Protein AF-0000000084525394 (afdb_homodimer)

pLDDT: mean 93.38, std 10.02, range [29.42, 98.94]

Foldseek 3Di:
DPPPFWQKDKFKWQQALVLLLLVCVLLVHHRDADFFDFRAPPSCLLDRDDDDDPVQADPQRHGDAPPSHHDPVFDDKAFFKKKKFFDATDGHRFMKMKMKTWDDKDWDQDPQGIKIKIKMWIFMDTPRDTGMIMITIMMGHHAGDPPHDDDDFAFDDDPFPDKDKDAQALVSLVSVCVSSVPRRCLSRPFCCVCVPRNDPGRWRHPSVLVVVLSVVLCVLPNDFRMKIKGFGATDHNVWMWIWGHHPQQWIFIATPVRGTGMIMGTD/DPPPDWQKDKFKWQQALVLLLLVCVLLVHHRDADFFDFRAPPSCLLTRDDDDDPVQADPQRHGDAPPSHHDPVFDDKAFFKKKKFFDATDGHRFMKMKMKTWDDWDWDQDPQGIKIKIKMWIFMDTPHDTGMIMITIMMGHHAGDPPHDDDDFAFDDDPFPDKDKDAQALVSLVSVCVSSVPRRCLSRPFCCVCVPRNDPGRWRHPSVLQVVLSVVLCVLPNDFRMKIKGFGDTDHNVWMWIWGHHPQQWIFIATPVRGTGMIMGTD

Organism: NCBI:txid1123501

Structure (mmCIF, N/CA/C/O backbone):
data_AF-0000000084525394-model_v1
#
loop_
_entity.id
_entity.type
_entity.pdbx_description
1 polymer 'FAS1-like dehydratase domain-containing protein'
#
loop_
_atom_site.group_PDB
_atom_site.id
_atom_site.type_symbol
_atom_site.label_atom_id
_atom_site.label_alt_id
_atom_site.label_comp_id
_atom_site.label_asym_id
_atom_site.label_entity_id
_atom_site.label_seq_id
_atom_site.pdbx_PDB_ins_code
_atom_site.Cartn_x
_atom_site.Cartn_y
_atom_site.Cartn_z
_atom_site.occupancy
_atom_site.B_iso_or_equiv
_atom_site.auth_seq_id
_atom_site.auth_comp_id
_atom_site.auth_asym_id
_atom_site.auth_atom_id
_atom_site.pdbx_PDB_model_num
ATOM 1 N N . MET A 1 1 ? 36.188 -21.031 -9.797 1 29.42 1 MET A N 1
ATOM 2 C CA . MET A 1 1 ? 35.688 -20.109 -8.781 1 29.42 1 MET A CA 1
ATOM 3 C C . MET A 1 1 ? 34.688 -20.812 -7.855 1 29.42 1 MET A C 1
ATOM 5 O O . MET A 1 1 ? 33.812 -21.516 -8.32 1 29.42 1 MET A O 1
ATOM 9 N N . PRO A 1 2 ? 34.938 -21.141 -6.641 1 35.12 2 PRO A N 1
ATOM 10 C CA . PRO A 1 2 ? 34.125 -22.062 -5.859 1 35.12 2 PRO A CA 1
ATOM 11 C C . PRO A 1 2 ? 32.625 -21.734 -5.922 1 35.12 2 PRO A C 1
ATOM 13 O O . PRO A 1 2 ? 32.281 -20.594 -6.207 1 35.12 2 PRO A O 1
ATOM 16 N N . ASP A 1 3 ? 31.734 -22.734 -6.086 1 41.84 3 ASP A N 1
ATOM 17 C CA . ASP A 1 3 ? 30.281 -22.797 -6.004 1 41.84 3 ASP A CA 1
ATOM 18 C C . ASP A 1 3 ? 29.75 -21.938 -4.855 1 41.84 3 ASP A C 1
ATOM 20 O O . ASP A 1 3 ? 30 -22.234 -3.686 1 41.84 3 ASP A O 1
ATOM 24 N N . ALA A 1 4 ? 30.016 -20.734 -4.887 1 45.25 4 ALA A N 1
ATOM 25 C CA . ALA A 1 4 ? 29.578 -19.844 -3.824 1 45.25 4 ALA A CA 1
ATOM 26 C C . ALA A 1 4 ? 28.281 -20.328 -3.178 1 45.25 4 ALA A C 1
ATOM 28 O O . ALA A 1 4 ? 27.391 -20.828 -3.865 1 45.25 4 ALA A O 1
ATOM 29 N N . ALA A 1 5 ? 28.25 -20.781 -1.937 1 51.28 5 ALA A N 1
ATOM 30 C CA . ALA A 1 5 ? 27.094 -21.219 -1.142 1 51.28 5 ALA A CA 1
ATOM 31 C C . ALA A 1 5 ? 25.875 -20.375 -1.434 1 51.28 5 ALA A C 1
ATOM 33 O O . ALA A 1 5 ? 25.984 -19.156 -1.623 1 51.28 5 ALA A O 1
ATOM 34 N N . PRO A 1 6 ? 24.734 -21.031 -1.834 1 63.94 6 PRO A N 1
ATOM 35 C CA . PRO A 1 6 ? 23.531 -20.281 -2.172 1 63.94 6 PRO A CA 1
ATOM 36 C C . PRO A 1 6 ? 23.172 -19.234 -1.119 1 63.94 6 PRO A C 1
ATOM 38 O O . PRO A 1 6 ? 23.422 -19.438 0.073 1 63.94 6 PRO A O 1
ATOM 41 N N . ALA A 1 7 ? 23.016 -17.969 -1.41 1 79.19 7 ALA A N 1
ATOM 42 C CA . ALA A 1 7 ? 22.609 -16.875 -0.536 1 79.19 7 ALA A CA 1
ATOM 43 C C . ALA A 1 7 ? 21.344 -17.234 0.239 1 79.19 7 ALA A C 1
ATOM 45 O O . ALA A 1 7 ? 20.422 -17.859 -0.308 1 79.19 7 ALA A O 1
ATOM 46 N N . THR A 1 8 ? 21.5 -17.344 1.578 1 88.75 8 THR A N 1
ATOM 47 C CA . THR A 1 8 ? 20.344 -17.594 2.424 1 88.75 8 THR A CA 1
ATOM 48 C C . THR A 1 8 ? 19.984 -16.375 3.248 1 88.75 8 THR A C 1
ATOM 50 O O . THR A 1 8 ? 20.875 -15.625 3.682 1 88.75 8 THR A O 1
ATOM 53 N N . GLN A 1 9 ? 18.703 -16.141 3.375 1 92.69 9 GLN A N 1
ATOM 54 C CA . GLN A 1 9 ? 18.172 -15.047 4.184 1 92.69 9 GLN A CA 1
ATOM 55 C C . GLN A 1 9 ? 17.016 -15.523 5.062 1 92.69 9 GLN A C 1
ATOM 57 O O . GLN A 1 9 ? 16.203 -16.328 4.633 1 92.69 9 GLN A O 1
ATOM 62 N N . THR A 1 10 ? 17 -15.055 6.277 1 95.25 10 THR A N 1
ATOM 63 C CA . THR A 1 10 ? 15.891 -15.383 7.164 1 95.25 10 THR A CA 1
ATOM 64 C C . THR A 1 10 ? 15.18 -14.117 7.633 1 95.25 10 THR A C 1
ATOM 66 O O . THR A 1 10 ? 15.828 -13.148 8.047 1 95.25 10 THR A O 1
ATOM 69 N N . LEU A 1 11 ? 13.922 -14.086 7.492 1 95.62 11 LEU A N 1
ATOM 70 C CA . LEU A 1 11 ? 13.07 -13 7.973 1 95.62 11 LEU A CA 1
ATOM 71 C C . LEU A 1 11 ? 12.039 -13.523 8.977 1 95.62 11 LEU A C 1
ATOM 73 O O . LEU A 1 11 ? 11.625 -14.68 8.898 1 95.62 11 LEU A O 1
ATOM 77 N N . VAL A 1 12 ? 11.672 -12.695 9.875 1 95.56 12 VAL A N 1
ATOM 78 C CA . VAL A 1 12 ? 10.68 -13.047 10.891 1 95.56 12 VAL A CA 1
ATOM 79 C C . VAL A 1 12 ? 9.492 -12.086 10.805 1 95.56 12 VAL A C 1
ATOM 81 O O . VAL A 1 12 ? 9.648 -10.93 10.422 1 95.56 12 VAL A O 1
ATOM 84 N N . ASP A 1 13 ? 8.344 -12.539 11.156 1 96.25 13 ASP A N 1
ATOM 85 C CA . ASP A 1 13 ? 7.125 -11.734 11.133 1 96.25 13 ASP A CA 1
ATOM 86 C C . ASP A 1 13 ? 6.098 -12.266 12.133 1 96.25 13 ASP A C 1
ATOM 88 O O . ASP A 1 13 ? 5.922 -13.477 12.258 1 96.25 13 ASP A O 1
ATOM 92 N N . PRO A 1 14 ? 5.402 -11.391 12.797 1 94.56 14 PRO A N 1
ATOM 93 C CA . PRO A 1 14 ? 4.379 -11.836 13.742 1 94.56 14 PRO A CA 1
ATOM 94 C C . PRO A 1 14 ? 3.076 -12.242 13.055 1 94.56 14 PRO A C 1
ATOM 96 O O . PRO A 1 14 ? 2.145 -12.703 13.719 1 94.56 14 PRO A O 1
ATOM 99 N N . LEU A 1 15 ? 2.973 -12.047 11.75 1 96.62 15 LEU A N 1
ATOM 100 C CA . LEU A 1 15 ? 1.792 -12.352 10.945 1 96.62 15 LEU A CA 1
ATOM 101 C C . LEU A 1 15 ? 0.565 -11.625 11.492 1 96.62 15 LEU A C 1
ATOM 103 O O . LEU A 1 15 ? -0.435 -12.266 11.836 1 96.62 15 LEU A O 1
ATOM 107 N N . ASP A 1 16 ? 0.605 -10.312 11.461 1 94.62 16 ASP A N 1
ATOM 108 C CA . ASP A 1 16 ? -0.428 -9.422 11.984 1 94.62 16 ASP A CA 1
ATOM 109 C C . ASP A 1 16 ? -1.771 -9.68 11.305 1 94.62 16 ASP A C 1
ATOM 111 O O . ASP A 1 16 ? -1.878 -9.609 10.078 1 94.62 16 ASP A O 1
ATOM 115 N N . PRO A 1 17 ? -2.855 -9.945 12.109 1 95.88 17 PRO A N 1
ATOM 116 C CA . PRO A 1 17 ? -4.164 -10.234 11.516 1 95.88 17 PRO A CA 1
ATOM 117 C C . PRO A 1 17 ? -4.727 -9.055 10.727 1 95.88 17 PRO A C 1
ATOM 119 O O . PRO A 1 17 ? -5.539 -9.242 9.82 1 95.88 17 PRO A O 1
ATOM 122 N N . ALA A 1 18 ? -4.336 -7.836 11.094 1 95.44 18 ALA A N 1
ATOM 123 C CA . ALA A 1 18 ? -4.848 -6.66 10.406 1 95.44 18 ALA A CA 1
ATOM 124 C C . ALA A 1 18 ? -4.527 -6.715 8.914 1 95.44 18 ALA A C 1
ATOM 126 O O . ALA A 1 18 ? -5.375 -6.395 8.078 1 95.44 18 ALA A O 1
ATOM 127 N N . ARG A 1 19 ? -3.318 -7.152 8.555 1 97.12 19 ARG A N 1
ATOM 128 C CA . ARG A 1 19 ? -2.926 -7.258 7.148 1 97.12 19 ARG A CA 1
ATOM 129 C C . ARG A 1 19 ? -3.701 -8.367 6.445 1 97.12 19 ARG A C 1
ATOM 131 O O . ARG A 1 19 ? -4.09 -8.219 5.285 1 97.12 19 ARG A O 1
ATOM 138 N N . ALA A 1 20 ? -3.973 -9.445 7.184 1 98.19 20 ALA A N 1
ATOM 139 C CA . ALA A 1 20 ? -4.758 -10.539 6.613 1 98.19 20 ALA A CA 1
ATOM 140 C C . ALA A 1 20 ? -6.188 -10.094 6.324 1 98.19 20 ALA A C 1
ATOM 142 O O . ALA A 1 20 ? -6.746 -10.422 5.273 1 98.19 20 ALA A O 1
ATOM 143 N N . ARG A 1 21 ? -6.785 -9.336 7.246 1 98 21 ARG A N 1
ATOM 144 C CA . ARG A 1 21 ? -8.133 -8.82 7.039 1 98 21 ARG A CA 1
ATOM 145 C C . ARG A 1 21 ? -8.18 -7.867 5.852 1 98 21 ARG A C 1
ATOM 147 O O . ARG A 1 21 ? -9.141 -7.863 5.082 1 98 21 ARG A O 1
ATOM 154 N N . ALA A 1 22 ? -7.148 -7.09 5.738 1 98.19 22 ALA A N 1
ATOM 155 C CA . ALA A 1 22 ? -7.078 -6.168 4.605 1 98.19 22 ALA A CA 1
ATOM 156 C C . ALA A 1 22 ? -7.008 -6.93 3.285 1 98.19 22 ALA A C 1
ATOM 158 O O . ALA A 1 22 ? -7.609 -6.516 2.291 1 98.19 22 ALA A O 1
ATOM 159 N N . LEU A 1 23 ? -6.281 -8.039 3.268 1 98.62 23 LEU A N 1
ATOM 160 C CA . LEU A 1 23 ? -6.23 -8.844 2.053 1 98.62 23 LEU A CA 1
ATOM 161 C C . LEU A 1 23 ? -7.574 -9.508 1.779 1 98.62 23 LEU A C 1
ATOM 163 O O . LEU A 1 23 ? -8.023 -9.562 0.631 1 98.62 23 LEU A O 1
ATOM 167 N N . GLN A 1 24 ? -8.234 -10.023 2.861 1 98.44 24 GLN A N 1
ATOM 168 C CA . GLN A 1 24 ? -9.594 -10.531 2.674 1 98.44 24 GLN A CA 1
ATOM 169 C C . GLN A 1 24 ? -10.477 -9.508 1.971 1 98.44 24 GLN A C 1
ATOM 171 O O . GLN A 1 24 ? -11.078 -9.805 0.938 1 98.44 24 GLN A O 1
ATOM 176 N N . ALA A 1 25 ? -10.477 -8.336 2.457 1 97.88 25 ALA A N 1
ATOM 177 C CA . ALA A 1 25 ? -11.32 -7.281 1.903 1 97.88 25 ALA A CA 1
ATOM 178 C C . ALA A 1 25 ? -10.961 -6.988 0.451 1 97.88 25 ALA A C 1
ATOM 180 O O . ALA A 1 25 ? -11.836 -6.828 -0.398 1 97.88 25 ALA A O 1
ATOM 181 N N . THR A 1 26 ? -9.664 -6.914 0.195 1 97.88 26 THR A N 1
ATOM 182 C CA . THR A 1 26 ? -9.164 -6.625 -1.146 1 97.88 26 THR A CA 1
ATOM 183 C C . THR A 1 26 ? -9.648 -7.68 -2.137 1 97.88 26 THR A C 1
ATOM 185 O O . THR A 1 26 ? -9.953 -7.367 -3.289 1 97.88 26 THR A O 1
ATOM 188 N N . LEU A 1 27 ? -9.758 -8.922 -1.651 1 97.5 27 LEU A N 1
ATOM 189 C CA . LEU A 1 27 ? -10.133 -10.039 -2.506 1 97.5 27 LEU A CA 1
ATOM 190 C C . LEU A 1 27 ? -11.641 -10.242 -2.514 1 97.5 27 LEU A C 1
ATOM 192 O O . LEU A 1 27 ? -12.141 -11.211 -3.082 1 97.5 27 LEU A O 1
ATOM 196 N N . GLY A 1 28 ? -12.383 -9.359 -1.832 1 96.19 28 GLY A N 1
ATOM 197 C CA . GLY A 1 28 ? -13.836 -9.43 -1.819 1 96.19 28 GLY A CA 1
ATOM 198 C C . GLY A 1 28 ? -14.375 -10.375 -0.767 1 96.19 28 GLY A C 1
ATOM 199 O O . GLY A 1 28 ? -15.516 -10.836 -0.864 1 96.19 28 GLY A O 1
ATOM 200 N N . LEU A 1 29 ? -13.555 -10.742 0.133 1 96.81 29 LEU A N 1
ATOM 201 C CA . LEU A 1 29 ? -13.969 -11.609 1.235 1 96.81 29 LEU A CA 1
ATOM 202 C C . LEU A 1 29 ? -14.25 -10.789 2.492 1 96.81 29 LEU A C 1
ATOM 204 O O . LEU A 1 29 ? -13.609 -9.758 2.723 1 96.81 29 LEU A O 1
ATOM 208 N N . THR A 1 30 ? -15.148 -11.195 3.328 1 96.69 30 THR A N 1
ATOM 209 C CA . THR A 1 30 ? -15.445 -10.516 4.586 1 96.69 30 THR A CA 1
ATOM 210 C C . THR A 1 30 ? -14.242 -10.578 5.527 1 96.69 30 THR A C 1
ATOM 212 O O . THR A 1 30 ? -13.734 -11.656 5.828 1 96.69 30 THR A O 1
ATOM 215 N N . PRO A 1 31 ? -13.773 -9.406 5.949 1 97.12 31 PRO A N 1
ATOM 216 C CA . PRO A 1 31 ? -12.664 -9.43 6.91 1 97.12 31 PRO A CA 1
ATOM 217 C C . PRO A 1 31 ? -13.047 -10.086 8.234 1 97.12 31 PRO A C 1
ATOM 219 O O . PRO A 1 31 ? -13.93 -9.586 8.945 1 97.12 31 PRO A O 1
ATOM 222 N N . SER A 1 32 ? -12.422 -11.188 8.625 1 97.5 32 SER A N 1
ATOM 223 C CA . SER A 1 32 ? -12.859 -11.938 9.805 1 97.5 32 SER A CA 1
ATOM 224 C C . SER A 1 32 ? -11.68 -12.57 10.523 1 97.5 32 SER A C 1
ATOM 226 O O . SER A 1 32 ? -11.836 -13.133 11.609 1 97.5 32 SER A O 1
ATOM 228 N N . ILE A 1 33 ? -10.477 -12.523 9.961 1 97.88 33 ILE A N 1
ATOM 229 C CA . ILE A 1 33 ? -9.328 -13.25 10.492 1 97.88 33 ILE A CA 1
ATOM 230 C C . ILE A 1 33 ? -8.891 -12.609 11.812 1 97.88 33 ILE A C 1
ATOM 232 O O . ILE A 1 33 ? -8.695 -11.398 11.883 1 97.88 33 ILE A O 1
ATOM 236 N N . GLU A 1 34 ? -8.758 -13.359 12.789 1 96.69 34 GLU A N 1
ATOM 237 C CA . GLU A 1 34 ? -8.258 -12.984 14.109 1 96.69 34 GLU A CA 1
ATOM 238 C C . GLU A 1 34 ? -7.02 -13.797 14.484 1 96.69 34 GLU A C 1
ATOM 240 O O . GLU A 1 34 ? -6.656 -14.742 13.781 1 96.69 34 GLU A O 1
ATOM 245 N N . ALA A 1 35 ? -6.379 -13.344 15.578 1 95.56 35 ALA A N 1
ATOM 246 C CA . ALA A 1 35 ? -5.238 -14.109 16.078 1 95.56 35 ALA A CA 1
ATOM 247 C C . ALA A 1 35 ? -5.625 -15.562 16.328 1 95.56 35 ALA A C 1
ATOM 249 O O . ALA A 1 35 ? -6.676 -15.844 16.906 1 95.56 35 ALA A O 1
ATOM 250 N N . GLY A 1 36 ? -4.824 -16.453 15.836 1 97.31 36 GLY A N 1
ATOM 251 C CA . GLY A 1 36 ? -5.074 -17.875 16.016 1 97.31 36 GLY A CA 1
ATOM 252 C C . GLY A 1 36 ? -5.734 -18.516 14.805 1 97.31 36 GLY A C 1
ATOM 253 O O . GLY A 1 36 ? -5.664 -19.734 14.633 1 97.31 36 GLY A O 1
ATOM 254 N N . ASP A 1 37 ? -6.426 -17.797 13.945 1 98.06 37 ASP A N 1
ATOM 255 C CA . ASP A 1 37 ? -7.113 -18.344 12.773 1 98.06 37 ASP A CA 1
ATOM 256 C C . ASP A 1 37 ? -6.117 -18.812 11.719 1 98.06 37 ASP A C 1
ATOM 258 O O . ASP A 1 37 ? -5.039 -18.219 11.57 1 98.06 37 ASP A O 1
ATOM 262 N N . PRO A 1 38 ? -6.457 -19.891 11.023 1 97.94 38 PRO A N 1
ATOM 263 C CA . PRO A 1 38 ? -5.617 -20.266 9.883 1 97.94 38 PRO A CA 1
ATOM 264 C C . PRO A 1 38 ? -5.648 -19.25 8.75 1 97.94 38 PRO A C 1
ATOM 266 O O . PRO A 1 38 ? -6.699 -18.672 8.469 1 97.94 38 PRO A O 1
ATOM 269 N N . LEU A 1 39 ? -4.504 -18.984 8.195 1 98.19 39 LEU A N 1
ATOM 270 C CA . LEU A 1 39 ? -4.441 -18.109 7.02 1 98.19 39 LEU A CA 1
ATOM 271 C C . LEU A 1 39 ? -4.84 -18.875 5.762 1 98.19 39 LEU A C 1
ATOM 273 O O . LEU A 1 39 ? -4.426 -20.016 5.559 1 98.19 39 LEU A O 1
ATOM 277 N N . PRO A 1 40 ? -5.727 -18.297 4.914 1 97.75 40 PRO A N 1
ATOM 278 C CA . PRO A 1 40 ? -6 -18.906 3.607 1 97.75 40 PRO A CA 1
ATOM 279 C C . PRO A 1 40 ? -4.742 -19.078 2.764 1 97.75 40 PRO A C 1
ATOM 281 O O . PRO A 1 40 ? -3.709 -18.469 3.051 1 97.75 40 PRO A O 1
ATOM 284 N N . PRO A 1 41 ? -4.816 -20 1.736 1 97.69 41 PRO A N 1
ATOM 285 C CA . PRO A 1 41 ? -3.639 -20.219 0.891 1 97.69 41 PRO A CA 1
ATOM 286 C C . PRO A 1 41 ? -3.121 -18.922 0.26 1 97.69 41 PRO A C 1
ATOM 288 O O . PRO A 1 41 ? -3.912 -18.094 -0.195 1 97.69 41 PRO A O 1
ATOM 291 N N . PHE A 1 42 ? -1.786 -18.766 0.294 1 98.31 42 PHE A N 1
ATOM 292 C CA . PHE A 1 42 ? -1.029 -17.719 -0.386 1 98.31 42 PHE A CA 1
ATOM 293 C C . PHE A 1 42 ? -1.087 -16.406 0.396 1 98.31 42 PHE A C 1
ATOM 295 O O . PHE A 1 42 ? -0.434 -15.43 0.027 1 98.31 42 PHE A O 1
ATOM 302 N N . PHE A 1 43 ? -1.741 -16.297 1.573 1 98.62 43 PHE A N 1
ATOM 303 C CA . PHE A 1 43 ? -1.825 -15.094 2.387 1 98.62 43 PHE A CA 1
ATOM 304 C C . PHE A 1 43 ? -0.469 -14.75 2.992 1 98.62 43 PHE A C 1
ATOM 306 O O . PHE A 1 43 ? -0.23 -13.609 3.391 1 98.62 43 PHE A O 1
ATOM 313 N N . HIS A 1 44 ? 0.459 -15.711 3.018 1 98.5 44 HIS A N 1
ATOM 314 C CA . HIS A 1 44 ? 1.772 -15.477 3.607 1 98.5 44 HIS A CA 1
ATOM 315 C C . HIS A 1 44 ? 2.553 -14.43 2.812 1 98.5 44 HIS A C 1
ATOM 317 O O . HIS A 1 44 ? 3.508 -13.844 3.324 1 98.5 44 HIS A O 1
ATOM 323 N N . HIS A 1 45 ? 2.135 -14.141 1.58 1 98 45 HIS A N 1
ATOM 324 C CA . HIS A 1 45 ? 2.852 -13.234 0.693 1 98 45 HIS A CA 1
ATOM 325 C C . HIS A 1 45 ? 2.773 -11.797 1.196 1 98 45 HIS A C 1
ATOM 327 O O . HIS A 1 45 ? 3.551 -10.938 0.767 1 98 45 HIS A O 1
ATOM 333 N N . ILE A 1 46 ? 1.854 -11.492 2.098 1 98.31 46 ILE A N 1
ATOM 334 C CA . ILE A 1 46 ? 1.692 -10.109 2.543 1 98.31 46 ILE A CA 1
ATOM 335 C C . ILE A 1 46 ? 2.541 -9.867 3.789 1 98.31 46 ILE A C 1
ATOM 337 O O . ILE A 1 46 ? 2.436 -8.812 4.422 1 98.31 46 ILE A O 1
ATOM 341 N N . TYR A 1 47 ? 3.369 -10.812 4.125 1 97.81 47 TYR A N 1
ATOM 342 C CA . TYR A 1 47 ? 4.207 -10.719 5.316 1 97.81 47 TYR A CA 1
ATOM 343 C C . TYR A 1 47 ? 5.684 -10.766 4.949 1 97.81 47 TYR A C 1
ATOM 345 O O . TYR A 1 47 ? 6.035 -10.82 3.768 1 97.81 47 TYR A O 1
ATOM 353 N N . PHE A 1 48 ? 6.594 -10.586 5.914 1 97.38 48 PHE A N 1
ATOM 354 C CA . PHE A 1 48 ? 8.047 -10.672 5.785 1 97.38 48 PHE A CA 1
ATOM 355 C C . PHE A 1 48 ? 8.578 -9.547 4.902 1 97.38 48 PHE A C 1
ATOM 357 O O . PHE A 1 48 ? 9.391 -9.789 4.008 1 97.38 48 PHE A O 1
ATOM 364 N N . TRP A 1 49 ? 8.07 -8.352 5.109 1 95.94 49 TRP A N 1
ATOM 365 C CA . TRP A 1 49 ? 8.531 -7.191 4.355 1 95.94 49 TRP A CA 1
ATOM 366 C C . TRP A 1 49 ? 10.016 -6.918 4.625 1 95.94 49 TRP A C 1
ATOM 368 O O . TRP A 1 49 ? 10.477 -7.055 5.758 1 95.94 49 TRP A O 1
ATOM 378 N N . GLU A 1 50 ? 10.711 -6.504 3.648 1 92.19 50 GLU A N 1
ATOM 379 C CA . GLU A 1 50 ? 12.07 -5.977 3.721 1 92.19 50 GLU A CA 1
ATOM 380 C C . GLU A 1 50 ? 12.156 -4.598 3.078 1 92.19 50 GLU A C 1
ATOM 382 O O . GLU A 1 50 ? 12.609 -4.465 1.938 1 92.19 50 GLU A O 1
ATOM 387 N N . PRO A 1 51 ? 11.719 -3.635 3.83 1 94.12 51 PRO A N 1
ATOM 388 C CA . PRO A 1 51 ? 11.711 -2.297 3.232 1 94.12 51 PRO A CA 1
ATOM 389 C C . PRO A 1 51 ? 13.117 -1.747 3 1 94.12 51 PRO A C 1
ATOM 391 O O . PRO A 1 51 ? 14 -1.905 3.854 1 94.12 51 PRO A O 1
ATOM 394 N N . LEU A 1 52 ? 13.359 -1.197 1.878 1 94.69 52 LEU A N 1
ATOM 395 C CA . LEU A 1 52 ? 14.625 -0.577 1.512 1 94.69 52 LEU A CA 1
ATOM 396 C C . LEU A 1 52 ? 14.484 0.938 1.412 1 94.69 52 LEU A C 1
ATOM 398 O O . LEU A 1 52 ? 13.383 1.447 1.175 1 94.69 52 LEU A O 1
ATOM 402 N N . LEU A 1 53 ? 15.586 1.554 1.59 1 96 53 LEU A N 1
ATOM 403 C CA . LEU A 1 53 ? 15.625 2.998 1.386 1 96 53 LEU A CA 1
ATOM 404 C C . LEU A 1 53 ? 15.391 3.344 -0.081 1 96 53 LEU A C 1
ATOM 406 O O . LEU A 1 53 ? 15.719 2.551 -0.969 1 96 53 LEU A O 1
ATOM 410 N N . PRO A 1 54 ? 14.852 4.555 -0.274 1 94.19 54 PRO A N 1
ATOM 411 C CA . PRO A 1 54 ? 14.617 4.973 -1.658 1 94.19 54 PRO A CA 1
ATOM 412 C C . PRO A 1 54 ? 15.875 4.867 -2.525 1 94.19 54 PRO A C 1
ATOM 414 O O . PRO A 1 54 ? 15.789 4.465 -3.688 1 94.19 54 PRO A O 1
ATOM 417 N N . ALA A 1 55 ? 17.031 5.125 -1.987 1 92.81 55 ALA A N 1
ATOM 418 C CA . ALA A 1 55 ? 18.281 5.113 -2.738 1 92.81 55 ALA A CA 1
ATOM 419 C C . ALA A 1 55 ? 18.672 3.691 -3.139 1 92.81 55 ALA A C 1
ATOM 421 O O . ALA A 1 55 ? 19.516 3.494 -4.008 1 92.81 55 ALA A O 1
ATOM 422 N N . ASP A 1 56 ? 18.062 2.719 -2.488 1 93.12 56 ASP A N 1
ATOM 423 C CA . ASP A 1 56 ? 18.406 1.32 -2.727 1 93.12 56 ASP A CA 1
ATOM 424 C C . ASP A 1 56 ? 17.406 0.664 -3.674 1 93.12 56 ASP A C 1
ATOM 426 O O . ASP A 1 56 ? 17.438 -0.552 -3.873 1 93.12 56 ASP A O 1
ATOM 430 N N . LEU A 1 57 ? 16.516 1.436 -4.23 1 92.81 57 LEU A N 1
ATOM 431 C CA . LEU A 1 57 ? 15.539 0.926 -5.188 1 92.81 57 LEU A CA 1
ATOM 432 C C . LEU A 1 57 ? 16 1.181 -6.617 1 92.81 57 LEU A C 1
ATOM 434 O O . LEU A 1 57 ? 16.766 2.115 -6.875 1 92.81 57 LEU A O 1
ATOM 438 N N . GLY A 1 58 ? 15.594 0.31 -7.508 1 89.62 58 GLY A N 1
ATOM 439 C CA . GLY A 1 58 ? 15.812 0.513 -8.93 1 89.62 58 GLY A CA 1
ATOM 440 C C . GLY A 1 58 ? 14.773 1.412 -9.578 1 89.62 58 GLY A C 1
ATOM 441 O O . GLY A 1 58 ? 13.812 1.817 -8.922 1 89.62 58 GLY A O 1
ATOM 442 N N . ARG A 1 59 ? 14.898 1.701 -10.859 1 88.56 59 ARG A N 1
ATOM 443 C CA . ARG A 1 59 ? 14.016 2.584 -11.609 1 88.56 59 ARG A CA 1
ATOM 444 C C . ARG A 1 59 ? 12.594 2.029 -11.648 1 88.56 59 ARG A C 1
ATOM 446 O O . ARG A 1 59 ? 11.633 2.773 -11.867 1 88.56 59 ARG A O 1
ATOM 453 N N . ASP A 1 60 ? 12.477 0.658 -11.453 1 91.94 60 ASP A N 1
ATOM 454 C CA . ASP A 1 60 ? 11.172 0.013 -11.539 1 91.94 60 ASP A CA 1
ATOM 455 C C . ASP A 1 60 ? 10.508 -0.077 -10.164 1 91.94 60 ASP A C 1
ATOM 457 O O . ASP A 1 60 ? 9.414 -0.627 -10.031 1 91.94 60 ASP A O 1
ATOM 461 N N . GLY A 1 61 ? 11.234 0.435 -9.094 1 92.38 61 GLY A N 1
ATOM 462 C CA . GLY A 1 61 ? 10.68 0.423 -7.754 1 92.38 61 GLY A CA 1
ATOM 463 C C . GLY A 1 61 ? 11.062 -0.813 -6.961 1 92.38 61 GLY A C 1
ATOM 464 O O . GLY A 1 61 ? 10.828 -0.878 -5.754 1 92.38 61 GLY A O 1
ATOM 465 N N . HIS A 1 62 ? 11.648 -1.842 -7.594 1 88.62 62 HIS A N 1
ATOM 466 C CA . HIS A 1 62 ? 12.203 -2.996 -6.895 1 88.62 62 HIS A CA 1
ATOM 467 C C . HIS A 1 62 ? 13.57 -2.676 -6.305 1 88.62 62 HIS A C 1
ATOM 469 O O . HIS A 1 62 ? 14.203 -1.685 -6.684 1 88.62 62 HIS A O 1
ATOM 475 N N . PRO A 1 63 ? 13.906 -3.539 -5.363 1 84.56 63 PRO A N 1
ATOM 476 C CA . PRO A 1 63 ? 15.281 -3.365 -4.883 1 84.56 63 PRO A CA 1
ATOM 477 C C . PRO A 1 63 ? 16.297 -3.309 -6.02 1 84.56 63 PRO A C 1
ATOM 479 O O . PRO A 1 63 ? 16.172 -4.035 -7.008 1 84.56 63 PRO A O 1
ATOM 482 N N . ALA A 1 64 ? 17.203 -2.449 -5.793 1 82.31 64 ALA A N 1
ATOM 483 C CA . ALA A 1 64 ? 18.297 -2.408 -6.762 1 82.31 64 ALA A CA 1
ATOM 484 C C . ALA A 1 64 ? 19 -3.758 -6.852 1 82.31 64 ALA A C 1
ATOM 486 O O . ALA A 1 64 ? 18.984 -4.539 -5.895 1 82.31 64 ALA A O 1
ATOM 487 N N . LYS A 1 65 ? 19.594 -4.004 -7.965 1 73.69 65 LYS A N 1
ATOM 488 C CA . LYS A 1 65 ? 20.219 -5.301 -8.219 1 73.69 65 LYS A CA 1
ATOM 489 C C . LYS A 1 65 ? 21.438 -5.504 -7.34 1 73.69 65 LYS A C 1
ATOM 491 O O . LYS A 1 65 ? 22.125 -4.539 -6.988 1 73.69 65 LYS A O 1
ATOM 496 N N . GLY A 1 66 ? 21.75 -6.844 -6.969 1 69.38 66 GLY A N 1
ATOM 497 C CA . GLY A 1 66 ? 23 -7.215 -6.301 1 69.38 66 GLY A CA 1
ATOM 498 C C . GLY A 1 66 ? 22.797 -7.586 -4.844 1 69.38 66 GLY A C 1
ATOM 499 O O . GLY A 1 66 ? 23.766 -7.793 -4.113 1 69.38 66 GLY A O 1
ATOM 500 N N . GLY A 1 67 ? 21.688 -7.82 -4.344 1 72.19 67 GLY A N 1
ATOM 501 C CA . GLY A 1 67 ? 21.438 -8.312 -2.996 1 72.19 67 GLY A CA 1
ATOM 502 C C . GLY A 1 67 ? 21.203 -9.805 -2.936 1 72.19 67 GLY A C 1
ATOM 503 O O . GLY A 1 67 ? 22.047 -10.586 -3.393 1 72.19 67 GLY A O 1
ATOM 504 N N . PHE A 1 68 ? 20.234 -10.289 -2.412 1 77.44 68 PHE A N 1
ATOM 505 C CA . PHE A 1 68 ? 19.844 -11.688 -2.273 1 77.44 68 PHE A CA 1
ATOM 506 C C . PHE A 1 68 ? 19.875 -12.391 -3.625 1 77.44 68 PHE A C 1
ATOM 508 O O . PHE A 1 68 ? 20.359 -13.516 -3.734 1 77.44 68 PHE A O 1
ATOM 515 N N . ILE A 1 69 ? 19.391 -11.672 -4.656 1 79.62 69 ILE A N 1
ATOM 516 C CA . ILE A 1 69 ? 19.516 -12.133 -6.039 1 79.62 69 ILE A CA 1
ATOM 517 C C . ILE A 1 69 ? 20.656 -11.398 -6.73 1 79.62 69 ILE A C 1
ATOM 519 O O . ILE A 1 69 ? 20.719 -10.172 -6.711 1 79.62 69 ILE A O 1
ATOM 523 N N . PRO A 1 70 ? 21.578 -12.047 -7.32 1 80.44 70 PRO A N 1
ATOM 524 C CA . PRO A 1 70 ? 22.719 -11.406 -7.98 1 80.44 70 PRO A CA 1
ATOM 525 C C . PRO A 1 70 ? 22.297 -10.484 -9.117 1 80.44 70 PRO A C 1
ATOM 527 O O . PRO A 1 70 ? 21.234 -10.664 -9.711 1 80.44 70 PRO A O 1
ATOM 530 N N . ASP A 1 71 ? 23.109 -9.484 -9.297 1 81.19 71 ASP A N 1
ATOM 531 C CA . ASP A 1 71 ? 22.891 -8.625 -10.461 1 81.19 71 ASP A CA 1
ATOM 532 C C . ASP A 1 71 ? 23.141 -9.391 -11.758 1 81.19 71 ASP A C 1
ATOM 534 O O . ASP A 1 71 ? 24.281 -9.766 -12.055 1 81.19 71 ASP A O 1
ATOM 538 N N . LEU A 1 72 ? 22.219 -9.578 -12.547 1 84.44 72 LEU A N 1
ATOM 539 C CA . LEU A 1 72 ? 22.297 -10.375 -13.773 1 84.44 72 LEU A CA 1
ATOM 540 C C . LEU A 1 72 ? 22.484 -9.484 -14.992 1 84.44 72 LEU A C 1
ATOM 542 O O . LEU A 1 72 ? 22.578 -9.977 -16.125 1 84.44 72 LEU A O 1
ATOM 546 N N . GLY A 1 73 ? 22.453 -8.148 -14.68 1 83.62 73 GLY A N 1
ATOM 547 C CA . GLY A 1 73 ? 22.641 -7.191 -15.758 1 83.62 73 GLY A CA 1
ATOM 548 C C . GLY A 1 73 ? 21.422 -7.035 -16.641 1 83.62 73 GLY A C 1
ATOM 549 O O . GLY A 1 73 ? 21.531 -6.625 -17.797 1 83.62 73 GLY A O 1
ATOM 550 N N . LEU A 1 74 ? 20.359 -7.57 -16.234 1 87.62 74 LEU A N 1
ATOM 551 C CA . LEU A 1 74 ? 19.109 -7.527 -16.969 1 87.62 74 LEU A CA 1
ATOM 552 C C . LEU A 1 74 ? 18.062 -6.691 -16.234 1 87.62 74 LEU A C 1
ATOM 554 O O . LEU A 1 74 ? 17.766 -6.961 -15.062 1 87.62 74 LEU A O 1
ATOM 558 N N . PRO A 1 75 ? 17.484 -5.762 -16.891 1 84.31 75 PRO A N 1
ATOM 559 C CA . PRO A 1 75 ? 16.75 -4.719 -16.172 1 84.31 75 PRO A CA 1
ATOM 560 C C . PRO A 1 75 ? 15.32 -5.137 -15.828 1 84.31 75 PRO A C 1
ATOM 562 O O . PRO A 1 75 ? 14.758 -4.652 -14.844 1 84.31 75 PRO A O 1
ATOM 565 N N . ARG A 1 76 ? 14.727 -5.996 -16.578 1 87.62 76 ARG A N 1
ATOM 566 C CA . ARG A 1 76 ? 13.328 -6.32 -16.344 1 87.62 76 ARG A CA 1
ATOM 567 C C . ARG A 1 76 ? 13.188 -7.609 -15.547 1 87.62 76 ARG A C 1
ATOM 569 O O . ARG A 1 76 ? 13.922 -8.57 -15.773 1 87.62 76 ARG A O 1
ATOM 576 N N . ARG A 1 77 ? 12.297 -7.594 -14.695 1 88.06 77 ARG A N 1
ATOM 577 C CA . ARG A 1 77 ? 12 -8.75 -13.852 1 88.06 77 ARG A CA 1
ATOM 578 C C . ARG A 1 77 ? 10.531 -9.141 -13.953 1 88.06 77 ARG A C 1
ATOM 580 O O . ARG A 1 77 ? 9.656 -8.273 -14.008 1 88.06 77 ARG A O 1
ATOM 587 N N . MET A 1 78 ? 10.281 -10.461 -14.047 1 88.81 78 MET A N 1
ATOM 588 C CA . MET A 1 78 ? 8.922 -10.969 -14.133 1 88.81 78 MET A CA 1
ATOM 589 C C . MET A 1 78 ? 8.734 -12.195 -13.242 1 88.81 78 MET A C 1
ATOM 591 O O . MET A 1 78 ? 9.656 -12.992 -13.078 1 88.81 78 MET A O 1
ATOM 595 N N . TRP A 1 79 ? 7.602 -12.297 -12.672 1 92.62 79 TRP A N 1
ATOM 596 C CA . TRP A 1 79 ? 7.164 -13.5 -11.977 1 92.62 79 TRP A CA 1
ATOM 597 C C . TRP A 1 79 ? 6.621 -14.531 -12.961 1 92.62 79 TRP A C 1
ATOM 599 O O . TRP A 1 79 ? 5.531 -14.359 -13.516 1 92.62 79 TRP A O 1
ATOM 609 N N . ALA A 1 80 ? 7.285 -15.625 -13.109 1 94.75 80 ALA A N 1
ATOM 610 C CA . ALA A 1 80 ? 6.98 -16.547 -14.203 1 94.75 80 ALA A CA 1
ATOM 611 C C . ALA A 1 80 ? 6.156 -17.734 -13.711 1 94.75 80 ALA A C 1
ATOM 613 O O . ALA A 1 80 ? 5.246 -18.188 -14.406 1 94.75 80 ALA A O 1
ATOM 614 N N . ALA A 1 81 ? 6.555 -18.219 -12.602 1 97.94 81 ALA A N 1
ATOM 615 C CA . ALA A 1 81 ? 5.898 -19.438 -12.133 1 97.94 81 ALA A CA 1
ATOM 616 C C . ALA A 1 81 ? 6.137 -19.641 -10.641 1 97.94 81 ALA A C 1
ATOM 618 O O . ALA A 1 81 ? 6.941 -18.938 -10.023 1 97.94 81 ALA A O 1
ATOM 619 N N . GLY A 1 82 ? 5.406 -20.578 -10.094 1 98.31 82 GLY A N 1
ATOM 620 C CA . GLY A 1 82 ? 5.605 -20.969 -8.703 1 98.31 82 GLY A CA 1
ATOM 621 C C . GLY A 1 82 ? 5.004 -22.312 -8.352 1 98.31 82 GLY A C 1
ATOM 622 O O . GLY A 1 82 ? 4.234 -22.875 -9.133 1 98.31 82 GLY A O 1
ATOM 623 N N . GLU A 1 83 ? 5.438 -22.812 -7.242 1 98.69 83 GLU A N 1
ATOM 624 C CA . GLU A 1 83 ? 4.969 -24.078 -6.66 1 98.69 83 GLU A CA 1
ATOM 625 C C . GLU A 1 83 ? 4.895 -23.984 -5.137 1 98.69 83 GLU A C 1
ATOM 627 O O . GLU A 1 83 ? 5.777 -23.406 -4.504 1 98.69 83 GLU A O 1
ATOM 632 N N . LEU A 1 84 ? 3.838 -24.531 -4.609 1 98.81 84 LEU A N 1
ATOM 633 C CA . LEU A 1 84 ? 3.633 -24.5 -3.166 1 98.81 84 LEU A CA 1
ATOM 634 C C . LEU A 1 84 ? 3.277 -25.891 -2.635 1 98.81 84 LEU A C 1
ATOM 636 O O . LEU A 1 84 ? 2.512 -26.625 -3.266 1 98.81 84 LEU A O 1
ATOM 640 N N . THR A 1 85 ? 3.832 -26.234 -1.538 1 98.81 85 THR A N 1
ATOM 641 C CA . THR A 1 85 ? 3.41 -27.359 -0.704 1 98.81 85 THR A CA 1
ATOM 642 C C . THR A 1 85 ? 2.895 -26.859 0.645 1 98.81 85 THR A C 1
ATOM 644 O O . THR A 1 85 ? 3.627 -26.219 1.397 1 98.81 85 THR A O 1
ATOM 647 N N . PHE A 1 86 ? 1.657 -27.172 0.883 1 98.5 86 PHE A N 1
ATOM 648 C CA . PHE A 1 86 ? 1.03 -26.781 2.141 1 98.5 86 PHE A CA 1
ATOM 649 C C . PHE A 1 86 ? 1.092 -27.922 3.15 1 98.5 86 PHE A C 1
ATOM 651 O O . PHE A 1 86 ? 0.333 -28.891 3.051 1 98.5 86 PHE A O 1
ATOM 658 N N . HIS A 1 87 ? 1.887 -27.812 4.176 1 98.31 87 HIS A N 1
ATOM 659 C CA . HIS A 1 87 ? 2.021 -28.859 5.191 1 98.31 87 HIS A CA 1
ATOM 660 C C . HIS A 1 87 ? 1.005 -28.656 6.312 1 98.31 87 HIS A C 1
ATOM 662 O O . HIS A 1 87 ? 0.271 -29.594 6.656 1 98.31 87 HIS A O 1
ATOM 668 N N . THR A 1 88 ? 1.001 -27.562 6.965 1 96.88 88 THR A N 1
ATOM 669 C CA . THR A 1 88 ? 0.039 -27.125 7.969 1 96.88 88 THR A CA 1
ATOM 670 C C . THR A 1 88 ? -0.28 -25.641 7.797 1 96.88 88 THR A C 1
ATOM 672 O O . THR A 1 88 ? 0.586 -24.859 7.406 1 96.88 88 THR A O 1
ATOM 675 N N . PRO A 1 89 ? -1.466 -25.234 8.055 1 96.69 89 PRO A N 1
ATOM 676 C CA . PRO A 1 89 ? -1.802 -23.812 7.879 1 96.69 89 PRO A CA 1
ATOM 677 C C . PRO A 1 89 ? -1.021 -22.906 8.82 1 96.69 89 PRO A C 1
ATOM 679 O O . PRO A 1 89 ? -0.798 -23.25 9.984 1 96.69 89 PRO A O 1
ATOM 682 N N . LEU A 1 90 ? -0.511 -21.828 8.305 1 98.25 90 LEU A N 1
ATOM 683 C CA . LEU A 1 90 ? 0.012 -20.75 9.148 1 98.25 90 LEU A CA 1
ATOM 684 C C . LEU A 1 90 ? -1.101 -20.125 9.977 1 98.25 90 LEU A C 1
ATOM 686 O O . LEU A 1 90 ? -2.24 -20.031 9.516 1 98.25 90 LEU A O 1
ATOM 690 N N . ARG A 1 91 ? -0.799 -19.719 11.117 1 98.25 91 ARG A N 1
ATOM 691 C CA . ARG A 1 91 ? -1.783 -19.094 12 1 98.25 91 ARG A CA 1
ATOM 692 C C . ARG A 1 91 ? -1.497 -17.609 12.188 1 98.25 91 ARG A C 1
ATOM 694 O O . ARG A 1 91 ? -0.37 -17.234 12.5 1 98.25 91 ARG A O 1
ATOM 701 N N . ALA A 1 92 ? -2.539 -16.812 12.023 1 97.5 92 ALA A N 1
ATOM 702 C CA . ALA A 1 92 ? -2.418 -15.367 12.188 1 97.5 92 ALA A CA 1
ATOM 703 C C . ALA A 1 92 ? -2.055 -15.008 13.633 1 97.5 92 ALA A C 1
ATOM 705 O O . ALA A 1 92 ? -2.553 -15.633 14.57 1 97.5 92 ALA A O 1
ATOM 706 N N . GLY A 1 93 ? -1.197 -13.992 13.758 1 94.81 93 GLY A N 1
ATOM 707 C CA . GLY A 1 93 ? -0.854 -13.508 15.086 1 94.81 93 GLY A CA 1
ATOM 708 C C . GLY A 1 93 ? 0.224 -14.328 15.766 1 94.81 93 GLY A C 1
ATOM 709 O O . GLY A 1 93 ? 0.541 -14.109 16.938 1 94.81 93 GLY A O 1
ATOM 710 N N . SER A 1 94 ? 0.732 -15.328 15.086 1 95.44 94 SER A N 1
ATOM 711 C CA . SER A 1 94 ? 1.829 -16.141 15.602 1 95.44 94 SER A CA 1
ATOM 712 C C . SER A 1 94 ? 3.105 -15.922 14.797 1 95.44 94 SER A C 1
ATOM 714 O O . SER A 1 94 ? 3.082 -15.945 13.562 1 95.44 94 SER A O 1
ATOM 716 N N . ARG A 1 95 ? 4.137 -15.758 15.562 1 95.81 95 ARG A N 1
ATOM 717 C CA . ARG A 1 95 ? 5.438 -15.492 14.961 1 95.81 95 ARG A CA 1
ATOM 718 C C . ARG A 1 95 ? 5.828 -16.594 13.984 1 95.81 95 ARG A C 1
ATOM 720 O O . ARG A 1 95 ? 5.633 -17.781 14.273 1 95.81 95 ARG A O 1
ATOM 727 N N . ALA A 1 96 ? 6.344 -16.234 12.781 1 98.06 96 ALA A N 1
ATOM 728 C CA . ALA A 1 96 ? 6.824 -17.156 11.773 1 98.06 96 ALA A CA 1
ATOM 729 C C . ALA A 1 96 ? 8.188 -16.734 11.234 1 98.06 96 ALA A C 1
ATOM 731 O O . ALA A 1 96 ? 8.578 -15.578 11.367 1 98.06 96 ALA A O 1
ATOM 732 N N . GLU A 1 97 ? 8.867 -17.688 10.75 1 98.25 97 GLU A N 1
ATOM 733 C CA . GLU A 1 97 ? 10.18 -17.469 10.148 1 98.25 97 GLU A CA 1
ATOM 734 C C . GLU A 1 97 ? 10.203 -17.953 8.695 1 98.25 97 GLU A C 1
ATOM 736 O O . GLU A 1 97 ? 9.805 -19.078 8.406 1 98.25 97 GLU A O 1
ATOM 741 N N . LYS A 1 98 ? 10.625 -17.125 7.816 1 98.31 98 LYS A N 1
ATOM 742 C CA . LYS A 1 98 ? 10.797 -17.484 6.41 1 98.31 98 LYS A CA 1
ATOM 743 C C . LYS A 1 98 ? 12.281 -17.578 6.055 1 98.31 98 LYS A C 1
ATOM 745 O O . LYS A 1 98 ? 13.023 -16.594 6.156 1 98.31 98 LYS A O 1
ATOM 750 N N . THR A 1 99 ? 12.68 -18.703 5.711 1 97.88 99 THR A N 1
ATOM 751 C CA . THR A 1 99 ? 14.031 -18.906 5.191 1 97.88 99 THR A CA 1
ATOM 752 C C . THR A 1 99 ? 14.016 -19.031 3.672 1 97.88 99 THR A C 1
ATOM 754 O O . THR A 1 99 ? 13.312 -19.875 3.115 1 97.88 99 THR A O 1
ATOM 757 N N . SER A 1 100 ? 14.789 -18.172 3.023 1 97 100 SER A N 1
ATOM 758 C CA . SER A 1 100 ? 14.836 -18.109 1.566 1 97 100 SER A CA 1
ATOM 759 C C . SER A 1 100 ? 16.203 -18.5 1.04 1 97 100 SER A C 1
ATOM 761 O O . SER A 1 100 ? 17.234 -18.141 1.627 1 97 100 SER A O 1
ATOM 763 N N . SER A 1 101 ? 16.203 -19.219 -0.048 1 96.19 101 SER A N 1
ATOM 764 C CA . SER A 1 101 ? 17.438 -19.609 -0.702 1 96.19 101 SER A CA 1
ATOM 765 C C . SER A 1 101 ? 17.312 -19.547 -2.221 1 96.19 101 SER A C 1
ATOM 767 O O . SER A 1 101 ? 16.266 -19.891 -2.775 1 96.19 101 SER A O 1
ATOM 769 N N . VAL A 1 102 ? 18.328 -19.031 -2.85 1 94.5 102 VAL A N 1
ATOM 770 C CA . VAL A 1 102 ? 18.406 -19.125 -4.305 1 94.5 102 VAL A CA 1
ATOM 771 C C . VAL A 1 102 ? 18.922 -20.5 -4.703 1 94.5 102 VAL A C 1
ATOM 773 O O . VAL A 1 102 ? 20.062 -20.859 -4.445 1 94.5 102 VAL A O 1
ATOM 776 N N . GLU A 1 103 ? 18.078 -21.266 -5.348 1 95.12 103 GLU A N 1
ATOM 777 C CA . GLU A 1 103 ? 18.438 -22.641 -5.637 1 95.12 103 GLU A CA 1
ATOM 778 C C . GLU A 1 103 ? 19.125 -22.766 -6.992 1 95.12 103 GLU A C 1
ATOM 780 O O . GLU A 1 103 ? 19.938 -23.672 -7.195 1 95.12 103 GLU A O 1
ATOM 785 N N . GLN A 1 104 ? 18.75 -21.906 -7.891 1 92.69 104 GLN A N 1
ATOM 786 C CA . GLN A 1 104 ? 19.266 -22.047 -9.25 1 92.69 104 GLN A CA 1
ATOM 787 C C . GLN A 1 104 ? 19.234 -20.719 -9.984 1 92.69 104 GLN A C 1
ATOM 789 O O . GLN A 1 104 ? 18.281 -19.938 -9.852 1 92.69 104 GLN A O 1
ATOM 794 N N . VAL A 1 105 ? 20.234 -20.375 -10.633 1 92.19 105 VAL A N 1
ATOM 795 C CA . VAL A 1 105 ? 20.312 -19.266 -11.594 1 92.19 105 VAL A CA 1
ATOM 796 C C . VAL A 1 105 ? 20.75 -19.797 -12.953 1 92.19 105 VAL A C 1
ATOM 798 O O . VAL A 1 105 ? 21.797 -20.453 -13.07 1 92.19 105 VAL A O 1
ATOM 801 N N . THR A 1 106 ? 19.953 -19.578 -13.914 1 92.62 106 THR A N 1
ATOM 802 C CA . THR A 1 106 ? 20.25 -20.031 -15.266 1 92.62 106 THR A CA 1
ATOM 803 C C . THR A 1 106 ? 20.203 -18.859 -16.25 1 92.62 106 THR A C 1
ATOM 805 O O . THR A 1 106 ? 19.297 -18.031 -16.188 1 92.62 106 THR A O 1
ATOM 808 N N . ARG A 1 107 ? 21.141 -18.797 -17.062 1 91.69 107 ARG A N 1
ATOM 809 C CA . ARG A 1 107 ? 21.188 -17.781 -18.125 1 91.69 107 ARG A CA 1
ATOM 810 C C . ARG A 1 107 ? 21.047 -18.422 -19.5 1 91.69 107 ARG A C 1
ATOM 812 O O . ARG A 1 107 ? 21.562 -19.516 -19.75 1 91.69 107 ARG A O 1
ATOM 819 N N . LYS A 1 108 ? 20.297 -17.734 -20.203 1 89.44 108 LYS A N 1
ATOM 820 C CA . LYS A 1 108 ? 20.078 -18.219 -21.562 1 89.44 108 LYS A CA 1
ATOM 821 C C . LYS A 1 108 ? 20.047 -17.062 -22.562 1 89.44 108 LYS A C 1
ATOM 823 O O . LYS A 1 108 ? 19.828 -15.914 -22.172 1 89.44 108 LYS A O 1
ATOM 828 N N . ASP A 1 109 ? 20.422 -17.422 -23.797 1 86 109 ASP A N 1
ATOM 829 C CA . ASP A 1 109 ? 20.203 -16.484 -24.891 1 86 109 ASP A CA 1
ATOM 830 C C . ASP A 1 109 ? 18.891 -16.781 -25.609 1 86 109 ASP A C 1
ATOM 832 O O . ASP A 1 109 ? 18.75 -17.812 -26.281 1 86 109 ASP A O 1
ATOM 836 N N . GLY A 1 110 ? 18.016 -15.953 -25.344 1 75.38 110 GLY A N 1
ATOM 837 C CA . GLY A 1 110 ? 16.719 -16.156 -25.969 1 75.38 110 GLY A CA 1
ATOM 838 C C . GLY A 1 110 ? 16.578 -15.445 -27.297 1 75.38 110 GLY A C 1
ATOM 839 O O . GLY A 1 110 ? 17.484 -14.719 -27.719 1 75.38 110 GLY A O 1
ATOM 840 N N . ARG A 1 111 ? 15.5 -15.688 -28.016 1 75.06 111 ARG A N 1
ATOM 841 C CA . ARG A 1 111 ? 15.195 -15.102 -29.312 1 75.06 111 ARG A CA 1
ATOM 842 C C . ARG A 1 111 ? 15.211 -13.578 -29.25 1 75.06 111 ARG A C 1
ATOM 844 O O . ARG A 1 111 ? 15.633 -12.906 -30.188 1 75.06 111 ARG A O 1
ATOM 851 N N . SER A 1 112 ? 14.797 -13.023 -28.109 1 74.5 112 SER A N 1
ATOM 852 C CA . SER A 1 112 ? 14.672 -11.578 -27.938 1 74.5 112 SER A CA 1
ATOM 853 C C . SER A 1 112 ? 15.852 -11 -27.172 1 74.5 112 SER A C 1
ATOM 855 O O . SER A 1 112 ? 15.812 -9.844 -26.734 1 74.5 112 SER A O 1
ATOM 857 N N . GLY A 1 113 ? 16.828 -11.883 -26.875 1 81.38 113 GLY A N 1
ATOM 858 C CA . GLY A 1 113 ? 18.016 -11.445 -26.141 1 81.38 113 GLY A CA 1
ATOM 859 C C . GLY A 1 113 ? 18.297 -12.281 -24.906 1 81.38 113 GLY A C 1
ATOM 860 O O . GLY A 1 113 ? 17.672 -13.32 -24.703 1 81.38 113 GLY A O 1
ATOM 861 N N . PRO A 1 114 ? 19.25 -11.844 -24.25 1 88.19 114 PRO A N 1
ATOM 862 C CA . PRO A 1 114 ? 19.625 -12.617 -23.047 1 88.19 114 PRO A CA 1
ATOM 863 C C . PRO A 1 114 ? 18.516 -12.695 -22.016 1 88.19 114 PRO A C 1
ATOM 865 O O . PRO A 1 114 ? 17.781 -11.727 -21.828 1 88.19 114 PRO A O 1
ATOM 868 N N . LEU A 1 115 ? 18.359 -13.867 -21.453 1 90.88 115 LEU A N 1
ATOM 869 C CA . LEU A 1 115 ? 17.422 -14.172 -20.375 1 90.88 115 LEU A CA 1
ATOM 870 C C . LEU A 1 115 ? 18.125 -14.828 -19.203 1 90.88 115 LEU A C 1
ATOM 872 O O . LEU A 1 115 ? 19.109 -15.539 -19.375 1 90.88 115 LEU A O 1
ATOM 876 N N . ALA A 1 116 ? 17.594 -14.531 -18.062 1 92.81 116 ALA A N 1
ATOM 877 C CA . ALA A 1 116 ? 18.031 -15.258 -16.875 1 92.81 116 ALA A CA 1
ATOM 878 C C . ALA A 1 116 ? 16.844 -15.727 -16.047 1 92.81 116 ALA A C 1
ATOM 880 O O . ALA A 1 116 ? 15.844 -15.008 -15.93 1 92.81 116 ALA A O 1
ATOM 881 N N . PHE A 1 117 ? 17.016 -16.938 -15.539 1 93.62 117 PHE A N 1
ATOM 882 C CA . PHE A 1 117 ? 16 -17.531 -14.664 1 93.62 117 PHE A CA 1
ATOM 883 C C . PHE A 1 117 ? 16.562 -17.734 -13.258 1 93.62 117 PHE A C 1
ATOM 885 O O . PHE A 1 117 ? 17.688 -18.203 -13.094 1 93.62 117 PHE A O 1
ATOM 892 N N . VAL A 1 118 ? 15.812 -17.375 -12.328 1 94.12 118 VAL A N 1
ATOM 893 C CA . VAL A 1 118 ? 16.188 -17.547 -10.93 1 94.12 118 VAL A CA 1
ATOM 894 C C . VAL A 1 118 ? 15.109 -18.328 -10.195 1 94.12 118 VAL A C 1
ATOM 896 O O . VAL A 1 118 ? 13.93 -17.969 -10.242 1 94.12 118 VAL A O 1
ATOM 899 N N . ARG A 1 119 ? 15.5 -19.422 -9.617 1 95.88 119 ARG A N 1
ATOM 900 C CA . ARG A 1 119 ? 14.602 -20.203 -8.773 1 95.88 119 ARG A CA 1
ATOM 901 C C . ARG A 1 119 ? 14.891 -19.969 -7.293 1 95.88 119 ARG A C 1
ATOM 903 O O . ARG A 1 119 ? 15.992 -20.234 -6.82 1 95.88 119 ARG A O 1
ATOM 910 N N . VAL A 1 120 ? 13.922 -19.484 -6.594 1 96.5 120 VAL A N 1
ATOM 911 C CA . VAL A 1 120 ? 14.047 -19.188 -5.172 1 96.5 120 VAL A CA 1
ATOM 912 C C . VAL A 1 120 ? 13.148 -20.125 -4.363 1 96.5 120 VAL A C 1
ATOM 914 O O . VAL A 1 120 ? 11.984 -20.328 -4.707 1 96.5 120 VAL A O 1
ATOM 917 N N . ARG A 1 121 ? 13.688 -20.641 -3.332 1 97.94 121 ARG A N 1
ATOM 918 C CA . ARG A 1 121 ? 12.906 -21.453 -2.404 1 97.94 121 ARG A CA 1
ATOM 919 C C . ARG A 1 121 ? 12.656 -20.703 -1.099 1 97.94 121 ARG A C 1
ATOM 921 O O . ARG A 1 121 ? 13.555 -20.062 -0.566 1 97.94 121 ARG A O 1
ATOM 928 N N . HIS A 1 122 ? 11.484 -20.766 -0.551 1 98.31 122 HIS A N 1
ATOM 929 C CA . HIS A 1 122 ? 11.102 -20.266 0.767 1 98.31 122 HIS A CA 1
ATOM 930 C C . HIS A 1 122 ? 10.562 -21.391 1.642 1 98.31 122 HIS A C 1
ATOM 932 O O . HIS A 1 122 ? 9.648 -22.109 1.233 1 98.31 122 HIS A O 1
ATOM 938 N N . ASP A 1 123 ? 11.102 -21.531 2.785 1 98.69 123 ASP A N 1
ATOM 939 C CA . ASP A 1 123 ? 10.508 -22.344 3.85 1 98.69 123 ASP A CA 1
ATOM 940 C C . ASP A 1 123 ? 9.984 -21.453 4.98 1 98.69 123 ASP A C 1
ATOM 942 O O . ASP A 1 123 ? 10.734 -20.688 5.566 1 98.69 123 ASP A O 1
ATOM 946 N N . ILE A 1 124 ? 8.727 -21.594 5.293 1 98.81 124 ILE A N 1
ATOM 947 C CA . ILE A 1 124 ? 8.141 -20.797 6.363 1 98.81 124 ILE A CA 1
ATOM 948 C C . ILE A 1 124 ? 7.789 -21.703 7.547 1 98.81 124 ILE A C 1
ATOM 950 O O . ILE A 1 124 ? 7.059 -22.672 7.391 1 98.81 124 ILE A O 1
ATOM 954 N N . ARG A 1 125 ? 8.281 -21.328 8.648 1 98.69 125 ARG A N 1
ATOM 955 C CA . ARG A 1 125 ? 8.148 -22.125 9.859 1 98.69 125 ARG A CA 1
ATOM 956 C C . ARG A 1 125 ? 7.34 -21.375 10.922 1 98.69 125 ARG A C 1
ATOM 958 O O . ARG A 1 125 ? 7.465 -20.156 11.055 1 98.69 125 ARG A O 1
ATOM 965 N N . GLN A 1 126 ? 6.578 -22.047 11.586 1 97.62 126 GLN A N 1
ATOM 966 C CA . GLN A 1 126 ? 5.926 -21.609 12.82 1 97.62 126 GLN A CA 1
ATOM 967 C C . GLN A 1 126 ? 6.094 -22.656 13.922 1 97.62 126 GLN A C 1
ATOM 969 O O . GLN A 1 126 ? 5.988 -23.859 13.68 1 97.62 126 GLN A O 1
ATOM 974 N N . ARG A 1 127 ? 6.438 -22.156 15.148 1 94.81 127 ARG A N 1
ATOM 975 C CA . ARG A 1 127 ? 6.625 -23.016 16.312 1 94.81 127 ARG A CA 1
ATOM 976 C C . ARG A 1 127 ? 7.539 -24.188 15.984 1 94.81 127 ARG A C 1
ATOM 978 O O . ARG A 1 127 ? 7.223 -25.328 16.297 1 94.81 127 ARG A O 1
ATOM 985 N N . GLY A 1 128 ? 8.484 -23.922 15.133 1 94 128 GLY A N 1
ATOM 986 C CA . GLY A 1 128 ? 9.57 -24.859 14.898 1 94 128 GLY A CA 1
ATOM 987 C C . GLY A 1 128 ? 9.281 -25.844 13.773 1 94 128 GLY A C 1
ATOM 988 O O . GLY A 1 128 ? 10.156 -26.609 13.375 1 94 128 GLY A O 1
ATOM 989 N N . ALA A 1 129 ? 8.117 -25.812 13.227 1 97.25 129 ALA A N 1
ATOM 990 C CA . ALA A 1 129 ? 7.75 -26.734 12.156 1 97.25 129 ALA A CA 1
ATOM 991 C C . ALA A 1 129 ? 7.57 -26 10.828 1 97.25 129 ALA A C 1
ATOM 993 O O . ALA A 1 129 ? 7.039 -24.875 10.797 1 97.25 129 ALA A O 1
ATOM 994 N N . ILE A 1 130 ? 7.957 -26.656 9.766 1 98.38 130 ILE A N 1
ATOM 995 C CA . ILE A 1 130 ? 7.707 -26.094 8.445 1 98.38 130 ILE A CA 1
ATOM 996 C C . ILE A 1 130 ? 6.219 -26.172 8.117 1 98.38 130 ILE A C 1
ATOM 998 O O . ILE A 1 130 ? 5.637 -27.266 8.117 1 98.38 130 ILE A O 1
ATOM 1002 N N . CYS A 1 131 ? 5.617 -25.047 7.895 1 98.69 131 CYS A N 1
ATOM 1003 C CA . CYS A 1 131 ? 4.191 -24.984 7.594 1 98.69 131 CYS A CA 1
ATOM 1004 C C . CYS A 1 131 ? 3.957 -24.906 6.09 1 98.69 131 CYS A C 1
ATOM 1006 O O . CYS A 1 131 ? 2.934 -25.391 5.594 1 98.69 131 CYS A O 1
ATOM 1008 N N . LEU A 1 132 ? 4.895 -24.344 5.375 1 98.5 132 LEU A N 1
ATOM 1009 C CA . LEU A 1 132 ? 4.73 -24.062 3.951 1 98.5 132 LEU A CA 1
ATOM 1010 C C . LEU A 1 132 ? 6.086 -24.031 3.248 1 98.5 132 LEU A C 1
ATOM 1012 O O . LEU A 1 132 ? 7.039 -23.453 3.764 1 98.5 132 LEU A O 1
ATOM 1016 N N . THR A 1 133 ? 6.203 -24.703 2.094 1 98.81 133 THR A N 1
ATOM 1017 C CA . THR A 1 133 ? 7.332 -24.578 1.181 1 98.81 133 THR A CA 1
ATOM 1018 C C . THR A 1 133 ? 6.895 -24 -0.158 1 98.81 133 THR A C 1
ATOM 1020 O O . THR A 1 133 ? 5.918 -24.469 -0.751 1 98.81 133 THR A O 1
ATOM 1023 N N . GLU A 1 134 ? 7.57 -22.984 -0.594 1 98.75 134 GLU A N 1
ATOM 1024 C CA . GLU A 1 134 ? 7.242 -22.328 -1.853 1 98.75 134 GLU A CA 1
ATOM 1025 C C . GLU A 1 134 ? 8.477 -22.188 -2.742 1 98.75 134 GLU A C 1
ATOM 1027 O O . GLU A 1 134 ? 9.562 -21.844 -2.264 1 98.75 134 GLU A O 1
ATOM 1032 N N . TRP A 1 135 ? 8.305 -22.516 -3.992 1 98.5 135 TRP A N 1
ATOM 1033 C CA . TRP A 1 135 ? 9.281 -22.188 -5.023 1 98.5 135 TRP A CA 1
ATOM 1034 C C . TRP A 1 135 ? 8.75 -21.094 -5.938 1 98.5 135 TRP A C 1
ATOM 1036 O O . TRP A 1 135 ? 7.594 -21.125 -6.359 1 98.5 135 TRP A O 1
ATOM 1046 N N . GLN A 1 136 ? 9.539 -20.109 -6.184 1 97.62 136 GLN A N 1
ATOM 1047 C CA . GLN A 1 136 ? 9.258 -19.047 -7.141 1 97.62 136 GLN A CA 1
ATOM 1048 C C . GLN A 1 136 ? 10.234 -19.094 -8.312 1 97.62 136 GLN A C 1
ATOM 1050 O O . GLN A 1 136 ? 11.43 -19.328 -8.125 1 97.62 136 GLN A O 1
ATOM 1055 N N . GLU A 1 137 ? 9.742 -18.922 -9.445 1 96.75 137 GLU A N 1
ATOM 1056 C CA . GLU A 1 137 ? 10.555 -18.766 -10.648 1 96.75 137 GLU A CA 1
ATOM 1057 C C . GLU A 1 137 ? 10.469 -17.344 -11.195 1 96.75 137 GLU A C 1
ATOM 1059 O O . GLU A 1 137 ? 9.391 -16.891 -11.578 1 96.75 137 GLU A O 1
ATOM 1064 N N . LEU A 1 138 ? 11.57 -16.703 -11.258 1 94.44 138 LEU A N 1
ATOM 1065 C CA . LEU A 1 138 ? 11.68 -15.336 -11.766 1 94.44 138 LEU A CA 1
ATOM 1066 C C . LEU A 1 138 ? 12.445 -15.312 -13.086 1 94.44 138 LEU A C 1
ATOM 1068 O O . LEU A 1 138 ? 13.391 -16.094 -13.281 1 94.44 138 LEU A O 1
ATOM 1072 N N . VAL A 1 139 ? 12.078 -14.445 -13.922 1 92.75 139 VAL A N 1
ATOM 1073 C CA . VAL A 1 139 ? 12.75 -14.273 -15.203 1 92.75 139 VAL A CA 1
ATOM 1074 C C . VAL A 1 139 ? 13.242 -12.836 -15.344 1 92.75 139 VAL A C 1
ATOM 1076 O O . VAL A 1 139 ? 12.539 -11.891 -14.977 1 92.75 139 VAL A O 1
ATOM 1079 N N . TYR A 1 140 ? 14.398 -12.688 -15.727 1 91 140 TYR A N 1
ATOM 1080 C CA . TYR A 1 140 ? 15.016 -11.398 -16.031 1 91 140 TYR A CA 1
ATOM 1081 C C . TYR A 1 140 ? 15.32 -11.273 -17.516 1 91 140 TYR A C 1
ATOM 1083 O O . TYR A 1 140 ? 15.812 -12.219 -18.141 1 91 140 TYR A O 1
ATOM 1091 N N . ARG A 1 141 ? 15.062 -10.109 -18.047 1 89.88 141 ARG A N 1
ATOM 1092 C CA . ARG A 1 141 ? 15.297 -9.914 -19.469 1 89.88 141 ARG A CA 1
ATOM 1093 C C . ARG A 1 141 ? 15.578 -8.453 -19.781 1 89.88 141 ARG A C 1
ATOM 1095 O O . ARG A 1 141 ? 15.453 -7.586 -18.922 1 89.88 141 ARG A O 1
ATOM 1102 N N . GLN A 1 142 ? 15.938 -8.219 -21 1 85.75 142 GLN A N 1
ATOM 1103 C CA . GLN A 1 142 ? 16.219 -6.871 -21.469 1 85.75 142 GLN A CA 1
ATOM 1104 C C . GLN A 1 142 ? 14.93 -6.09 -21.703 1 85.75 142 GLN A C 1
ATOM 1106 O O . GLN A 1 142 ? 13.859 -6.684 -21.859 1 85.75 142 GLN A O 1
ATOM 1111 N N . ASP A 1 143 ? 15.055 -4.746 -21.672 1 83.19 143 ASP A N 1
ATOM 1112 C CA . ASP A 1 143 ? 13.945 -3.908 -22.109 1 83.19 143 ASP A CA 1
ATOM 1113 C C . ASP A 1 143 ? 13.547 -4.23 -23.547 1 83.19 143 ASP A C 1
ATOM 1115 O O . ASP A 1 143 ? 14.398 -4.562 -24.375 1 83.19 143 ASP A O 1
ATOM 1119 N N . PRO A 1 144 ? 12.234 -4.195 -23.75 1 75.81 144 PRO A N 1
ATOM 1120 C CA . PRO A 1 144 ? 11.844 -4.484 -25.125 1 75.81 144 PRO A CA 1
ATOM 1121 C C . PRO A 1 144 ? 12.305 -3.408 -26.109 1 75.81 144 PRO A C 1
ATOM 1123 O O . PRO A 1 144 ? 12.312 -2.221 -25.766 1 75.81 144 PRO A O 1
ATOM 1126 N N . GLY A 1 145 ? 12.867 -3.869 -27.172 1 72.56 145 GLY A N 1
ATOM 1127 C CA . GLY A 1 145 ? 13.109 -2.916 -28.25 1 72.56 145 GLY A CA 1
ATOM 1128 C C . GLY A 1 145 ? 11.828 -2.357 -28.844 1 72.56 145 GLY A C 1
ATOM 1129 O O . GLY A 1 145 ? 10.758 -2.943 -28.672 1 72.56 145 GLY A O 1
ATOM 1130 N N . PRO A 1 146 ? 11.859 -1.117 -29.344 1 69.5 146 PRO A N 1
ATOM 1131 C CA . PRO A 1 146 ? 10.672 -0.496 -29.922 1 69.5 146 PRO A CA 1
ATOM 1132 C C . PRO A 1 146 ? 10 -1.387 -30.969 1 69.5 146 PRO A C 1
ATOM 1134 O O . PRO A 1 146 ? 8.773 -1.334 -31.125 1 69.5 146 PRO A O 1
ATOM 1137 N N . ASP A 1 147 ? 10.82 -2.268 -31.641 1 69.19 147 ASP A N 1
ATOM 1138 C CA . ASP A 1 147 ? 10.281 -3.074 -32.719 1 69.19 147 ASP A CA 1
ATOM 1139 C C . ASP A 1 147 ? 10.203 -4.547 -32.344 1 69.19 147 ASP A C 1
ATOM 1141 O O . ASP A 1 147 ? 10.062 -5.418 -33.188 1 69.19 147 ASP A O 1
ATOM 1145 N N . ALA A 1 148 ? 10.32 -4.805 -31.047 1 71.94 148 ALA A N 1
ATOM 1146 C CA . ALA A 1 148 ? 10.336 -6.207 -30.656 1 71.94 148 ALA A CA 1
ATOM 1147 C C . ALA A 1 148 ? 8.945 -6.832 -30.797 1 71.94 148 ALA A C 1
ATOM 1149 O O . ALA A 1 148 ? 7.945 -6.238 -30.391 1 71.94 148 ALA A O 1
ATOM 1150 N N . PRO A 1 149 ? 8.906 -7.941 -31.578 1 69.56 149 PRO A N 1
ATOM 1151 C CA . PRO A 1 149 ? 7.602 -8.602 -31.656 1 69.56 149 PRO A CA 1
ATOM 1152 C C . PRO A 1 149 ? 7.078 -9.031 -30.281 1 69.56 149 PRO A C 1
ATOM 1154 O O . PRO A 1 149 ? 7.863 -9.391 -29.406 1 69.56 149 PRO A O 1
ATOM 1157 N N . LYS A 1 150 ? 5.801 -8.859 -30.141 1 74.56 150 LYS A N 1
ATOM 1158 C CA . LYS A 1 150 ? 5.168 -9.375 -28.922 1 74.56 150 LYS A CA 1
ATOM 1159 C C . LYS A 1 150 ? 4.98 -10.883 -29 1 74.56 150 LYS A C 1
ATOM 1161 O O . LYS A 1 150 ? 4.461 -11.398 -30 1 74.56 150 LYS A O 1
ATOM 1166 N N . PRO A 1 151 ? 5.473 -11.594 -27.969 1 77.94 151 PRO A N 1
ATOM 1167 C CA . PRO A 1 151 ? 5.258 -13.047 -27.969 1 77.94 151 PRO A CA 1
ATOM 1168 C C . PRO A 1 151 ? 3.781 -13.422 -28.078 1 77.94 151 PRO A C 1
ATOM 1170 O O . PRO A 1 151 ? 2.92 -12.727 -27.531 1 77.94 151 PRO A O 1
ATOM 1173 N N . GLU A 1 152 ? 3.504 -14.5 -28.906 1 86.44 152 GLU A N 1
ATOM 1174 C CA . GLU A 1 152 ? 2.135 -14.984 -29.031 1 86.44 152 GLU A CA 1
ATOM 1175 C C . GLU A 1 152 ? 1.674 -15.695 -27.766 1 86.44 152 GLU A C 1
ATOM 1177 O O . GLU A 1 152 ? 2.301 -16.656 -27.328 1 86.44 152 GLU A O 1
ATOM 1182 N N . ALA A 1 153 ? 0.613 -15.242 -27.266 1 92.62 153 ALA A N 1
ATOM 1183 C CA . ALA A 1 153 ? 0.046 -15.867 -26.062 1 92.62 153 ALA A CA 1
ATOM 1184 C C . ALA A 1 153 ? -0.696 -17.156 -26.422 1 92.62 153 ALA A C 1
ATOM 1186 O O . ALA A 1 153 ? -1.386 -17.219 -27.438 1 92.62 153 ALA A O 1
ATOM 1187 N N . PRO A 1 154 ? -0.53 -18.172 -25.641 1 96.75 154 PRO A N 1
ATOM 1188 C CA . PRO A 1 154 ? -1.314 -19.391 -25.875 1 96.75 154 PRO A CA 1
ATOM 1189 C C . PRO A 1 154 ? -2.816 -19.172 -25.719 1 96.75 154 PRO A C 1
ATOM 1191 O O . PRO A 1 154 ? -3.229 -18.266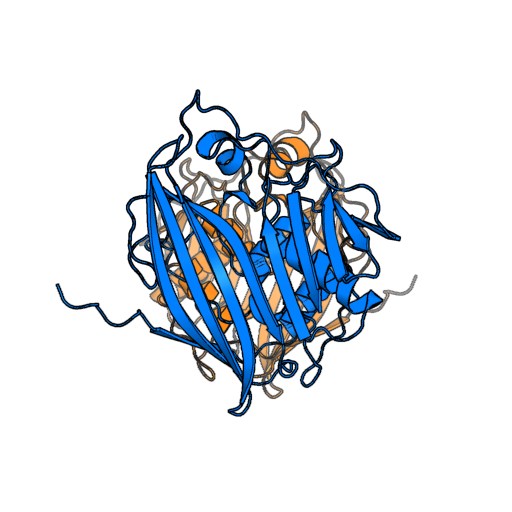 -24.969 1 96.75 154 PRO A O 1
ATOM 1194 N N . LYS A 1 155 ? -3.549 -20.016 -26.406 1 98 155 LYS A N 1
ATOM 1195 C CA . LYS A 1 155 ? -5 -19.984 -26.25 1 98 155 LYS A CA 1
ATOM 1196 C C . LYS A 1 155 ? -5.426 -20.75 -25 1 98 155 LYS A C 1
ATOM 1198 O O . LYS A 1 155 ? -4.898 -21.828 -24.703 1 98 155 LYS A O 1
ATOM 1203 N N . ALA A 1 156 ? -6.348 -20.219 -24.297 1 98.5 156 ALA A N 1
ATOM 1204 C CA . ALA A 1 156 ? -6.848 -20.859 -23.078 1 98.5 156 ALA A CA 1
ATOM 1205 C C . ALA A 1 156 ? -7.801 -22 -23.406 1 98.5 156 ALA A C 1
ATOM 1207 O O . ALA A 1 156 ? -8.492 -21.953 -24.438 1 98.5 156 ALA A O 1
ATOM 1208 N N . LYS A 1 157 ? -7.824 -22.922 -22.531 1 97.38 157 LYS A N 1
ATOM 1209 C CA . LYS A 1 157 ? -8.828 -23.984 -22.609 1 97.38 157 LYS A CA 1
ATOM 1210 C C . LYS A 1 157 ? -10.234 -23.406 -22.438 1 97.38 157 LYS A C 1
ATOM 1212 O O . LYS A 1 157 ? -10.414 -22.312 -21.891 1 97.38 157 LYS A O 1
ATOM 1217 N N . THR A 1 158 ? -11.25 -24.234 -22.922 1 97.81 158 THR A N 1
ATOM 1218 C CA . THR A 1 158 ? -12.633 -23.797 -22.797 1 97.81 158 THR A CA 1
ATOM 1219 C C . THR A 1 158 ? -13.508 -24.906 -22.219 1 97.81 158 THR A C 1
ATOM 1221 O O . THR A 1 158 ? -14.727 -24.891 -22.391 1 97.81 158 THR A O 1
ATOM 1224 N N . ASP A 1 159 ? -12.953 -25.875 -21.672 1 98 159 ASP A N 1
ATOM 1225 C CA . ASP A 1 159 ? -13.68 -27.047 -21.172 1 98 159 ASP A CA 1
ATOM 1226 C C . ASP A 1 159 ? -13.828 -27 -19.656 1 98 159 ASP A C 1
ATOM 1228 O O . ASP A 1 159 ? -13.742 -28.031 -18.984 1 98 159 ASP A O 1
ATOM 1232 N N . GLU A 1 160 ? -13.938 -25.812 -19.078 1 98.19 160 GLU A N 1
ATOM 1233 C CA . GLU A 1 160 ? -14.039 -25.641 -17.641 1 98.19 160 GLU A CA 1
ATOM 1234 C C . GLU A 1 160 ? -15.344 -26.234 -17.109 1 98.19 160 GLU A C 1
ATOM 1236 O O . GLU A 1 160 ? -16.359 -26.234 -17.797 1 98.19 160 GLU A O 1
ATOM 1241 N N . ASP A 1 161 ? -15.336 -26.734 -15.875 1 98.44 161 ASP A N 1
ATOM 1242 C CA . ASP A 1 161 ? -16.531 -27.078 -15.117 1 98.44 161 ASP A CA 1
ATOM 1243 C C . ASP A 1 161 ? -17.109 -25.859 -14.406 1 98.44 161 ASP A C 1
ATOM 1245 O O . ASP A 1 161 ? -18.312 -25.781 -14.164 1 98.44 161 ASP A O 1
ATOM 1249 N N . LEU A 1 162 ? -16.219 -24.969 -14.07 1 97.94 162 LEU A N 1
ATOM 1250 C CA . LEU A 1 162 ? -16.578 -23.734 -13.375 1 97.94 162 LEU A CA 1
ATOM 1251 C C . LEU A 1 162 ? -15.688 -22.578 -13.82 1 97.94 162 LEU A C 1
ATOM 1253 O O . LEU A 1 162 ? -14.484 -22.766 -14.047 1 97.94 162 LEU A O 1
ATOM 1257 N N . CYS A 1 163 ? -16.25 -21.438 -13.922 1 97.75 163 CYS A N 1
ATOM 1258 C CA . CYS A 1 163 ? -15.5 -20.234 -14.25 1 97.75 163 CYS A CA 1
ATOM 1259 C C . CYS A 1 163 ? -16.047 -19.016 -13.5 1 97.75 163 CYS A C 1
ATOM 1261 O O . CYS A 1 163 ? -17.266 -18.781 -13.508 1 97.75 163 CYS A O 1
ATOM 1263 N N . ILE A 1 164 ? -15.188 -18.297 -12.836 1 98.06 164 ILE A N 1
ATOM 1264 C CA . ILE A 1 164 ? -15.562 -17.094 -12.086 1 98.06 164 ILE A CA 1
ATOM 1265 C C . ILE A 1 164 ? -14.883 -15.867 -12.688 1 98.06 164 ILE A C 1
ATOM 1267 O O . ILE A 1 164 ? -13.672 -15.867 -12.906 1 98.06 164 ILE A O 1
ATOM 1271 N N . THR A 1 165 ? -15.672 -14.844 -12.969 1 98 165 THR A N 1
ATOM 1272 C CA . THR A 1 165 ? -15.117 -13.609 -13.516 1 98 165 THR A CA 1
ATOM 1273 C C . THR A 1 165 ? -14.641 -12.688 -12.398 1 98 165 THR A C 1
ATOM 1275 O O . THR A 1 165 ? -15.352 -12.484 -11.406 1 98 165 THR A O 1
ATOM 1278 N N . ARG A 1 166 ? -13.469 -12.18 -12.523 1 97.62 166 ARG A N 1
ATOM 1279 C CA . ARG A 1 166 ? -12.898 -11.219 -11.594 1 97.62 166 ARG A CA 1
ATOM 1280 C C . ARG A 1 166 ? -12.328 -10.008 -12.328 1 97.62 166 ARG A C 1
ATOM 1282 O O . ARG A 1 166 ? -11.797 -10.141 -13.43 1 97.62 166 ARG A O 1
ATOM 1289 N N . ARG A 1 167 ? -12.5 -8.875 -11.742 1 97.12 167 ARG A N 1
ATOM 1290 C CA . ARG A 1 167 ? -11.906 -7.637 -12.242 1 97.12 167 ARG A CA 1
ATOM 1291 C C . ARG A 1 167 ? -10.938 -7.043 -11.219 1 97.12 167 ARG A C 1
ATOM 1293 O O . ARG A 1 167 ? -11.195 -7.074 -10.016 1 97.12 167 ARG A O 1
ATOM 1300 N N . PHE A 1 168 ? -9.852 -6.578 -11.711 1 97.5 168 PHE A N 1
ATOM 1301 C CA . PHE A 1 168 ? -8.836 -5.949 -10.875 1 97.5 168 PHE A CA 1
ATOM 1302 C C . PHE A 1 168 ? -8.57 -4.52 -11.328 1 97.5 168 PHE A C 1
ATOM 1304 O O . PHE A 1 168 ? -7.672 -4.27 -12.133 1 97.5 168 PHE A O 1
ATOM 1311 N N . ASP A 1 169 ? -9.312 -3.621 -10.781 1 96.69 169 ASP A N 1
ATOM 1312 C CA . ASP A 1 169 ? -9.148 -2.223 -11.172 1 96.69 169 ASP A CA 1
ATOM 1313 C C . ASP A 1 169 ? -7.934 -1.601 -10.484 1 96.69 169 ASP A C 1
ATOM 1315 O O . ASP A 1 169 ? -7.18 -2.291 -9.797 1 96.69 169 ASP A O 1
ATOM 1319 N N . THR A 1 170 ? -7.707 -0.322 -10.711 1 97.56 170 THR A N 1
ATOM 1320 C CA . THR A 1 170 ? -6.52 0.367 -10.219 1 97.56 170 THR A CA 1
ATOM 1321 C C . THR A 1 170 ? -6.441 0.292 -8.695 1 97.56 170 THR A C 1
ATOM 1323 O O . THR A 1 170 ? -5.359 0.111 -8.133 1 97.56 170 THR A O 1
ATOM 1326 N N . THR A 1 171 ? -7.617 0.37 -8 1 97.44 171 THR A N 1
ATOM 1327 C CA . THR A 1 171 ? -7.637 0.313 -6.543 1 97.44 171 THR A CA 1
ATOM 1328 C C . THR A 1 171 ? -7.281 -1.086 -6.051 1 97.44 171 THR A C 1
ATOM 1330 O O . THR A 1 171 ? -6.531 -1.237 -5.082 1 97.44 171 THR A O 1
ATOM 1333 N N . ALA A 1 172 ? -7.793 -2.088 -6.742 1 97.69 172 ALA A N 1
ATOM 1334 C CA . ALA A 1 172 ? -7.465 -3.461 -6.367 1 97.69 172 ALA A CA 1
ATOM 1335 C C . ALA A 1 172 ? -5.977 -3.736 -6.539 1 97.69 172 ALA A C 1
ATOM 1337 O O . ALA A 1 172 ? -5.344 -4.344 -5.672 1 97.69 172 ALA A O 1
ATOM 1338 N N . LEU A 1 173 ? -5.422 -3.336 -7.688 1 98.56 173 LEU A N 1
ATOM 1339 C CA . LEU A 1 173 ? -3.994 -3.51 -7.93 1 98.56 173 LEU A CA 1
ATOM 1340 C C . LEU A 1 173 ? -3.17 -2.756 -6.895 1 98.56 173 LEU A C 1
ATOM 1342 O O . LEU A 1 173 ? -2.193 -3.289 -6.363 1 98.56 173 LEU A O 1
ATOM 1346 N N . PHE A 1 174 ? -3.58 -1.558 -6.566 1 98 174 PHE A N 1
ATOM 1347 C CA . PHE A 1 174 ? -2.914 -0.765 -5.543 1 98 174 PHE A CA 1
ATOM 1348 C C . PHE A 1 174 ? -2.91 -1.5 -4.207 1 98 174 PHE A C 1
ATOM 1350 O O . PHE A 1 174 ? -1.862 -1.646 -3.574 1 98 174 PHE A O 1
ATOM 1357 N N . ARG A 1 175 ? -4.086 -1.935 -3.77 1 98.44 175 ARG A N 1
ATOM 1358 C CA . ARG A 1 175 ? -4.203 -2.588 -2.471 1 98.44 175 ARG A CA 1
ATOM 1359 C C . ARG A 1 175 ? -3.336 -3.84 -2.406 1 98.44 175 ARG A C 1
ATOM 1361 O O . ARG A 1 175 ? -2.701 -4.109 -1.384 1 98.44 175 ARG A O 1
ATOM 1368 N N . TYR A 1 176 ? -3.32 -4.598 -3.482 1 98.69 176 TYR A N 1
ATOM 1369 C CA . TYR A 1 176 ? -2.508 -5.809 -3.477 1 98.69 176 TYR A CA 1
ATOM 1370 C C . TYR A 1 176 ? -1.023 -5.469 -3.404 1 98.69 176 TYR A C 1
ATOM 1372 O O . TYR A 1 176 ? -0.276 -6.086 -2.643 1 98.69 176 TYR A O 1
ATOM 1380 N N . SER A 1 177 ? -0.552 -4.492 -4.219 1 98.5 177 SER A N 1
ATOM 1381 C CA . SER A 1 177 ? 0.821 -4.004 -4.121 1 98.5 177 SER A CA 1
ATOM 1382 C C . SER A 1 177 ? 1.131 -3.508 -2.711 1 98.5 177 SER A C 1
ATOM 1384 O O . SER A 1 177 ? 2.215 -3.764 -2.182 1 98.5 177 SER A O 1
ATOM 1386 N N . ALA A 1 178 ? 0.171 -2.795 -2.131 1 98.12 178 ALA A N 1
ATOM 1387 C CA . ALA A 1 178 ? 0.332 -2.236 -0.79 1 98.12 178 ALA A CA 1
ATOM 1388 C C . ALA A 1 178 ? 0.574 -3.338 0.238 1 98.12 178 ALA A C 1
ATOM 1390 O O . ALA A 1 178 ? 1.534 -3.275 1.009 1 98.12 178 ALA A O 1
ATOM 1391 N N . LEU A 1 179 ? -0.241 -4.344 0.155 1 98.44 179 LEU A N 1
ATOM 1392 C CA . LEU A 1 179 ? -0.213 -5.395 1.167 1 98.44 179 LEU A CA 1
ATOM 1393 C C . LEU A 1 179 ? 1.012 -6.285 0.991 1 98.44 179 LEU A C 1
ATOM 1395 O O . LEU A 1 179 ? 1.54 -6.82 1.967 1 98.44 179 LEU A O 1
ATOM 1399 N N . THR A 1 180 ? 1.521 -6.43 -0.18 1 97.69 180 THR A N 1
ATOM 1400 C CA . THR A 1 180 ? 2.734 -7.203 -0.417 1 97.69 180 THR A CA 1
ATOM 1401 C C . THR A 1 180 ? 3.967 -6.309 -0.358 1 97.69 180 THR A C 1
ATOM 1403 O O . THR A 1 180 ? 5.09 -6.773 -0.575 1 97.69 180 THR A O 1
ATOM 1406 N N . PHE A 1 181 ? 3.723 -5.004 -0.12 1 97.31 181 PHE A N 1
ATOM 1407 C CA . PHE A 1 181 ? 4.738 -3.961 -0.147 1 97.31 181 PHE A CA 1
ATOM 1408 C C . PHE A 1 181 ? 5.613 -4.09 -1.389 1 97.31 181 PHE A C 1
ATOM 1410 O O . PHE A 1 181 ? 6.844 -4.031 -1.298 1 97.31 181 PHE A O 1
ATOM 1417 N N . ASN A 1 182 ? 4.977 -4.395 -2.506 1 95.31 182 ASN A N 1
ATOM 1418 C CA . ASN A 1 182 ? 5.574 -4.523 -3.83 1 95.31 182 ASN A CA 1
ATOM 1419 C C . ASN A 1 182 ? 5.574 -3.195 -4.578 1 95.31 182 ASN A C 1
ATOM 1421 O O . ASN A 1 182 ? 4.539 -2.771 -5.094 1 95.31 182 ASN A O 1
ATOM 1425 N N . GLY A 1 183 ? 6.715 -2.619 -4.715 1 95.19 183 GLY A N 1
ATOM 1426 C CA . GLY A 1 183 ? 6.824 -1.302 -5.32 1 95.19 183 GLY A CA 1
ATOM 1427 C C . GLY A 1 183 ? 7.047 -1.354 -6.824 1 95.19 183 GLY A C 1
ATOM 1428 O O . GLY A 1 183 ? 7.434 -0.357 -7.434 1 95.19 183 GLY A O 1
ATOM 1429 N N . HIS A 1 184 ? 6.852 -2.543 -7.438 1 96.44 184 HIS A N 1
ATOM 1430 C CA . HIS A 1 184 ? 7.031 -2.641 -8.883 1 96.44 184 HIS A CA 1
ATOM 1431 C C . HIS A 1 184 ? 6.051 -1.735 -9.625 1 96.44 184 HIS A C 1
ATOM 1433 O O . HIS A 1 184 ? 4.84 -1.971 -9.594 1 96.44 184 HIS A O 1
ATOM 1439 N N . ARG A 1 185 ? 6.57 -0.82 -10.359 1 97.5 185 ARG A N 1
ATOM 1440 C CA . ARG A 1 185 ? 5.824 0.316 -10.891 1 97.5 185 ARG A CA 1
ATOM 1441 C C . ARG A 1 185 ? 4.863 -0.124 -11.992 1 97.5 185 ARG A C 1
ATOM 1443 O O . ARG A 1 185 ? 3.906 0.585 -12.305 1 97.5 185 ARG A O 1
ATOM 1450 N N . ILE A 1 186 ? 4.984 -1.301 -12.578 1 97.06 186 ILE A N 1
ATOM 1451 C CA . ILE A 1 186 ? 4.113 -1.737 -13.664 1 97.06 186 ILE A CA 1
ATOM 1452 C C . ILE A 1 186 ? 2.711 -2.01 -13.125 1 97.06 186 ILE A C 1
ATOM 1454 O O . ILE A 1 186 ? 1.762 -2.16 -13.898 1 97.06 186 ILE A O 1
ATOM 1458 N N . HIS A 1 187 ? 2.545 -2.062 -11.781 1 98.38 187 HIS A N 1
ATOM 1459 C CA . HIS A 1 187 ? 1.27 -2.449 -11.188 1 98.38 187 HIS A CA 1
ATOM 1460 C C . HIS A 1 187 ? 0.466 -1.225 -10.766 1 98.38 187 HIS A C 1
ATOM 1462 O O . HIS A 1 187 ? -0.735 -1.324 -10.508 1 98.38 187 HIS A O 1
ATOM 1468 N N . TYR A 1 188 ? 1.072 0.005 -10.672 1 98.12 188 TYR A N 1
ATOM 1469 C CA . TYR A 1 188 ? 0.311 1.13 -10.141 1 98.12 188 TYR A CA 1
ATOM 1470 C C . TYR A 1 188 ? 0.679 2.424 -10.859 1 98.12 188 TYR A C 1
ATOM 1472 O O . TYR A 1 188 ? -0.03 3.426 -10.742 1 98.12 188 TYR A O 1
ATOM 1480 N N . ASP A 1 189 ? 1.768 2.49 -11.547 1 98.06 189 ASP A N 1
ATOM 1481 C CA . ASP A 1 189 ? 2.254 3.654 -12.281 1 98.06 189 ASP A CA 1
ATOM 1482 C C . ASP A 1 189 ? 2.02 3.492 -13.781 1 98.06 189 ASP A C 1
ATOM 1484 O O . ASP A 1 189 ? 2.904 3.031 -14.508 1 98.06 189 ASP A O 1
ATOM 1488 N N . GLN A 1 190 ? 0.863 3.945 -14.242 1 97.81 190 GLN A N 1
ATOM 1489 C CA . GLN A 1 190 ? 0.433 3.643 -15.609 1 97.81 190 GLN A CA 1
ATOM 1490 C C . GLN A 1 190 ? 1.368 4.277 -16.625 1 97.81 190 GLN A C 1
ATOM 1492 O O . GLN A 1 190 ? 1.735 3.643 -17.625 1 97.81 190 GLN A O 1
ATOM 1497 N N . PRO A 1 191 ? 1.782 5.582 -16.453 1 96.56 191 PRO A N 1
ATOM 1498 C CA . PRO A 1 191 ? 2.748 6.133 -17.406 1 96.56 191 PRO A CA 1
ATOM 1499 C C . PRO A 1 191 ? 4.012 5.285 -17.516 1 96.56 191 PRO A C 1
ATOM 1501 O O . PRO A 1 191 ? 4.492 5.043 -18.625 1 96.56 191 PRO A O 1
ATOM 1504 N N . TYR A 1 192 ? 4.562 4.789 -16.438 1 95.81 192 TYR A N 1
ATOM 1505 C CA . TYR A 1 192 ? 5.742 3.934 -16.484 1 95.81 192 TYR A CA 1
ATOM 1506 C C . TYR A 1 192 ? 5.445 2.631 -17.219 1 95.81 192 TYR A C 1
ATOM 1508 O O . TYR A 1 192 ? 6.211 2.215 -18.094 1 95.81 192 TYR A O 1
ATOM 1516 N N . ALA A 1 193 ? 4.312 1.957 -16.859 1 95.94 193 ALA A N 1
ATOM 1517 C CA . ALA A 1 193 ? 3.945 0.675 -17.453 1 95.94 193 ALA A CA 1
ATOM 1518 C C . ALA A 1 193 ? 3.809 0.792 -18.969 1 95.94 193 ALA A C 1
ATOM 1520 O O . ALA A 1 193 ? 4.273 -0.078 -19.719 1 95.94 193 ALA A O 1
ATOM 1521 N N . ARG A 1 194 ? 3.244 1.886 -19.391 1 95.12 194 ARG A N 1
ATOM 1522 C CA . ARG A 1 194 ? 2.959 2.051 -20.812 1 95.12 194 ARG A CA 1
ATOM 1523 C C . ARG A 1 194 ? 4.176 2.594 -21.562 1 95.12 194 ARG A C 1
ATOM 1525 O O . ARG A 1 194 ? 4.598 2.025 -22.578 1 95.12 194 ARG A O 1
ATOM 1532 N N . GLU A 1 195 ? 4.805 3.615 -21.016 1 93.06 195 GLU A N 1
ATOM 1533 C CA . GLU A 1 195 ? 5.785 4.387 -21.781 1 93.06 195 GLU A CA 1
ATOM 1534 C C . GLU A 1 195 ? 7.184 3.793 -21.641 1 93.06 195 GLU A C 1
ATOM 1536 O O . GLU A 1 195 ? 8.016 3.949 -22.547 1 93.06 195 GLU A O 1
ATOM 1541 N N . VAL A 1 196 ? 7.461 3.141 -20.531 1 90.88 196 VAL A N 1
ATOM 1542 C CA . VAL A 1 196 ? 8.797 2.605 -20.297 1 90.88 196 VAL A CA 1
ATOM 1543 C C . VAL A 1 196 ? 8.812 1.105 -20.578 1 90.88 196 VAL A C 1
ATOM 1545 O O . VAL A 1 196 ? 9.68 0.609 -21.297 1 90.88 196 VAL A O 1
ATOM 1548 N N . GLU A 1 197 ? 7.777 0.346 -20.125 1 91.06 197 GLU A N 1
ATOM 1549 C CA . GLU A 1 197 ? 7.816 -1.109 -20.219 1 91.06 197 GLU A CA 1
ATOM 1550 C C . GLU A 1 197 ? 7.008 -1.598 -21.422 1 91.06 197 GLU A C 1
ATOM 1552 O O . GLU A 1 197 ? 7.086 -2.77 -21.797 1 91.06 197 GLU A O 1
ATOM 1557 N N . GLY A 1 198 ? 6.141 -0.725 -22 1 90.69 198 GLY A N 1
ATOM 1558 C CA . GLY A 1 198 ? 5.492 -1.033 -23.266 1 90.69 198 GLY A CA 1
ATOM 1559 C C . GLY A 1 198 ? 4.203 -1.813 -23.094 1 90.69 198 GLY A C 1
ATOM 1560 O O . GLY A 1 198 ? 3.695 -2.398 -24.062 1 90.69 198 GLY A O 1
ATOM 1561 N N . TYR A 1 199 ? 3.623 -1.868 -21.906 1 93.38 199 TYR A N 1
ATOM 1562 C CA . TYR A 1 199 ? 2.352 -2.553 -21.688 1 93.38 199 TYR A CA 1
ATOM 1563 C C . TYR A 1 199 ? 1.181 -1.664 -22.094 1 93.38 199 TYR A C 1
ATOM 1565 O O . TYR A 1 199 ? 1.32 -0.441 -22.172 1 93.38 199 TYR A O 1
ATOM 1573 N N . ASP A 1 200 ? 0.029 -2.234 -22.297 1 94.56 200 ASP A N 1
ATOM 1574 C CA . ASP A 1 200 ? -1.165 -1.499 -22.688 1 94.56 200 ASP A CA 1
ATOM 1575 C C . ASP A 1 200 ? -1.831 -0.831 -21.5 1 94.56 200 ASP A C 1
ATOM 1577 O O . ASP A 1 200 ? -2.758 -0.035 -21.656 1 94.56 200 ASP A O 1
ATOM 1581 N N . GLY A 1 201 ? -1.453 -1.1 -20.359 1 97.06 201 GLY A N 1
ATOM 1582 C CA . GLY A 1 201 ? -1.963 -0.614 -19.078 1 97.06 201 GLY A CA 1
ATOM 1583 C C . GLY A 1 201 ? -1.208 -1.166 -17.891 1 97.06 201 GLY A C 1
ATO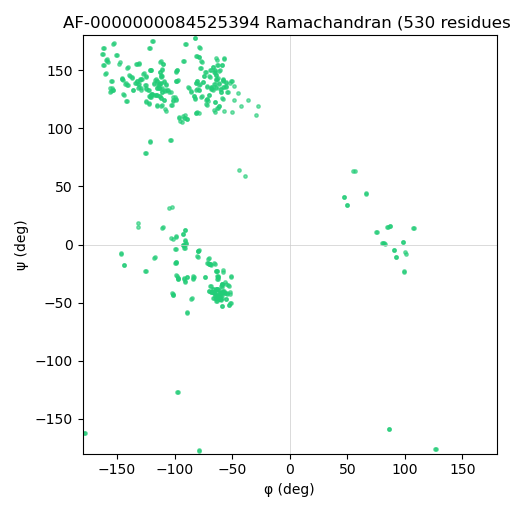M 1584 O O . GLY A 1 201 ? -0.062 -1.602 -18.016 1 97.06 201 GLY A O 1
ATOM 1585 N N . LEU A 1 202 ? -1.848 -1.067 -16.734 1 98.56 202 LEU A N 1
ATOM 1586 C CA . LEU A 1 202 ? -1.242 -1.681 -15.547 1 98.56 202 LEU A CA 1
ATOM 1587 C C . LEU A 1 202 ? -1.334 -3.201 -15.625 1 98.56 202 LEU A C 1
ATOM 1589 O O . LEU A 1 202 ? -2.371 -3.748 -16 1 98.56 202 LEU A O 1
ATOM 1593 N N . VAL A 1 203 ? -0.268 -3.848 -15.289 1 98.25 203 VAL A N 1
ATOM 1594 C CA . VAL A 1 203 ? -0.202 -5.305 -15.328 1 98.25 203 VAL A CA 1
ATOM 1595 C C . VAL A 1 203 ? -0.791 -5.887 -14.047 1 98.25 203 VAL A C 1
ATOM 1597 O O . VAL A 1 203 ? -0.417 -5.477 -12.945 1 98.25 203 VAL A O 1
ATOM 1600 N N . VAL A 1 204 ? -1.739 -6.828 -14.188 1 98.69 204 VAL A N 1
ATOM 1601 C CA . VAL A 1 204 ? -2.242 -7.562 -13.031 1 98.69 204 VAL A CA 1
ATOM 1602 C C . VAL A 1 204 ? -1.146 -8.469 -12.477 1 98.69 204 VAL A C 1
ATOM 1604 O O . VAL A 1 204 ? -0.458 -9.156 -13.242 1 98.69 204 VAL A O 1
ATOM 1607 N N . HIS A 1 205 ? -0.994 -8.477 -11.172 1 98.31 205 HIS A N 1
ATOM 1608 C CA . HIS A 1 205 ? 0.045 -9.281 -10.539 1 98.31 205 HIS A CA 1
ATOM 1609 C C . HIS A 1 205 ? -0.132 -10.758 -10.867 1 98.31 205 HIS A C 1
ATOM 1611 O O . HIS A 1 205 ? -1.229 -11.305 -10.727 1 98.31 205 HIS A O 1
ATOM 1617 N N . GLY A 1 206 ? 0.952 -11.422 -11.289 1 97.75 206 GLY A N 1
ATOM 1618 C CA . GLY A 1 206 ? 0.916 -12.867 -11.391 1 97.75 206 GLY A CA 1
ATOM 1619 C C . GLY A 1 206 ? 0.46 -13.547 -10.109 1 97.75 206 GLY A C 1
ATOM 1620 O O . GLY A 1 206 ? -0.473 -14.352 -10.125 1 97.75 206 GLY A O 1
ATOM 1621 N N . PRO A 1 207 ? 1.071 -13.211 -9.039 1 97.94 207 PRO A N 1
ATOM 1622 C CA . PRO A 1 207 ? 0.661 -13.789 -7.758 1 97.94 207 PRO A CA 1
ATOM 1623 C C . PRO A 1 207 ? -0.8 -13.5 -7.422 1 97.94 207 PRO A C 1
ATOM 1625 O O . PRO A 1 207 ? -1.459 -14.312 -6.77 1 97.94 207 PRO A O 1
ATOM 1628 N N . LEU A 1 208 ? -1.365 -12.359 -7.793 1 98.56 208 LEU A N 1
ATOM 1629 C CA . LEU A 1 208 ? -2.775 -12.078 -7.559 1 98.56 208 LEU A CA 1
ATOM 1630 C C . LEU A 1 208 ? -3.664 -13.023 -8.352 1 98.56 208 LEU A C 1
ATOM 1632 O O . LEU A 1 208 ? -4.68 -13.508 -7.844 1 98.56 208 LEU A O 1
ATOM 1636 N N . LEU A 1 209 ? -3.295 -13.289 -9.586 1 98.75 209 LEU A N 1
ATOM 1637 C CA . LEU A 1 209 ? -4.012 -14.281 -10.375 1 98.75 209 LEU A CA 1
ATOM 1638 C C . LEU A 1 209 ? -3.908 -15.664 -9.75 1 98.75 209 LEU A C 1
ATOM 1640 O O . LEU A 1 209 ? -4.91 -16.375 -9.633 1 98.75 209 LEU A O 1
ATOM 1644 N N . ALA A 1 210 ? -2.719 -16.016 -9.328 1 98.75 210 ALA A N 1
ATOM 1645 C CA . ALA A 1 210 ? -2.523 -17.297 -8.648 1 98.75 210 ALA A CA 1
ATOM 1646 C C . ALA A 1 210 ? -3.379 -17.391 -7.391 1 98.75 210 ALA A C 1
ATOM 1648 O O . ALA A 1 210 ? -3.998 -18.438 -7.133 1 98.75 210 ALA A O 1
ATOM 1649 N N . GLN A 1 211 ? -3.363 -16.344 -6.621 1 98.44 211 GLN A N 1
ATOM 1650 C CA . GLN A 1 211 ? -4.195 -16.266 -5.426 1 98.44 211 GLN A CA 1
ATOM 1651 C C . GLN A 1 211 ? -5.664 -16.5 -5.758 1 98.44 211 GLN A C 1
ATOM 1653 O O . GLN A 1 211 ? -6.355 -17.25 -5.059 1 98.44 211 GLN A O 1
ATOM 1658 N N . SER A 1 212 ? -6.141 -15.867 -6.766 1 98.5 212 SER A N 1
ATOM 1659 C CA . SER A 1 212 ? -7.527 -16.016 -7.188 1 98.5 212 SER A CA 1
ATOM 1660 C C . SER A 1 212 ? -7.84 -17.469 -7.535 1 98.5 212 SER A C 1
ATOM 1662 O O . SER A 1 212 ? -8.883 -18 -7.133 1 98.5 212 SER A O 1
ATOM 1664 N N . LEU A 1 213 ? -6.938 -18.094 -8.242 1 98.81 213 LEU A N 1
ATOM 1665 C CA . LEU A 1 213 ? -7.129 -19.5 -8.617 1 98.81 213 LEU A CA 1
ATOM 1666 C C . LEU A 1 213 ? -7.09 -20.391 -7.391 1 98.81 213 LEU A C 1
ATOM 1668 O O . LEU A 1 213 ? -7.875 -21.344 -7.285 1 98.81 213 LEU A O 1
ATOM 1672 N N . MET A 1 214 ? -6.207 -20.156 -6.465 1 98.62 214 MET A N 1
ATOM 1673 C CA . MET A 1 214 ? -6.105 -20.969 -5.258 1 98.62 214 MET A CA 1
ATOM 1674 C C . MET A 1 214 ? -7.395 -20.906 -4.449 1 98.62 214 MET A C 1
ATOM 1676 O O . MET A 1 214 ? -7.82 -21.906 -3.869 1 98.62 214 MET A O 1
ATOM 1680 N N . LEU A 1 215 ? -7.992 -19.734 -4.383 1 97.75 215 LEU A N 1
ATOM 1681 C CA . LEU A 1 215 ? -9.242 -19.609 -3.643 1 97.75 215 LEU A CA 1
ATOM 1682 C C . LEU A 1 215 ? -10.359 -20.391 -4.309 1 97.75 215 LEU A C 1
ATOM 1684 O O . LEU A 1 215 ? -11.195 -21 -3.629 1 97.75 215 LEU A O 1
ATOM 1688 N N . VAL A 1 216 ? -10.398 -20.391 -5.656 1 98.06 216 VAL A N 1
ATOM 1689 C CA . VAL A 1 216 ? -11.359 -21.203 -6.379 1 98.06 216 VAL A CA 1
ATOM 1690 C C . VAL A 1 216 ? -11.133 -22.688 -6.059 1 98.06 216 VAL A C 1
ATOM 1692 O O . VAL A 1 216 ? -12.07 -23.406 -5.742 1 98.06 216 VAL A O 1
ATOM 1695 N N . ALA A 1 217 ? -9.883 -23.094 -6.125 1 98.31 217 ALA A N 1
ATOM 1696 C CA . ALA A 1 217 ? -9.539 -24.484 -5.863 1 98.31 217 ALA A CA 1
ATOM 1697 C C . ALA A 1 217 ? -9.93 -24.891 -4.441 1 98.31 217 ALA A C 1
ATOM 1699 O O . ALA A 1 217 ? -10.508 -25.969 -4.23 1 98.31 217 ALA A O 1
ATOM 1700 N N . GLU A 1 218 ? -9.562 -24.031 -3.502 1 97.44 218 GLU A N 1
ATOM 1701 C CA . GLU A 1 218 ? -9.875 -24.344 -2.111 1 97.44 218 GLU A CA 1
ATOM 1702 C C . GLU A 1 218 ? -11.375 -24.484 -1.901 1 97.44 218 GLU A C 1
ATOM 1704 O O . GLU A 1 218 ? -11.836 -25.375 -1.181 1 97.44 218 GLU A O 1
ATOM 1709 N N . ALA A 1 219 ? -12.133 -23.594 -2.51 1 96.69 219 ALA A N 1
ATOM 1710 C CA . ALA A 1 219 ? -13.586 -23.625 -2.385 1 96.69 219 ALA A CA 1
ATOM 1711 C C . ALA A 1 219 ? -14.156 -24.922 -2.975 1 96.69 219 ALA A C 1
ATOM 1713 O O . ALA A 1 219 ? -15.164 -25.438 -2.494 1 96.69 219 ALA A O 1
ATOM 1714 N N . ARG A 1 220 ? -13.484 -25.469 -3.971 1 97.19 220 ARG A N 1
ATOM 1715 C CA . ARG A 1 220 ? -14.031 -26.609 -4.711 1 97.19 220 ARG A CA 1
ATOM 1716 C C . ARG A 1 220 ? -13.469 -27.922 -4.18 1 97.19 220 ARG A C 1
ATOM 1718 O O . ARG A 1 220 ? -14.141 -28.953 -4.238 1 97.19 220 ARG A O 1
ATOM 1725 N N . MET A 1 221 ? -12.266 -27.906 -3.639 1 97.06 221 MET A N 1
ATOM 1726 C CA . MET A 1 221 ? -11.57 -29.156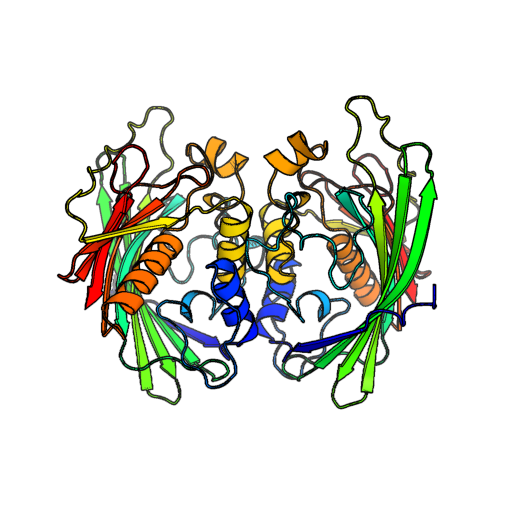 -3.336 1 97.06 221 MET A CA 1
ATOM 1727 C C . MET A 1 221 ? -11.312 -29.281 -1.84 1 97.06 221 MET A C 1
ATOM 1729 O O . MET A 1 221 ? -10.922 -30.344 -1.361 1 97.06 221 MET A O 1
ATOM 1733 N N . GLY A 1 222 ? -11.516 -28.188 -1.103 1 96.12 222 GLY A N 1
ATOM 1734 C CA . GLY A 1 222 ? -11.094 -28.156 0.288 1 96.12 222 GLY A CA 1
ATOM 1735 C C . GLY A 1 222 ? -9.648 -27.734 0.462 1 96.12 222 GLY A C 1
ATOM 1736 O O . GLY A 1 222 ? -9.086 -27.047 -0.405 1 96.12 222 GLY A O 1
ATOM 1737 N N . ARG A 1 223 ? -9.117 -28.062 1.527 1 95.94 223 ARG A N 1
ATOM 1738 C CA . ARG A 1 223 ? -7.762 -27.641 1.861 1 95.94 223 ARG A CA 1
ATOM 1739 C C . ARG A 1 223 ? -6.758 -28.141 0.831 1 95.94 223 ARG A C 1
ATOM 1741 O O . ARG A 1 223 ? -6.738 -29.344 0.513 1 95.94 223 ARG A O 1
ATOM 1748 N N . LEU A 1 224 ? -5.879 -27.297 0.38 1 97.94 224 LEU A N 1
ATOM 1749 C CA . LEU A 1 224 ? -4.914 -27.641 -0.659 1 97.94 224 LEU A CA 1
ATOM 1750 C C . LEU A 1 224 ? -3.646 -28.234 -0.05 1 97.94 224 LEU A C 1
ATOM 1752 O O . LEU A 1 224 ? -3.123 -27.703 0.938 1 97.94 224 LEU A O 1
ATOM 1756 N N . ALA A 1 225 ? -3.176 -29.281 -0.637 1 98 225 ALA A N 1
ATOM 1757 C CA . ALA A 1 225 ? -1.886 -29.859 -0.266 1 98 225 ALA A CA 1
ATOM 1758 C C . ALA A 1 225 ? -0.761 -29.281 -1.122 1 98 225 ALA A C 1
ATOM 1760 O O . ALA A 1 225 ? 0.386 -29.203 -0.677 1 98 225 ALA A O 1
ATOM 1761 N N . GLY A 1 226 ? -1.137 -28.906 -2.291 1 98.56 226 GLY A N 1
ATOM 1762 C CA . GLY A 1 226 ? -0.163 -28.375 -3.225 1 98.56 226 GLY A CA 1
ATOM 1763 C C . GLY A 1 226 ? -0.793 -27.547 -4.332 1 98.56 226 GLY A C 1
ATOM 1764 O O . GLY A 1 226 ? -1.983 -27.688 -4.621 1 98.56 226 GLY A O 1
ATOM 1765 N N . PHE A 1 227 ? -0.071 -26.75 -4.922 1 98.81 227 PHE A N 1
ATOM 1766 C CA . PHE A 1 227 ? -0.498 -25.875 -6.012 1 98.81 227 PHE A CA 1
ATOM 1767 C C . PHE A 1 227 ? 0.687 -25.484 -6.887 1 98.81 227 PHE A C 1
ATOM 1769 O O . PHE A 1 227 ? 1.757 -25.156 -6.379 1 98.81 227 PHE A O 1
ATOM 1776 N N . ARG A 1 228 ? 0.591 -25.578 -8.141 1 98.81 228 ARG A N 1
ATOM 1777 C CA . ARG A 1 228 ? 1.601 -25.125 -9.102 1 98.81 228 ARG A CA 1
ATOM 1778 C C . ARG A 1 228 ? 0.985 -24.25 -10.172 1 98.81 228 ARG A C 1
ATOM 1780 O O . ARG A 1 228 ? -0.136 -24.484 -10.625 1 98.81 228 ARG A O 1
ATOM 1787 N N . TYR A 1 229 ? 1.664 -23.234 -10.602 1 98.81 229 TYR A N 1
ATOM 1788 C CA . TYR A 1 229 ? 1.127 -22.312 -11.602 1 98.81 229 TYR A CA 1
ATOM 1789 C C . TYR A 1 229 ? 2.238 -21.766 -12.484 1 98.81 229 TYR A C 1
ATOM 1791 O O . TYR A 1 229 ? 3.404 -21.734 -12.078 1 98.81 229 TYR A O 1
ATOM 1799 N N . ARG A 1 230 ? 1.905 -21.328 -13.656 1 98.5 230 ARG A N 1
ATOM 1800 C CA . ARG A 1 230 ? 2.783 -20.688 -14.625 1 98.5 230 ARG A CA 1
ATOM 1801 C C . ARG A 1 230 ? 2.053 -19.562 -15.359 1 98.5 230 ARG A C 1
ATOM 1803 O O . ARG A 1 230 ? 0.981 -19.781 -15.93 1 98.5 230 ARG A O 1
ATOM 1810 N N . ALA A 1 231 ? 2.633 -18.391 -15.281 1 97.88 231 ALA A N 1
ATOM 1811 C CA . ALA A 1 231 ? 2.107 -17.266 -16.062 1 97.88 231 ALA A CA 1
ATOM 1812 C C . ALA A 1 231 ? 2.482 -17.391 -17.531 1 97.88 231 ALA A C 1
ATOM 1814 O O . ALA A 1 231 ? 3.609 -17.781 -17.859 1 97.88 231 ALA A O 1
ATOM 1815 N N . THR A 1 232 ? 1.544 -17.047 -18.453 1 97.25 232 THR A N 1
ATOM 1816 C CA . THR A 1 232 ? 1.809 -17.297 -19.859 1 97.25 232 THR A CA 1
ATOM 1817 C C . THR A 1 232 ? 1.651 -16.016 -20.672 1 97.25 232 THR A C 1
ATOM 1819 O O . THR A 1 232 ? 2.16 -15.914 -21.797 1 97.25 232 THR A O 1
ATOM 1822 N N . SER A 1 233 ? 0.95 -15.094 -20.234 1 96.62 233 SER A N 1
ATOM 1823 C CA . SER A 1 233 ? 0.791 -13.781 -20.844 1 96.62 233 SER A CA 1
ATOM 1824 C C . SER A 1 233 ? 0.243 -12.766 -19.844 1 96.62 233 SER A C 1
ATOM 1826 O O . SER A 1 233 ? -0.39 -13.133 -18.859 1 96.62 233 SER A O 1
ATOM 1828 N N . PRO A 1 234 ? 0.523 -11.508 -20.062 1 96.62 234 PRO A N 1
ATOM 1829 C CA . PRO A 1 234 ? 0.055 -10.5 -19.125 1 96.62 234 PRO A CA 1
ATOM 1830 C C . PRO A 1 234 ? -1.44 -10.219 -19.25 1 96.62 234 PRO A C 1
ATOM 1832 O O . PRO A 1 234 ? -2.01 -10.367 -20.328 1 96.62 234 PRO A O 1
ATOM 1835 N N . LEU A 1 235 ? -2.092 -9.953 -18.188 1 98.44 235 LEU A N 1
ATOM 1836 C CA . LEU A 1 235 ? -3.441 -9.406 -18.109 1 98.44 235 LEU A CA 1
ATOM 1837 C C . LEU A 1 235 ? -3.41 -7.941 -17.688 1 98.44 235 LEU A C 1
ATOM 1839 O O . LEU A 1 235 ? -2.691 -7.578 -16.75 1 98.44 235 LEU A O 1
ATOM 1843 N N . MET A 1 236 ? -4.133 -7.051 -18.359 1 98.31 236 MET A N 1
ATOM 1844 C CA . MET A 1 236 ? -4.168 -5.629 -18.031 1 98.31 236 MET A CA 1
ATOM 1845 C C . MET A 1 236 ? -5.316 -5.32 -17.078 1 98.31 236 MET A C 1
ATOM 1847 O O . MET A 1 236 ? -6.309 -6.051 -17.031 1 98.31 236 MET A O 1
ATOM 1851 N N . HIS A 1 237 ? -5.184 -4.188 -16.359 1 98.31 237 HIS A N 1
ATOM 1852 C CA . HIS A 1 237 ? -6.129 -3.811 -15.305 1 98.31 237 HIS A CA 1
ATOM 1853 C C . HIS A 1 237 ? -7.516 -3.561 -15.883 1 98.31 237 HIS A C 1
ATOM 1855 O O . HIS A 1 237 ? -8.508 -3.586 -15.156 1 98.31 237 HIS A O 1
ATOM 1861 N N . HIS A 1 238 ? -7.645 -3.254 -17.172 1 97.75 238 HIS A N 1
ATOM 1862 C CA . HIS A 1 238 ? -8.945 -2.951 -17.75 1 97.75 238 HIS A CA 1
ATOM 1863 C C . HIS A 1 238 ? -9.602 -4.211 -18.312 1 97.75 238 HIS A C 1
ATOM 1865 O O . HIS A 1 238 ? -10.719 -4.152 -18.828 1 97.75 238 HIS A O 1
ATOM 1871 N N . GLU A 1 239 ? -8.906 -5.367 -18.266 1 98.31 239 GLU A N 1
ATOM 1872 C CA . GLU A 1 239 ? -9.43 -6.637 -18.75 1 98.31 239 GLU A CA 1
ATOM 1873 C C . GLU A 1 239 ? -10.016 -7.473 -17.609 1 98.31 239 GLU A C 1
ATOM 1875 O O . GLU A 1 239 ? -9.453 -7.508 -16.516 1 98.31 239 GLU A O 1
ATOM 1880 N N . ALA A 1 240 ? -11.117 -8.133 -17.906 1 98.25 240 ALA A N 1
ATOM 1881 C CA . ALA A 1 240 ? -11.688 -9.078 -16.953 1 98.25 240 ALA A CA 1
ATOM 1882 C C . ALA A 1 240 ? -10.953 -10.414 -17 1 98.25 240 ALA A C 1
ATOM 1884 O O . ALA A 1 240 ? -10.586 -10.891 -18.094 1 98.25 240 ALA A O 1
ATOM 1885 N N . ALA A 1 241 ? -10.742 -11.016 -15.867 1 98.56 241 ALA A N 1
ATOM 1886 C CA . ALA A 1 241 ? -10.141 -12.344 -15.766 1 98.56 241 ALA A CA 1
ATOM 1887 C C . ALA A 1 241 ? -11.211 -13.414 -15.578 1 98.56 241 ALA A C 1
ATOM 1889 O O . ALA A 1 241 ? -12.031 -13.328 -14.664 1 98.56 241 ALA A O 1
ATOM 1890 N N . SER A 1 242 ? -11.227 -14.375 -16.422 1 98.75 242 SER A N 1
ATOM 1891 C CA . SER A 1 242 ? -12 -15.586 -16.156 1 98.75 242 SER A CA 1
ATOM 1892 C C . SER A 1 242 ? -11.141 -16.625 -15.438 1 98.75 242 SER A C 1
ATOM 1894 O O . SER A 1 242 ? -10.219 -17.203 -16.031 1 98.75 242 SER A O 1
ATOM 1896 N N . CYS A 1 243 ? -11.422 -16.906 -14.195 1 98.81 243 CYS A N 1
ATOM 1897 C CA . CYS A 1 243 ? -10.75 -17.938 -13.414 1 98.81 243 CYS A CA 1
ATOM 1898 C C . CYS A 1 243 ? -11.477 -19.266 -13.523 1 98.81 243 CYS A C 1
ATOM 1900 O O . CYS A 1 243 ? -12.523 -19.453 -12.906 1 98.81 243 CYS A O 1
ATOM 1902 N N . CYS A 1 244 ? -10.852 -20.172 -14.234 1 98.88 244 CYS A N 1
ATOM 1903 C CA . CYS A 1 244 ? -11.539 -21.406 -14.617 1 98.88 244 CYS A CA 1
ATOM 1904 C C . CYS A 1 244 ? -10.953 -22.609 -13.883 1 98.88 244 CYS A C 1
ATOM 1906 O O . CYS A 1 244 ? -9.797 -22.578 -13.469 1 98.88 244 CYS A O 1
ATOM 1908 N N . TRP A 1 245 ? -11.789 -23.594 -13.664 1 98.69 245 TRP A N 1
ATOM 1909 C CA . TRP A 1 245 ? -11.414 -24.797 -12.922 1 98.69 245 TRP A CA 1
ATOM 1910 C C . TRP A 1 245 ? -12.117 -26.016 -13.484 1 98.69 245 TRP A C 1
ATOM 1912 O O . TRP A 1 245 ? -13.281 -25.938 -13.898 1 98.69 245 TRP A O 1
ATOM 1922 N N . THR A 1 246 ? -11.391 -27.141 -13.516 1 98.31 246 THR A N 1
ATOM 1923 C CA . THR A 1 246 ? -12 -28.438 -13.789 1 98.31 246 THR A CA 1
ATOM 1924 C C . THR A 1 246 ? -11.945 -29.344 -12.555 1 98.31 246 THR A C 1
ATOM 1926 O O . THR A 1 246 ? -11.094 -29.156 -11.688 1 98.31 246 THR A O 1
ATOM 1929 N N . LYS A 1 247 ? -12.805 -30.297 -12.484 1 96.38 247 LYS A N 1
ATOM 1930 C CA . LYS A 1 247 ? -12.875 -31.234 -11.359 1 96.38 247 LYS A CA 1
ATOM 1931 C C . LYS A 1 247 ? -11.555 -31.969 -11.164 1 96.38 247 LYS A C 1
ATOM 1933 O O . LYS A 1 247 ? -11.227 -32.375 -10.055 1 96.38 247 LYS A O 1
ATOM 1938 N N . GLY A 1 248 ? -10.742 -32.062 -12.133 1 93.5 248 GLY A N 1
ATOM 1939 C CA . GLY A 1 248 ? -9.453 -32.75 -12.047 1 93.5 248 GLY A CA 1
ATOM 1940 C C . GLY A 1 248 ? -8.383 -31.906 -11.391 1 93.5 248 GLY A C 1
ATOM 1941 O O . GLY A 1 248 ? -7.273 -32.375 -11.141 1 93.5 248 GLY A O 1
ATOM 1942 N N . GLY A 1 249 ? -8.672 -30.641 -11.07 1 97.31 249 GLY A N 1
ATOM 1943 C CA . GLY A 1 249 ? -7.734 -29.797 -10.344 1 97.31 249 GLY A CA 1
ATOM 1944 C C . GLY A 1 249 ? -6.941 -28.875 -11.25 1 97.31 249 GLY A C 1
ATOM 1945 O O . GLY A 1 249 ? -6.035 -28.172 -10.789 1 97.31 249 GLY A O 1
ATOM 1946 N N . THR A 1 250 ? -7.273 -28.953 -12.555 1 98.62 250 THR A N 1
ATOM 1947 C CA . THR A 1 250 ? -6.648 -28.031 -13.5 1 98.62 250 THR A CA 1
ATOM 1948 C C . THR A 1 250 ? -7.352 -26.672 -13.469 1 98.62 250 THR A C 1
ATOM 1950 O O . THR A 1 250 ? -8.578 -26.609 -13.438 1 98.62 250 THR A O 1
ATOM 1953 N N . LEU A 1 251 ? -6.574 -25.625 -13.406 1 98.88 251 LEU A N 1
ATOM 1954 C CA . LEU A 1 251 ? -7.113 -24.266 -13.398 1 98.88 251 LEU A CA 1
ATOM 1955 C C . LEU A 1 251 ? -6.395 -23.391 -14.422 1 98.88 251 LEU A C 1
ATOM 1957 O O . LEU A 1 251 ? -5.254 -23.672 -14.789 1 98.88 251 LEU A O 1
ATOM 1961 N N . TRP A 1 252 ? -7.055 -22.344 -14.867 1 98.94 252 TRP A N 1
ATOM 1962 C CA . TRP A 1 252 ? -6.418 -21.359 -15.742 1 98.94 252 TRP A CA 1
ATOM 1963 C C . TRP A 1 252 ? -7.148 -20.031 -15.695 1 98.94 252 TRP A C 1
ATOM 1965 O O . TRP A 1 252 ? -8.273 -19.953 -15.188 1 98.94 252 TRP A O 1
ATOM 1975 N N . VAL A 1 253 ? -6.445 -18.969 -16.062 1 98.88 253 VAL A N 1
ATOM 1976 C CA . VAL A 1 253 ? -7.035 -17.656 -16.266 1 98.88 253 VAL A CA 1
ATOM 1977 C C . VAL A 1 253 ? -7.148 -17.359 -17.766 1 98.88 253 VAL A C 1
ATOM 1979 O O . VAL A 1 253 ? -6.191 -17.562 -18.516 1 98.88 253 VAL A O 1
ATOM 1982 N N . ARG A 1 254 ? -8.273 -16.938 -18.172 1 98.88 254 ARG A N 1
ATOM 1983 C CA . ARG A 1 254 ? -8.547 -16.594 -19.562 1 98.88 254 ARG A CA 1
ATOM 1984 C C . ARG A 1 254 ? -8.945 -15.133 -19.703 1 98.88 254 ARG A C 1
ATOM 1986 O O . ARG A 1 254 ? -9.82 -14.648 -18.969 1 98.88 254 ARG A O 1
ATOM 1993 N N . ALA A 1 255 ? -8.32 -14.453 -20.594 1 98.62 255 ALA A N 1
ATOM 1994 C CA . ALA A 1 255 ? -8.656 -13.062 -20.906 1 98.62 255 ALA A CA 1
ATOM 1995 C C . ALA A 1 255 ? -9.891 -12.992 -21.812 1 98.62 255 ALA A C 1
ATOM 1997 O O . ALA A 1 255 ? -10.336 -14.016 -22.344 1 98.62 255 ALA A O 1
ATOM 1998 N N . PRO A 1 256 ? -10.414 -11.781 -21.984 1 98.12 256 PRO A N 1
ATOM 1999 C CA . PRO A 1 256 ? -11.617 -11.633 -22.812 1 98.12 256 PRO A CA 1
ATOM 2000 C C . PRO A 1 256 ? -11.391 -12.047 -24.266 1 98.12 256 PRO A C 1
ATOM 2002 O O . PRO A 1 256 ? -12.312 -12.516 -24.938 1 98.12 256 PRO A O 1
ATOM 2005 N N . ASP A 1 257 ? -10.219 -11.938 -24.734 1 97.56 257 ASP A N 1
ATOM 2006 C CA . ASP A 1 257 ? -9.938 -12.258 -26.141 1 97.56 257 ASP A CA 1
ATOM 2007 C C . ASP A 1 257 ? -9.562 -13.727 -26.297 1 97.56 257 ASP A C 1
ATOM 2009 O O . ASP A 1 257 ? -9.156 -14.148 -27.391 1 97.56 257 ASP A O 1
ATOM 2013 N N . GLY A 1 258 ? -9.555 -14.477 -25.234 1 98.06 258 GLY A N 1
ATOM 2014 C CA . GLY A 1 258 ? -9.375 -15.914 -25.312 1 98.06 258 GLY A CA 1
ATOM 2015 C C . GLY A 1 258 ? -7.957 -16.359 -24.984 1 98.06 258 GLY A C 1
ATOM 2016 O O . GLY A 1 258 ? -7.688 -17.547 -24.859 1 98.06 258 GLY A O 1
ATOM 2017 N N . ARG A 1 259 ? -7.074 -15.477 -24.812 1 98.06 259 ARG A N 1
ATOM 2018 C CA . ARG A 1 259 ? -5.699 -15.867 -24.531 1 98.06 259 ARG A CA 1
ATOM 2019 C C . ARG A 1 259 ? -5.57 -16.391 -23.094 1 98.06 259 ARG A C 1
ATOM 2021 O O . ARG A 1 259 ? -6.312 -15.977 -22.203 1 98.06 259 ARG A O 1
ATOM 2028 N N . GLN A 1 260 ? -4.648 -17.328 -22.906 1 98.69 260 GLN A N 1
ATOM 2029 C CA . GLN A 1 260 ? -4.328 -17.844 -21.578 1 98.69 260 GLN A CA 1
ATOM 2030 C C . GLN A 1 260 ? -3.354 -16.922 -20.844 1 98.69 260 GLN A C 1
ATOM 2032 O O . GLN A 1 260 ? -2.303 -16.562 -21.391 1 98.69 260 GLN A O 1
ATOM 2037 N N . ASN A 1 261 ? -3.746 -16.531 -19.688 1 98.69 261 ASN A N 1
ATOM 2038 C CA . ASN A 1 261 ? -2.861 -15.672 -18.906 1 98.69 261 ASN A CA 1
ATOM 2039 C C . ASN A 1 261 ? -2.082 -16.484 -17.875 1 98.69 261 ASN A C 1
ATOM 2041 O O . ASN A 1 261 ? -0.979 -16.094 -17.469 1 98.69 261 ASN A O 1
ATOM 2045 N N . MET A 1 262 ? -2.658 -17.641 -17.438 1 98.81 262 MET A N 1
ATOM 2046 C CA . MET A 1 262 ? -2.027 -18.516 -16.453 1 98.81 262 MET A CA 1
ATOM 2047 C C . MET A 1 262 ? -2.619 -19.922 -16.516 1 98.81 262 MET A C 1
ATOM 2049 O O . MET A 1 262 ? -3.807 -20.078 -16.812 1 98.81 262 MET A O 1
ATOM 2053 N N . ILE A 1 263 ? -1.812 -20.859 -16.25 1 98.81 263 ILE A N 1
ATOM 2054 C CA . ILE A 1 263 ? -2.246 -22.234 -16.062 1 98.81 263 ILE A CA 1
ATOM 2055 C C . ILE A 1 263 ? -1.769 -22.75 -14.695 1 98.81 263 ILE A C 1
ATOM 2057 O O . ILE A 1 263 ? -0.698 -22.359 -14.227 1 98.81 263 ILE A O 1
ATOM 2061 N N . ALA A 1 264 ? -2.576 -23.578 -14.062 1 98.88 264 ALA A N 1
ATOM 2062 C CA . ALA A 1 264 ? -2.244 -24.047 -12.719 1 98.88 264 ALA A CA 1
ATOM 2063 C C . ALA A 1 264 ? -2.826 -25.422 -12.453 1 98.88 264 ALA A C 1
ATOM 2065 O O . ALA A 1 264 ? -3.658 -25.906 -13.219 1 98.88 264 ALA A O 1
ATOM 2066 N N . GLU A 1 265 ? -2.326 -26.047 -11.461 1 98.88 265 GLU A N 1
ATOM 2067 C CA . GLU A 1 265 ? -2.803 -27.328 -10.961 1 98.88 265 GLU A CA 1
ATOM 2068 C C . GLU A 1 265 ? -2.885 -27.344 -9.438 1 98.88 265 GLU A C 1
ATOM 2070 O O . GLU A 1 265 ? -1.957 -26.891 -8.758 1 98.88 265 GLU A O 1
ATOM 2075 N N . ALA A 1 266 ? -3.945 -27.797 -8.977 1 98.62 266 ALA A N 1
ATOM 2076 C CA . ALA A 1 266 ? -4.16 -27.922 -7.539 1 98.62 266 ALA A CA 1
ATOM 2077 C C . ALA A 1 266 ? -4.23 -29.391 -7.117 1 98.62 266 ALA A C 1
ATOM 2079 O O . ALA A 1 266 ? -4.719 -30.234 -7.867 1 98.62 266 ALA A O 1
ATOM 2080 N N . ARG A 1 267 ? -3.807 -29.703 -5.934 1 96.5 267 ARG A N 1
ATOM 2081 C CA . ARG A 1 267 ? -3.926 -31.016 -5.32 1 96.5 267 ARG A CA 1
ATOM 2082 C C . ARG A 1 267 ? -4.309 -30.906 -3.85 1 96.5 267 ARG A C 1
ATOM 2084 O O . ARG A 1 267 ? -4 -29.906 -3.197 1 96.5 267 ARG A O 1
ATOM 2091 N N . MET B 1 1 ? -35.125 18.094 15.414 1 29.56 1 MET B N 1
ATOM 2092 C CA . MET B 1 1 ? -34.594 16.719 15.312 1 29.56 1 MET B CA 1
ATOM 2093 C C . MET B 1 1 ? -33.438 16.516 16.266 1 29.56 1 MET B C 1
ATOM 2095 O O . MET B 1 1 ? -32.531 17.359 16.359 1 29.56 1 MET B O 1
ATOM 2099 N N . PRO B 1 2 ? -33.469 15.789 17.281 1 35.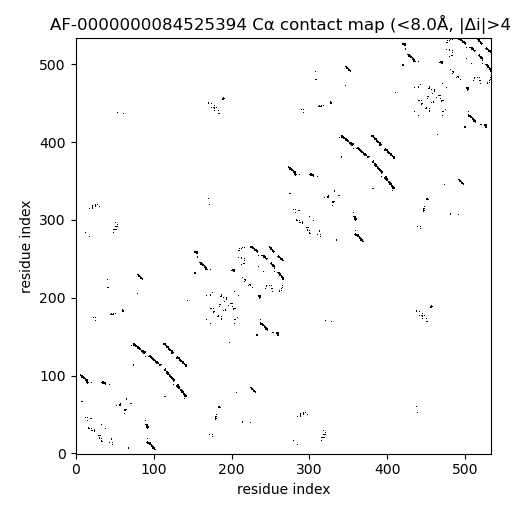72 2 PRO B N 1
ATOM 2100 C CA . PRO B 1 2 ? -32.438 15.836 18.328 1 35.72 2 PRO B CA 1
ATOM 2101 C C . PRO B 1 2 ? -31.031 15.711 17.781 1 35.72 2 PRO B C 1
ATOM 2103 O O . PRO B 1 2 ? -30.828 15.188 16.672 1 35.72 2 PRO B O 1
ATOM 2106 N N . ASP B 1 3 ? -30.062 16.531 18.344 1 41.84 3 ASP B N 1
ATOM 2107 C CA . ASP B 1 3 ? -28.625 16.562 18.125 1 41.84 3 ASP B CA 1
ATOM 2108 C C . ASP B 1 3 ? -28.031 15.156 18.109 1 41.84 3 ASP B C 1
ATOM 2110 O O . ASP B 1 3 ? -28.062 14.461 19.141 1 41.84 3 ASP B O 1
ATOM 2114 N N . ALA B 1 4 ? -28.312 14.336 17.266 1 45.56 4 ALA B N 1
ATOM 2115 C CA . ALA B 1 4 ? -27.828 12.961 17.141 1 45.56 4 ALA B CA 1
ATOM 2116 C C . ALA B 1 4 ? -26.438 12.82 17.75 1 45.56 4 ALA B C 1
ATOM 2118 O O . ALA B 1 4 ? -25.609 13.734 17.641 1 45.56 4 ALA B O 1
ATOM 2119 N N . ALA B 1 5 ? -26.312 12.008 18.734 1 50.53 5 ALA B N 1
ATOM 2120 C CA . ALA B 1 5 ? -25.062 11.695 19.406 1 50.53 5 ALA B CA 1
ATOM 2121 C C . ALA B 1 5 ? -23.922 11.508 18.406 1 50.53 5 ALA B C 1
ATOM 2123 O O . ALA B 1 5 ? -24.109 10.867 17.359 1 50.53 5 ALA B O 1
ATOM 2124 N N . PRO B 1 6 ? -22.797 12.445 18.562 1 63 6 PRO B N 1
ATOM 2125 C CA . PRO B 1 6 ? -21.703 12.32 17.609 1 63 6 PRO B CA 1
ATOM 2126 C C . PRO B 1 6 ? -21.281 10.867 17.391 1 63 6 PRO B C 1
ATOM 2128 O O . PRO B 1 6 ? -21.344 10.055 18.312 1 63 6 PRO B O 1
ATOM 2131 N N . ALA B 1 7 ? -21.125 10.305 16.234 1 79.06 7 ALA B N 1
ATOM 2132 C CA . ALA B 1 7 ? -20.672 8.961 15.867 1 79.06 7 ALA B CA 1
ATOM 2133 C C . ALA B 1 7 ? -19.297 8.664 16.438 1 79.06 7 ALA B C 1
ATOM 2135 O O . ALA B 1 7 ? -18.422 9.531 16.453 1 79.06 7 ALA B O 1
ATOM 2136 N N . THR B 1 8 ? -19.266 7.664 17.359 1 88.88 8 THR B N 1
ATOM 2137 C CA . THR B 1 8 ? -17.984 7.238 17.906 1 88.88 8 THR B CA 1
ATOM 2138 C C . THR B 1 8 ? -17.594 5.852 17.391 1 88.88 8 THR B C 1
ATOM 2140 O O . THR B 1 8 ? -18.469 4.992 17.219 1 88.88 8 THR B O 1
ATOM 2143 N N . GLN B 1 9 ? -16.328 5.688 17.094 1 92.69 9 GLN B N 1
ATOM 2144 C CA . GLN B 1 9 ? -15.766 4.414 16.656 1 92.69 9 GLN B CA 1
ATOM 2145 C C . GLN B 1 9 ? -14.469 4.098 17.406 1 92.69 9 GLN B C 1
ATOM 2147 O O . GLN B 1 9 ? -13.664 4.996 17.672 1 92.69 9 GLN B O 1
ATOM 2152 N N . THR B 1 10 ? -14.32 2.863 17.766 1 95.25 10 THR B N 1
ATOM 2153 C CA . THR B 1 10 ? -13.078 2.449 18.406 1 95.25 10 THR B CA 1
ATOM 2154 C C . THR B 1 10 ? -12.391 1.348 17.594 1 95.25 10 THR B C 1
ATOM 2156 O O . THR B 1 10 ? -13.039 0.381 17.188 1 95.25 10 THR B O 1
ATOM 2159 N N . LEU B 1 11 ? -11.164 1.519 17.312 1 95.5 11 LEU B N 1
ATOM 2160 C CA . LEU B 1 11 ? -10.328 0.53 16.641 1 95.5 11 LEU B CA 1
ATOM 2161 C C . LEU B 1 11 ? -9.141 0.139 17.5 1 95.5 11 LEU B C 1
ATOM 2163 O O . LEU B 1 11 ? -8.656 0.947 18.297 1 95.5 11 LEU B O 1
ATOM 2167 N N . VAL B 1 12 ? -8.703 -1.045 17.344 1 95.5 12 VAL B N 1
ATOM 2168 C CA . VAL B 1 12 ? -7.559 -1.557 18.078 1 95.5 12 VAL B CA 1
ATOM 2169 C C . VAL B 1 12 ? -6.469 -2 17.109 1 95.5 12 VAL B C 1
ATOM 2171 O O . VAL B 1 12 ? -6.762 -2.428 15.992 1 95.5 12 VAL B O 1
ATOM 2174 N N . ASP B 1 13 ? -5.25 -1.919 17.516 1 96.19 13 ASP B N 1
ATOM 2175 C CA . ASP B 1 13 ? -4.105 -2.311 16.688 1 96.19 13 ASP B CA 1
ATOM 2176 C C . ASP B 1 13 ? -2.916 -2.699 17.562 1 96.19 13 ASP B C 1
ATOM 2178 O O . ASP B 1 13 ? -2.635 -2.043 18.562 1 96.19 13 ASP B O 1
ATOM 2182 N N . PRO B 1 14 ? -2.195 -3.703 17.188 1 94.5 14 PRO B N 1
ATOM 2183 C CA . PRO B 1 14 ? -1.019 -4.105 17.953 1 94.5 14 PRO B CA 1
ATOM 2184 C C . PRO B 1 14 ? 0.2 -3.227 17.672 1 94.5 14 PRO B C 1
ATOM 2186 O O . PRO B 1 14 ? 1.248 -3.404 18.312 1 94.5 14 PRO B O 1
ATOM 2189 N N . LEU B 1 15 ? 0.114 -2.312 16.734 1 96.62 15 LEU B N 1
ATOM 2190 C CA . LEU B 1 15 ? 1.188 -1.415 16.312 1 96.62 15 LEU B CA 1
ATOM 2191 C C . LEU B 1 15 ? 2.428 -2.201 15.906 1 96.62 15 LEU B C 1
ATOM 2193 O O . LEU B 1 15 ? 3.508 -2.004 16.469 1 96.62 15 LEU B O 1
ATOM 2197 N N . ASP B 1 16 ? 2.295 -2.996 14.859 1 94.62 16 ASP B N 1
ATOM 2198 C CA . ASP B 1 16 ? 3.33 -3.879 14.328 1 94.62 16 ASP B CA 1
ATOM 2199 C C . ASP B 1 16 ? 4.574 -3.09 13.938 1 94.62 16 ASP B C 1
ATOM 2201 O O . ASP B 1 16 ? 4.5 -2.172 13.117 1 94.62 16 ASP B O 1
ATOM 2205 N N . PRO B 1 17 ? 5.773 -3.473 14.492 1 96 17 PRO B N 1
ATOM 2206 C CA . PRO B 1 17 ? 7 -2.74 14.164 1 96 17 PRO B CA 1
ATOM 2207 C C . PRO B 1 17 ? 7.363 -2.816 12.688 1 96 17 PRO B C 1
ATOM 2209 O O . PRO B 1 17 ? 8.039 -1.928 12.164 1 96 17 PRO B O 1
ATOM 2212 N N . ALA B 1 18 ? 6.941 -3.889 12.016 1 95.62 18 ALA B N 1
ATOM 2213 C CA . ALA B 1 18 ? 7.266 -4.043 10.602 1 95.62 18 ALA B CA 1
ATOM 2214 C C . ALA B 1 18 ? 6.742 -2.863 9.789 1 95.62 18 ALA B C 1
ATOM 2216 O O . ALA B 1 18 ? 7.438 -2.352 8.906 1 95.62 18 ALA B O 1
ATOM 2217 N N . ARG B 1 19 ? 5.531 -2.391 10.086 1 97.19 19 ARG B N 1
ATOM 2218 C CA . ARG B 1 19 ? 4.949 -1.259 9.367 1 97.19 19 ARG B CA 1
ATOM 2219 C C . ARG B 1 19 ? 5.688 0.034 9.695 1 97.19 19 ARG B C 1
ATOM 2221 O O . ARG B 1 19 ? 5.895 0.878 8.828 1 97.19 19 ARG B O 1
ATOM 2228 N N . ALA B 1 20 ? 6.133 0.149 10.953 1 98.19 20 ALA B N 1
ATOM 2229 C CA . ALA B 1 20 ? 6.902 1.325 11.344 1 98.19 20 ALA B CA 1
ATOM 2230 C C . ALA B 1 20 ? 8.242 1.373 10.617 1 98.19 20 ALA B C 1
ATOM 2232 O O . ALA B 1 20 ? 8.672 2.434 10.156 1 98.19 20 ALA B O 1
ATOM 2233 N N . ARG B 1 21 ? 8.906 0.229 10.5 1 98.06 21 ARG B N 1
ATOM 2234 C CA . ARG B 1 21 ? 10.18 0.167 9.781 1 98.06 21 ARG B CA 1
ATOM 2235 C C . ARG B 1 21 ? 9.992 0.503 8.305 1 98.06 21 ARG B C 1
ATOM 2237 O O . ARG B 1 21 ? 10.836 1.168 7.703 1 98.06 21 ARG B O 1
ATOM 2244 N N . ALA B 1 22 ? 8.906 0.036 7.781 1 98.25 22 ALA B N 1
ATOM 2245 C CA . ALA B 1 22 ? 8.609 0.347 6.383 1 98.25 22 ALA B CA 1
ATOM 2246 C C . ALA B 1 22 ? 8.406 1.846 6.188 1 98.25 22 ALA B C 1
ATOM 2248 O O . ALA B 1 22 ? 8.836 2.408 5.176 1 98.25 22 ALA B O 1
ATOM 2249 N N . LEU B 1 23 ? 7.762 2.5 7.152 1 98.69 23 LEU B N 1
ATOM 2250 C CA . LEU B 1 23 ? 7.594 3.945 7.055 1 98.69 23 LEU B CA 1
ATOM 2251 C C . LEU B 1 23 ? 8.93 4.66 7.211 1 98.69 23 LEU B C 1
ATOM 2253 O O . LEU B 1 23 ? 9.211 5.625 6.496 1 98.69 23 LEU B O 1
ATOM 2257 N N . GLN B 1 24 ? 9.773 4.176 8.172 1 98.5 24 GLN B N 1
ATOM 2258 C CA . GLN B 1 24 ? 11.117 4.73 8.266 1 98.5 24 GLN B CA 1
ATOM 2259 C C . GLN B 1 24 ? 11.82 4.707 6.91 1 98.5 24 GLN B C 1
ATOM 2261 O O . GLN B 1 24 ? 12.289 5.742 6.43 1 98.5 24 GLN B O 1
ATOM 2266 N N . ALA B 1 25 ? 11.805 3.602 6.285 1 97.88 25 ALA B N 1
ATOM 2267 C CA . ALA B 1 25 ? 12.492 3.439 5.008 1 97.88 25 ALA B CA 1
ATOM 2268 C C . ALA B 1 25 ? 11.898 4.367 3.949 1 97.88 25 ALA B C 1
ATOM 2270 O O . ALA B 1 25 ? 12.641 4.992 3.182 1 97.88 25 ALA B O 1
ATOM 2271 N N . THR B 1 26 ? 10.586 4.426 3.922 1 97.81 26 THR B N 1
ATOM 2272 C CA . THR B 1 26 ? 9.891 5.262 2.953 1 97.81 26 THR B CA 1
ATOM 2273 C C . THR B 1 26 ? 10.297 6.723 3.107 1 97.81 26 THR B C 1
ATOM 2275 O O . THR B 1 26 ? 10.414 7.449 2.117 1 97.81 26 THR B O 1
ATOM 2278 N N . LEU B 1 27 ? 10.562 7.125 4.352 1 97.56 27 LEU B N 1
ATOM 2279 C CA . LEU B 1 27 ? 10.891 8.516 4.66 1 97.56 27 LEU B CA 1
ATOM 2280 C C . LEU B 1 27 ? 12.391 8.75 4.59 1 97.56 27 LEU B C 1
ATOM 2282 O O . LEU B 1 27 ? 12.875 9.828 4.93 1 97.56 27 LEU B O 1
ATOM 2286 N N . GLY B 1 28 ?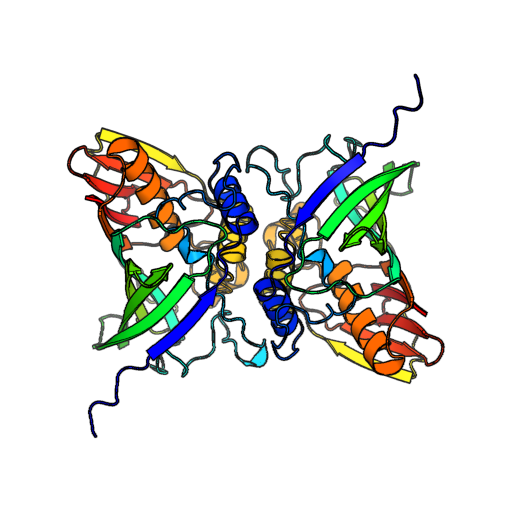 13.156 7.715 4.203 1 96.12 28 GLY B N 1
ATOM 2287 C CA . GLY B 1 28 ? 14.602 7.848 4.059 1 96.12 28 GLY B CA 1
ATOM 2288 C C . GLY B 1 28 ? 15.352 7.648 5.363 1 96.12 28 GLY B C 1
ATOM 2289 O O . GLY B 1 28 ? 16.5 8.086 5.5 1 96.12 28 GLY B O 1
ATOM 2290 N N . LEU B 1 29 ? 14.688 7.113 6.312 1 96.88 29 LEU B N 1
ATOM 2291 C CA . LEU B 1 29 ? 15.312 6.816 7.598 1 96.88 29 LEU B CA 1
ATOM 2292 C C . LEU B 1 29 ? 15.711 5.348 7.68 1 96.88 29 LEU B C 1
ATOM 2294 O O . LEU B 1 29 ? 15.031 4.484 7.113 1 96.88 29 LEU B O 1
ATOM 2298 N N . THR B 1 30 ? 16.75 5 8.383 1 96.69 30 THR B N 1
ATOM 2299 C CA . THR B 1 30 ? 17.172 3.617 8.578 1 96.69 30 THR B CA 1
ATOM 2300 C C . THR B 1 30 ? 16.125 2.84 9.375 1 96.69 30 THR B C 1
ATOM 2302 O O . THR B 1 30 ? 15.742 3.248 10.469 1 96.69 30 THR B O 1
ATOM 2305 N N . PRO B 1 31 ? 15.633 1.76 8.789 1 97.12 31 PRO B N 1
ATOM 2306 C CA . PRO B 1 31 ? 14.68 0.947 9.547 1 97.12 31 PRO B CA 1
ATOM 2307 C C . PRO B 1 31 ? 15.289 0.349 10.812 1 97.12 31 PRO B C 1
ATOM 2309 O O . PRO B 1 31 ? 16.234 -0.448 10.727 1 97.12 31 PRO B O 1
ATOM 2312 N N . SER B 1 32 ? 14.797 0.688 12 1 97.5 32 SER B N 1
ATOM 2313 C CA . SER B 1 32 ? 15.453 0.265 13.234 1 97.5 32 SER B CA 1
ATOM 2314 C C . SER B 1 32 ? 14.43 0.01 14.336 1 97.5 32 SER B C 1
ATOM 2316 O O . SER B 1 32 ? 14.781 -0.483 15.414 1 97.5 32 SER B O 1
ATOM 2318 N N . ILE B 1 33 ? 13.164 0.343 14.117 1 97.88 33 ILE B N 1
ATOM 2319 C CA . ILE B 1 33 ? 12.156 0.289 15.172 1 97.88 33 ILE B CA 1
ATOM 2320 C C . ILE B 1 33 ? 11.867 -1.166 15.531 1 97.88 33 ILE B C 1
ATOM 2322 O O . ILE B 1 33 ? 11.609 -1.991 14.656 1 97.88 33 ILE B O 1
ATOM 2326 N N . GLU B 1 34 ? 11.922 -1.478 16.75 1 96.69 34 GLU B N 1
ATOM 2327 C CA . GLU B 1 34 ? 11.586 -2.777 17.312 1 96.69 34 GLU B CA 1
ATOM 2328 C C . GLU B 1 34 ? 10.477 -2.658 18.359 1 96.69 34 GLU B C 1
ATOM 2330 O O . GLU B 1 34 ? 10.078 -1.549 18.719 1 96.69 34 GLU B O 1
ATOM 2335 N N . ALA B 1 35 ? 9.961 -3.84 18.75 1 95.56 35 ALA B N 1
ATOM 2336 C CA . ALA B 1 35 ? 8.961 -3.84 19.812 1 95.56 35 ALA B CA 1
ATOM 2337 C C . ALA B 1 35 ? 9.477 -3.105 21.062 1 95.56 35 ALA B C 1
ATOM 2339 O O . ALA B 1 35 ? 10.609 -3.316 21.484 1 95.56 35 ALA B O 1
ATOM 2340 N N . GLY B 1 36 ? 8.68 -2.225 21.562 1 97.25 36 GLY B N 1
ATOM 2341 C CA . GLY B 1 36 ? 9.047 -1.465 22.75 1 97.25 36 GLY B CA 1
ATOM 2342 C C . GLY B 1 36 ? 9.57 -0.078 22.422 1 97.25 36 GLY B C 1
ATOM 2343 O O . GLY B 1 36 ? 9.555 0.81 23.281 1 97.25 36 GLY B O 1
ATOM 2344 N N . ASP B 1 37 ? 10.094 0.195 21.25 1 98.06 37 ASP B N 1
ATOM 2345 C CA . ASP B 1 37 ? 10.641 1.491 20.859 1 98.06 37 ASP B CA 1
ATOM 2346 C C . ASP B 1 37 ? 9.531 2.537 20.719 1 98.06 37 ASP B C 1
ATOM 2348 O O . ASP B 1 37 ? 8.414 2.211 20.328 1 98.06 37 ASP B O 1
ATOM 2352 N N . PRO B 1 38 ? 9.852 3.777 21.109 1 97.94 38 PRO B N 1
ATOM 2353 C CA . PRO B 1 38 ? 8.891 4.844 20.828 1 97.94 38 PRO B CA 1
ATOM 2354 C C . PRO B 1 38 ? 8.688 5.098 19.344 1 97.94 38 PRO B C 1
ATOM 2356 O O . PRO B 1 38 ? 9.641 5.035 18.562 1 97.94 38 PRO B O 1
ATOM 2359 N N . LEU B 1 39 ? 7.461 5.293 18.953 1 98.25 39 LEU B N 1
ATOM 2360 C CA . LEU B 1 39 ? 7.172 5.668 17.578 1 98.25 39 LEU B CA 1
ATOM 2361 C C . LEU B 1 39 ? 7.445 7.152 17.359 1 98.25 39 LEU B C 1
ATOM 2363 O O . LEU B 1 39 ? 7.086 7.988 18.188 1 98.25 39 LEU B O 1
ATOM 2367 N N . PRO B 1 40 ? 8.148 7.523 16.266 1 97.75 40 PRO B N 1
ATOM 2368 C CA . PRO B 1 40 ? 8.273 8.938 15.906 1 97.75 40 PRO B CA 1
ATOM 2369 C C . PRO B 1 40 ? 6.922 9.617 15.711 1 97.75 40 PRO B C 1
ATOM 2371 O O . PRO B 1 40 ? 5.902 8.945 15.555 1 97.75 40 PRO B O 1
ATOM 2374 N N . PRO B 1 41 ? 6.918 11 15.805 1 97.69 41 PRO B N 1
ATOM 2375 C CA . PRO B 1 41 ? 5.652 11.711 15.633 1 97.69 41 PRO B CA 1
ATOM 2376 C C . PRO B 1 41 ? 4.961 11.375 14.312 1 97.69 41 PRO B C 1
ATOM 2378 O O . PRO B 1 41 ? 5.617 11.266 13.273 1 97.69 41 PRO B O 1
ATOM 2381 N N . PHE B 1 42 ? 3.646 11.148 14.391 1 98.31 42 PHE B N 1
ATOM 2382 C CA . PHE B 1 42 ? 2.729 10.984 13.273 1 98.31 42 PHE B CA 1
ATOM 2383 C C . PHE B 1 42 ? 2.805 9.562 12.719 1 98.31 42 PHE B C 1
ATOM 2385 O O . PHE B 1 42 ? 2.041 9.203 11.82 1 98.31 42 PHE B O 1
ATOM 2392 N N . PHE B 1 43 ? 3.615 8.617 13.25 1 98.62 43 PHE B N 1
ATOM 2393 C CA . PHE B 1 43 ? 3.732 7.242 12.781 1 98.62 43 PHE B CA 1
ATOM 2394 C C . PHE B 1 43 ? 2.457 6.461 13.078 1 98.62 43 PHE B C 1
ATOM 2396 O O . PHE B 1 43 ? 2.199 5.43 12.453 1 98.62 43 PHE B O 1
ATOM 2403 N N . HIS B 1 44 ? 1.61 6.977 13.969 1 98.5 44 HIS B N 1
ATOM 2404 C CA . HIS B 1 44 ? 0.382 6.277 14.32 1 98.5 44 HIS B CA 1
ATOM 2405 C C . HIS B 1 44 ? -0.573 6.199 13.141 1 98.5 44 HIS B C 1
ATOM 2407 O O . HIS B 1 44 ? -1.486 5.371 13.125 1 98.5 44 HIS B O 1
ATOM 2413 N N . HIS B 1 45 ? -0.353 7.016 12.109 1 98 45 HIS B N 1
ATOM 2414 C CA . HIS B 1 45 ? -1.249 7.102 10.961 1 98 45 HIS B CA 1
ATOM 2415 C C . HIS B 1 45 ? -1.202 5.824 10.125 1 98 45 HIS B C 1
ATOM 2417 O O . HIS B 1 45 ? -2.09 5.582 9.305 1 98 45 HIS B O 1
ATOM 2423 N N . ILE B 1 46 ? -0.195 4.992 10.297 1 98.31 46 ILE B N 1
ATOM 2424 C CA . ILE B 1 46 ? -0.069 3.803 9.461 1 98.31 46 ILE B CA 1
ATOM 2425 C C . ILE B 1 46 ? -0.748 2.617 10.148 1 98.31 46 ILE B C 1
ATOM 2427 O O . ILE B 1 46 ? -0.624 1.477 9.695 1 98.31 46 ILE B O 1
ATOM 2431 N N . TYR B 1 47 ? -1.453 2.877 11.211 1 97.81 47 TYR B N 1
ATOM 2432 C CA . TYR B 1 47 ? -2.117 1.827 11.977 1 97.81 47 TYR B CA 1
ATOM 2433 C C . TYR B 1 47 ? -3.627 2.039 11.992 1 97.81 47 TYR B C 1
ATOM 2435 O O . TYR B 1 47 ? -4.137 2.979 11.375 1 97.81 47 TYR B O 1
ATOM 2443 N N . PHE B 1 48 ? -4.402 1.115 12.562 1 97.38 48 PHE B N 1
ATOM 2444 C CA . PHE B 1 48 ? -5.848 1.166 12.758 1 97.38 48 PHE B CA 1
ATOM 2445 C C . PHE B 1 48 ? -6.578 1.129 11.422 1 97.38 48 PHE B C 1
ATOM 2447 O O . PHE B 1 48 ? -7.488 1.924 11.18 1 97.38 48 PHE B O 1
ATOM 2454 N N . TRP B 1 49 ? -6.133 0.248 10.547 1 96 49 TRP B N 1
ATOM 2455 C CA . TRP B 1 49 ? -6.773 0.083 9.242 1 96 49 TRP B CA 1
ATOM 2456 C C . TRP B 1 49 ? -8.211 -0.396 9.398 1 96 49 TRP B C 1
ATOM 2458 O O . TRP B 1 49 ? -8.508 -1.23 10.258 1 96 49 TRP B O 1
ATOM 2468 N N . GLU B 1 50 ? -9.07 0.071 8.586 1 92.25 50 GLU B N 1
ATOM 2469 C CA . GLU B 1 50 ? -10.445 -0.402 8.414 1 92.25 50 GLU B CA 1
ATOM 2470 C C . GLU B 1 50 ? -10.719 -0.766 6.957 1 92.25 50 GLU B C 1
ATOM 2472 O O . GLU B 1 50 ? -11.328 0.015 6.223 1 92.25 50 GLU B O 1
ATOM 2477 N N . PRO B 1 51 ? -10.25 -1.928 6.605 1 94.19 51 PRO B N 1
ATOM 2478 C CA . PRO B 1 51 ? -10.422 -2.293 5.199 1 94.19 51 PRO B CA 1
ATOM 2479 C C . PRO B 1 51 ? -11.883 -2.547 4.828 1 94.19 51 PRO B C 1
ATOM 2481 O O . PRO B 1 51 ? -12.617 -3.176 5.594 1 94.19 51 PRO B O 1
ATOM 2484 N N . LEU B 1 52 ? -12.312 -2.018 3.75 1 94.69 52 LEU B N 1
ATOM 2485 C CA . LEU B 1 52 ? -13.656 -2.201 3.219 1 94.69 52 LEU B CA 1
ATOM 2486 C C . LEU B 1 52 ? -13.633 -3.053 1.952 1 94.69 52 LEU B C 1
ATOM 2488 O O . LEU B 1 52 ? -12.617 -3.102 1.254 1 94.69 52 LEU B O 1
ATOM 2492 N N . LEU B 1 53 ? -14.742 -3.656 1.73 1 96.06 53 LEU B N 1
ATOM 2493 C CA . LEU B 1 53 ? -14.898 -4.395 0.482 1 96.06 53 LEU B CA 1
ATOM 2494 C C . LEU B 1 53 ? -14.906 -3.445 -0.712 1 96.06 53 LEU B C 1
ATOM 2496 O O . LEU B 1 53 ? -15.289 -2.281 -0.585 1 96.06 53 LEU B O 1
ATOM 2500 N N . PRO B 1 54 ? -14.477 -4.004 -1.844 1 94.19 54 PRO B N 1
ATOM 2501 C CA . PRO B 1 54 ? -14.477 -3.166 -3.047 1 94.19 54 PRO B CA 1
ATOM 2502 C C . PRO B 1 54 ? -15.828 -2.51 -3.314 1 94.19 54 PRO B C 1
ATOM 2504 O O . PRO B 1 54 ? -15.883 -1.345 -3.717 1 94.19 54 PRO B O 1
ATOM 2507 N N . ALA B 1 55 ? -16.906 -3.168 -3.027 1 92.88 55 ALA B N 1
ATOM 2508 C CA . ALA B 1 55 ? -18.25 -2.66 -3.299 1 92.88 55 ALA B CA 1
ATOM 2509 C C . ALA B 1 55 ? -18.594 -1.494 -2.373 1 92.88 55 ALA B C 1
ATOM 2511 O O . ALA B 1 55 ? -19.547 -0.753 -2.625 1 92.88 55 ALA B O 1
ATOM 2512 N N . ASP B 1 56 ? -17.844 -1.353 -1.306 1 93.25 56 ASP B N 1
ATOM 2513 C CA . ASP B 1 56 ? -18.109 -0.326 -0.306 1 93.25 56 ASP B CA 1
ATOM 2514 C C . ASP B 1 56 ? -17.219 0.894 -0.509 1 93.25 56 ASP B C 1
ATOM 2516 O O . ASP B 1 56 ? -17.203 1.804 0.323 1 93.25 56 ASP B O 1
ATOM 2520 N N . LEU B 1 57 ? -16.484 0.908 -1.575 1 92.94 57 LEU B N 1
ATOM 2521 C CA . LEU B 1 57 ? -15.617 2.041 -1.895 1 92.94 57 LEU B CA 1
ATOM 2522 C C . LEU B 1 57 ? -16.297 2.971 -2.896 1 92.94 57 LEU B C 1
ATOM 2524 O O . LEU B 1 57 ? -17.141 2.539 -3.676 1 92.94 57 LEU B O 1
ATOM 2528 N N . GLY B 1 58 ? -15.961 4.242 -2.809 1 89.56 58 GLY B N 1
ATOM 2529 C CA . GLY B 1 58 ? -16.391 5.215 -3.797 1 89.56 58 GLY B CA 1
ATOM 2530 C C . GLY B 1 58 ? -15.523 5.234 -5.039 1 89.56 58 GLY B C 1
ATOM 2531 O O . GLY B 1 58 ? -14.508 4.543 -5.102 1 89.56 58 GLY B O 1
ATOM 2532 N N . ARG B 1 59 ? -15.852 6.059 -6.023 1 88.5 59 ARG B N 1
ATOM 2533 C CA . ARG B 1 59 ? -15.148 6.16 -7.297 1 88.5 59 ARG B CA 1
ATOM 2534 C C . ARG B 1 59 ? -13.711 6.629 -7.094 1 88.5 59 ARG B C 1
ATOM 2536 O O . ARG B 1 59 ? -12.852 6.398 -7.945 1 88.5 59 ARG B O 1
ATOM 2543 N N . ASP B 1 60 ? -13.469 7.328 -5.914 1 91.88 60 ASP B N 1
ATOM 2544 C CA . ASP B 1 60 ? -12.148 7.887 -5.652 1 91.88 60 ASP B CA 1
ATOM 2545 C C . ASP B 1 60 ? -11.289 6.914 -4.848 1 91.88 60 ASP B C 1
ATOM 2547 O O . ASP B 1 60 ? -10.148 7.223 -4.496 1 91.88 60 ASP B O 1
ATOM 2551 N N . GLY B 1 61 ? -11.891 5.707 -4.496 1 92.38 61 GLY B N 1
ATOM 2552 C CA . GLY B 1 61 ? -11.148 4.699 -3.752 1 92.38 61 GLY B CA 1
ATOM 2553 C C . GLY B 1 61 ? -11.32 4.816 -2.248 1 92.38 61 GLY B C 1
ATOM 2554 O O . GLY B 1 61 ? -10.914 3.928 -1.499 1 92.38 61 GLY B O 1
ATOM 2555 N N . HIS B 1 62 ? -11.922 5.91 -1.743 1 88.69 62 HIS B N 1
ATOM 2556 C CA . HIS B 1 62 ? -12.289 6.039 -0.337 1 88.69 62 HIS B CA 1
ATOM 2557 C C . HIS B 1 62 ? -13.578 5.285 -0.031 1 88.69 62 HIS B C 1
ATOM 2559 O O . HIS B 1 62 ? -14.32 4.926 -0.944 1 88.69 62 HIS B O 1
ATOM 2565 N N . PRO B 1 63 ? -13.711 5.062 1.274 1 84.56 63 PRO B N 1
ATOM 2566 C CA . PRO B 1 63 ? -15.008 4.484 1.628 1 84.56 63 PRO B CA 1
ATOM 2567 C C . PRO B 1 63 ? -16.188 5.262 1.039 1 84.56 63 PRO B C 1
ATOM 2569 O O . PRO B 1 63 ? -16.141 6.492 0.989 1 84.56 63 PRO B O 1
ATOM 2572 N N . ALA B 1 64 ? -17.109 4.492 0.635 1 82.75 64 ALA B N 1
ATOM 2573 C CA . ALA B 1 64 ? -18.328 5.145 0.172 1 82.75 64 ALA B CA 1
ATOM 2574 C C . ALA B 1 64 ? -18.938 6.004 1.274 1 82.75 64 ALA B C 1
ATOM 2576 O O . ALA B 1 64 ? -18.719 5.75 2.461 1 82.75 64 ALA B O 1
ATOM 2577 N N . LYS B 1 65 ? -19.672 6.98 0.868 1 74.31 65 LYS B N 1
ATOM 2578 C CA . LYS B 1 65 ? -20.234 7.945 1.814 1 74.31 65 LYS B CA 1
ATOM 2579 C C . LYS B 1 65 ? -21.312 7.301 2.686 1 74.31 65 LYS B C 1
ATOM 2581 O O . LYS B 1 65 ? -22 6.383 2.246 1 74.31 65 LYS B O 1
ATOM 2586 N N . GLY B 1 66 ? -21.469 7.824 3.996 1 69.5 66 GLY B N 1
ATOM 2587 C CA . GLY B 1 66 ? -22.562 7.453 4.867 1 69.5 66 GLY B CA 1
ATOM 2588 C C . GLY B 1 66 ? -22.141 6.551 6.012 1 69.5 66 GLY B C 1
ATOM 2589 O O . GLY B 1 66 ? -22.984 6.023 6.738 1 69.5 66 GLY B O 1
ATOM 2590 N N . GLY B 1 67 ? -20.953 6.379 6.336 1 71.81 67 GLY B N 1
ATOM 2591 C CA . GLY B 1 67 ? -20.484 5.648 7.5 1 71.81 67 GLY B CA 1
ATOM 2592 C C . GLY B 1 67 ? -20.156 6.547 8.672 1 71.81 67 GLY B C 1
ATOM 2593 O O . GLY B 1 67 ? -20.984 7.336 9.125 1 71.81 67 GLY B O 1
ATOM 2594 N N . PHE B 1 68 ? -19.094 6.508 9.234 1 77.5 68 PHE B N 1
ATOM 2595 C CA . PHE B 1 68 ? -18.594 7.289 10.359 1 77.5 68 PHE B CA 1
ATOM 2596 C C . PHE B 1 68 ? -18.766 8.781 10.102 1 77.5 68 PHE B C 1
ATOM 2598 O O . PHE B 1 68 ? -19.188 9.531 10.984 1 77.5 68 PHE B O 1
ATOM 2605 N N . ILE B 1 69 ? -18.453 9.164 8.844 1 79.62 69 ILE B N 1
ATOM 2606 C CA . ILE B 1 69 ? -18.734 10.516 8.383 1 79.62 69 ILE B CA 1
ATOM 2607 C C . ILE B 1 69 ? -20.016 10.531 7.551 1 79.62 69 ILE B C 1
ATOM 2609 O O . ILE B 1 69 ? -20.156 9.742 6.609 1 79.62 69 ILE B O 1
ATOM 2613 N N . PRO B 1 70 ? -20.969 11.344 7.836 1 80.31 70 PRO B N 1
ATOM 2614 C CA . PRO B 1 70 ? -22.234 11.383 7.098 1 80.31 70 PRO B CA 1
ATOM 2615 C C . PRO B 1 70 ? -22.047 11.734 5.621 1 80.31 70 PRO B C 1
ATOM 2617 O O . PRO B 1 70 ? -21.062 12.391 5.258 1 80.31 70 PRO B O 1
ATOM 2620 N N . ASP B 1 71 ? -22.938 11.188 4.852 1 81.19 71 ASP B N 1
ATOM 2621 C CA . ASP B 1 71 ? -22.969 11.578 3.447 1 81.19 71 ASP B CA 1
ATOM 2622 C C . ASP B 1 71 ? -23.344 13.047 3.293 1 81.19 71 ASP B C 1
ATOM 2624 O O . ASP B 1 71 ? -24.484 13.438 3.566 1 81.19 71 ASP B O 1
ATOM 2628 N N . LEU B 1 72 ? -22.531 13.859 2.842 1 84.44 72 LEU B N 1
ATOM 2629 C CA . LEU B 1 72 ? -22.719 15.305 2.734 1 84.44 72 LEU B CA 1
ATOM 2630 C C . LEU B 1 72 ? -23.141 15.695 1.323 1 84.44 72 LEU B C 1
ATOM 2632 O O . LEU B 1 72 ? -23.375 16.875 1.044 1 84.44 72 LEU B O 1
ATOM 2636 N N . GLY B 1 73 ? -23.172 14.617 0.457 1 83.69 73 GLY B N 1
ATOM 2637 C CA . GLY B 1 73 ? -23.578 14.859 -0.919 1 83.69 73 GLY B CA 1
ATOM 2638 C C . GLY B 1 73 ? -22.5 15.539 -1.747 1 83.69 73 GLY B C 1
ATOM 2639 O O . GLY B 1 73 ? -22.797 16.188 -2.754 1 83.69 73 GLY B O 1
ATOM 2640 N N . LEU B 1 74 ? -21.359 15.617 -1.232 1 87.69 74 LEU B N 1
ATOM 2641 C CA . LEU B 1 74 ? -20.234 16.25 -1.889 1 87.69 74 LEU B CA 1
ATOM 2642 C C . LEU B 1 74 ? -19.156 15.219 -2.238 1 87.69 74 LEU B C 1
ATOM 2644 O O . LEU B 1 74 ? -18.672 14.508 -1.361 1 87.69 74 LEU B O 1
ATOM 2648 N N . PRO B 1 75 ? -18.75 15.203 -3.451 1 84.31 75 PRO B N 1
ATOM 2649 C CA . PRO B 1 75 ? -17.984 14.047 -3.936 1 84.31 75 PRO B CA 1
ATOM 2650 C C . PRO B 1 75 ? -16.5 14.133 -3.602 1 84.31 75 PRO B C 1
ATOM 2652 O O . PRO B 1 75 ? -15.836 13.102 -3.479 1 84.31 75 PRO B O 1
ATOM 2655 N N . ARG B 1 76 ? -15.961 15.297 -3.479 1 87.75 76 ARG B N 1
ATOM 2656 C CA . ARG B 1 76 ? -14.523 15.414 -3.287 1 87.75 76 ARG B CA 1
ATOM 2657 C C . ARG B 1 76 ? -14.18 15.609 -1.814 1 87.75 76 ARG B C 1
ATOM 2659 O O . ARG B 1 76 ? -14.867 16.344 -1.101 1 87.75 76 ARG B O 1
ATOM 2666 N N . ARG B 1 77 ? -13.172 15 -1.435 1 88.19 77 ARG B N 1
ATOM 2667 C CA . ARG B 1 77 ? -12.68 15.086 -0.063 1 88.19 77 ARG B CA 1
ATOM 2668 C C . ARG B 1 77 ? -11.219 15.5 -0.034 1 88.19 77 ARG B C 1
ATOM 2670 O O . ARG B 1 77 ? -10.422 15.062 -0.869 1 88.19 77 ARG B O 1
ATOM 2677 N N . MET B 1 78 ? -10.891 16.406 0.897 1 89.12 78 MET B N 1
ATOM 2678 C CA . MET B 1 78 ? -9.523 16.875 1.046 1 89.12 78 MET B CA 1
ATOM 2679 C C . MET B 1 78 ? -9.125 16.953 2.518 1 89.12 78 MET B C 1
ATOM 2681 O O . MET B 1 78 ? -9.953 17.266 3.373 1 89.12 78 MET B O 1
ATOM 2685 N N . TRP B 1 79 ? -7.918 16.641 2.785 1 92.75 79 TRP B N 1
ATOM 2686 C CA . TRP B 1 79 ? -7.301 16.875 4.086 1 92.75 79 TRP B CA 1
ATOM 2687 C C . TRP B 1 79 ? -6.832 18.312 4.219 1 92.75 79 TRP B C 1
ATOM 2689 O O . TRP B 1 79 ? -5.852 18.719 3.594 1 92.75 79 TRP B O 1
ATOM 2699 N N . ALA B 1 80 ? -7.426 19.062 5.082 1 94.88 80 ALA B N 1
ATOM 2700 C CA . ALA B 1 80 ? -7.211 20.5 5.086 1 94.88 80 ALA B CA 1
ATOM 2701 C C . ALA B 1 80 ? -6.25 20.922 6.199 1 94.88 80 ALA B C 1
ATOM 2703 O O . ALA B 1 80 ? -5.422 21.812 6.012 1 94.88 80 ALA B O 1
ATOM 2704 N N . ALA B 1 81 ? -6.453 20.312 7.312 1 98 81 ALA B N 1
ATOM 2705 C CA . ALA B 1 81 ? -5.66 20.75 8.461 1 98 81 ALA B CA 1
ATOM 2706 C C . ALA B 1 81 ? -5.668 19.688 9.562 1 98 81 ALA B C 1
ATOM 2708 O O . ALA B 1 81 ? -6.426 18.719 9.492 1 98 81 ALA B O 1
ATOM 2709 N N . GLY B 1 82 ? -4.805 19.891 10.531 1 98.31 82 GLY B N 1
ATOM 2710 C CA . GLY B 1 82 ? -4.781 19.016 11.703 1 98.31 82 GLY B CA 1
ATOM 2711 C C . GLY B 1 82 ? -4.039 19.625 12.875 1 98.31 8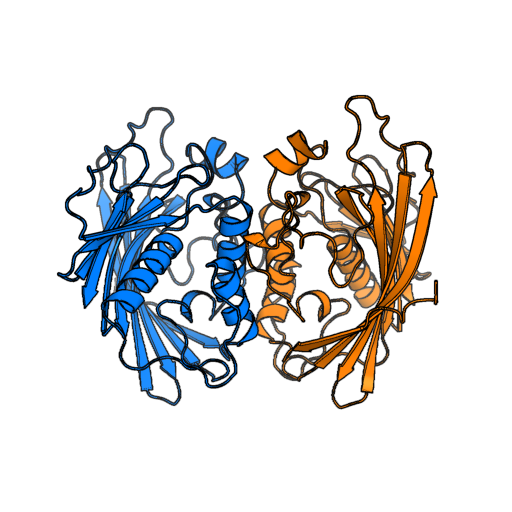2 GLY B C 1
ATOM 2712 O O . GLY B 1 82 ? -3.35 20.641 12.734 1 98.31 82 GLY B O 1
ATOM 2713 N N . GLU B 1 83 ? -4.273 19.047 14.016 1 98.69 83 GLU B N 1
ATOM 2714 C CA . GLU B 1 83 ? -3.639 19.406 15.281 1 98.69 83 GLU B CA 1
ATOM 2715 C C . GLU B 1 83 ? -3.357 18.156 16.125 1 98.69 83 GLU B C 1
ATOM 2717 O O . GLU B 1 83 ? -4.18 17.234 16.172 1 98.69 83 GLU B O 1
ATOM 2722 N N . LEU B 1 84 ? -2.201 18.156 16.734 1 98.81 84 LEU B N 1
ATOM 2723 C CA . LEU B 1 84 ? -1.796 17.016 17.547 1 98.81 84 LEU B CA 1
ATOM 2724 C C . LEU B 1 84 ? -1.276 17.484 18.906 1 98.81 84 LEU B C 1
ATOM 2726 O O . LEU B 1 84 ? -0.56 18.484 18.984 1 98.81 84 LEU B O 1
ATOM 2730 N N . THR B 1 85 ? -1.646 16.797 19.906 1 98.81 85 THR B N 1
ATOM 2731 C CA . THR B 1 85 ? -1.037 16.875 21.234 1 98.81 85 THR B CA 1
ATOM 2732 C C . THR B 1 85 ? -0.372 15.555 21.594 1 98.81 85 THR B C 1
ATOM 2734 O O . THR B 1 85 ? -1.035 14.516 21.656 1 98.81 85 THR B O 1
ATOM 2737 N N . PHE B 1 86 ? 0.906 15.641 21.812 1 98.5 86 PHE B N 1
ATOM 2738 C CA . PHE B 1 86 ? 1.677 14.461 22.188 1 98.5 86 PHE B CA 1
ATOM 2739 C C . PHE B 1 86 ? 1.835 14.375 23.703 1 98.5 86 PHE B C 1
ATOM 2741 O O . PHE B 1 86 ? 2.625 15.109 24.281 1 98.5 86 PHE B O 1
ATOM 2748 N N . HIS B 1 87 ? 1.196 13.445 24.344 1 98.38 87 HIS B N 1
ATOM 2749 C CA . HIS B 1 87 ? 1.28 13.273 25.781 1 98.38 87 HIS B CA 1
ATOM 2750 C C . HIS B 1 87 ? 2.43 12.352 26.172 1 98.38 87 HIS B C 1
ATOM 2752 O O . HIS B 1 87 ? 3.27 12.711 27 1 98.38 87 HIS B O 1
ATOM 2758 N N . THR B 1 88 ? 2.451 11.164 25.719 1 96.94 88 THR B N 1
ATOM 2759 C CA . THR B 1 88 ? 3.514 10.172 25.828 1 96.94 88 THR B CA 1
ATOM 2760 C C . THR B 1 88 ? 3.699 9.414 24.531 1 96.94 88 THR B C 1
ATOM 2762 O O . THR B 1 88 ? 2.73 9.164 23.797 1 96.94 88 THR B O 1
ATOM 2765 N N . PRO B 1 89 ? 4.879 9.039 24.172 1 96.69 89 PRO B N 1
ATOM 2766 C CA . PRO B 1 89 ? 5.082 8.328 22.922 1 96.69 89 PRO B CA 1
ATOM 2767 C C . PRO B 1 89 ? 4.387 6.969 22.891 1 96.69 89 PRO B C 1
ATOM 2769 O O . PRO B 1 89 ? 4.363 6.262 23.906 1 96.69 89 PRO B O 1
ATOM 2772 N N . LEU B 1 90 ? 3.734 6.68 21.812 1 98.25 90 LEU B N 1
ATOM 2773 C CA . LEU B 1 90 ? 3.264 5.32 21.562 1 98.25 90 LEU B CA 1
ATOM 2774 C C . LEU B 1 90 ? 4.438 4.355 21.406 1 98.25 90 LEU B C 1
ATOM 2776 O O . LEU B 1 90 ? 5.492 4.73 20.891 1 98.25 90 LEU B O 1
ATOM 2780 N N . ARG B 1 91 ? 4.27 3.195 21.828 1 98.31 91 ARG B N 1
ATOM 2781 C CA . ARG B 1 91 ? 5.324 2.191 21.734 1 98.31 91 ARG B CA 1
ATOM 2782 C C . ARG B 1 91 ? 4.965 1.109 20.734 1 98.31 91 ARG B C 1
ATOM 2784 O O . ARG B 1 91 ? 3.867 0.546 20.781 1 98.31 91 ARG B O 1
ATOM 2791 N N . ALA B 1 92 ? 5.918 0.817 19.859 1 97.5 92 ALA B N 1
ATOM 2792 C CA . ALA B 1 92 ? 5.719 -0.217 18.844 1 97.5 92 ALA B CA 1
ATOM 2793 C C . ALA B 1 92 ? 5.543 -1.589 19.484 1 97.5 92 ALA B C 1
ATOM 2795 O O . ALA B 1 92 ? 6.207 -1.907 20.469 1 97.5 92 ALA B O 1
ATOM 2796 N N . GLY B 1 93 ? 4.641 -2.391 18.891 1 94.81 93 GLY B N 1
ATOM 2797 C CA . GLY B 1 93 ? 4.461 -3.754 19.359 1 94.81 93 GLY B CA 1
ATOM 2798 C C . GLY B 1 93 ? 3.545 -3.854 20.562 1 94.81 93 GLY B C 1
ATOM 2799 O O . GLY B 1 93 ? 3.379 -4.93 21.141 1 94.81 93 GLY B O 1
ATOM 2800 N N . SER B 1 94 ? 3.025 -2.74 21.016 1 95.44 94 SER B N 1
ATOM 2801 C CA . SER B 1 94 ? 2.068 -2.715 22.109 1 95.44 94 SER B CA 1
ATOM 2802 C C . SER B 1 94 ? 0.679 -2.311 21.625 1 95.44 94 SER B C 1
ATOM 2804 O O . SER B 1 94 ? 0.532 -1.333 20.891 1 95.44 94 SER B O 1
ATOM 2806 N N . ARG B 1 95 ? -0.244 -3.082 22.109 1 95.75 95 ARG B N 1
ATOM 2807 C CA . ARG B 1 95 ? -1.632 -2.861 21.719 1 95.75 95 ARG B CA 1
ATOM 2808 C C . ARG B 1 95 ? -2.074 -1.44 22.062 1 95.75 95 ARG B C 1
ATOM 2810 O O . ARG B 1 95 ? -1.757 -0.92 23.125 1 95.75 95 ARG B O 1
ATOM 2817 N N . ALA B 1 96 ? -2.787 -0.762 21.109 1 98.06 96 ALA B N 1
ATOM 2818 C CA . ALA B 1 96 ? -3.34 0.577 21.297 1 98.06 96 ALA B CA 1
ATOM 2819 C C . ALA B 1 96 ? -4.789 0.643 20.828 1 98.06 96 ALA B C 1
ATOM 2821 O O . ALA B 1 96 ? -5.238 -0.202 20.047 1 98.06 96 ALA B O 1
ATOM 2822 N N . GLU B 1 97 ? -5.465 1.559 21.375 1 98.25 97 GLU B N 1
ATOM 2823 C CA . GLU B 1 97 ? -6.859 1.806 21.031 1 98.25 97 GLU B CA 1
ATOM 2824 C C . GLU B 1 97 ? -7.059 3.234 20.531 1 98.25 97 GLU B C 1
ATOM 2826 O O . GLU B 1 97 ? -6.629 4.191 21.188 1 98.25 97 GLU B O 1
ATOM 2831 N N . LYS B 1 98 ? -7.656 3.393 19.422 1 98.31 98 LYS B N 1
ATOM 2832 C CA . LYS B 1 98 ? -8.008 4.699 18.859 1 98.31 98 LYS B CA 1
ATOM 2833 C C . LYS B 1 98 ? -9.508 4.938 18.938 1 98.31 98 LYS B C 1
ATOM 2835 O O . LYS B 1 98 ? -10.297 4.203 18.328 1 98.31 98 LYS B O 1
ATOM 2840 N N . THR B 1 99 ? -9.883 5.871 19.672 1 97.88 99 THR B N 1
ATOM 2841 C CA . THR B 1 99 ? -11.273 6.305 19.703 1 97.88 99 THR B CA 1
ATOM 2842 C C . THR B 1 99 ? -11.461 7.57 18.875 1 97.88 99 THR B C 1
ATOM 2844 O O . THR B 1 99 ? -10.789 8.578 19.094 1 97.88 99 THR B O 1
ATOM 2847 N N . SER B 1 100 ? -12.383 7.484 17.922 1 96.94 100 SER B N 1
ATOM 2848 C CA . SER B 1 100 ? -12.641 8.586 16.984 1 96.94 100 SER B CA 1
ATOM 2849 C C . SER B 1 100 ? -14.047 9.148 17.172 1 96.94 100 SER B C 1
ATOM 2851 O O . SER B 1 100 ? -14.992 8.391 17.406 1 96.94 100 SER B O 1
ATOM 2853 N N . SER B 1 101 ? -14.141 10.453 17.078 1 96.12 101 SER B N 1
ATOM 2854 C CA . SER B 1 101 ? -15.438 11.117 17.156 1 96.12 101 SER B CA 1
ATOM 2855 C C . SER B 1 101 ? -15.523 12.273 16.172 1 96.12 101 SER B C 1
ATOM 2857 O O . SER B 1 101 ? -14.547 13 15.961 1 96.12 101 SER B O 1
ATOM 2859 N N . VAL B 1 102 ? -16.641 12.383 15.523 1 94.44 102 VAL B N 1
ATOM 2860 C CA . VAL B 1 102 ? -16.938 13.578 14.734 1 94.44 102 VAL B CA 1
ATOM 2861 C C . VAL B 1 102 ? -17.391 14.711 15.648 1 94.44 102 VAL B C 1
ATOM 2863 O O . VAL B 1 102 ? -18.469 14.648 16.234 1 94.44 102 VAL B O 1
ATOM 2866 N N . GLU B 1 103 ? -16.609 15.734 15.734 1 95.06 103 GLU B N 1
ATOM 2867 C CA . GLU B 1 103 ? -16.891 16.797 16.703 1 95.06 103 GLU B CA 1
ATOM 2868 C C . GLU B 1 103 ? -17.766 17.891 16.078 1 95.06 103 GLU B C 1
ATOM 2870 O O . GLU B 1 103 ? -18.531 18.547 16.766 1 95.06 103 GLU B O 1
ATOM 2875 N N . GLN B 1 104 ? -17.562 18.078 14.797 1 92.62 104 GLN B N 1
ATOM 2876 C CA . GLN B 1 104 ? -18.25 19.188 14.156 1 92.62 104 GLN B CA 1
ATOM 2877 C C . GLN B 1 104 ? -18.438 18.938 12.664 1 92.62 104 GLN B C 1
ATOM 2879 O O . GLN B 1 104 ? -17.531 18.422 12 1 92.62 104 GLN B O 1
ATOM 2884 N N . VAL B 1 105 ? -19.531 19.172 12.148 1 92.12 105 VAL B N 1
ATOM 2885 C CA . VAL B 1 105 ? -19.828 19.234 10.719 1 92.12 105 VAL B CA 1
ATOM 2886 C C . VAL B 1 105 ? -20.422 20.609 10.367 1 92.12 105 VAL B C 1
ATOM 2888 O O . VAL B 1 105 ? -21.422 21.016 10.961 1 92.12 105 VAL B O 1
ATOM 2891 N N . THR B 1 106 ? -19.781 21.266 9.508 1 92.75 106 THR B N 1
ATOM 2892 C CA . THR B 1 106 ? -20.234 22.594 9.078 1 92.75 106 THR B CA 1
ATOM 2893 C C . THR B 1 106 ? -20.406 22.641 7.566 1 92.75 106 THR B C 1
ATOM 2895 O O . THR B 1 106 ? -19.562 22.141 6.82 1 92.75 106 THR B O 1
ATOM 2898 N N . ARG B 1 107 ? -21.469 23.172 7.164 1 91.75 107 ARG B N 1
ATOM 2899 C CA . ARG B 1 107 ? -21.734 23.375 5.742 1 91.75 107 ARG B CA 1
ATOM 2900 C C . ARG B 1 107 ? -21.734 24.859 5.387 1 91.75 107 ARG B C 1
ATOM 2902 O O . ARG B 1 107 ? -22.219 25.688 6.164 1 91.75 107 ARG B O 1
ATOM 2909 N N . LYS B 1 108 ? -21.156 25.031 4.312 1 89.69 108 LYS B N 1
ATOM 2910 C CA . LYS B 1 108 ? -21.094 26.422 3.84 1 89.69 108 LYS B CA 1
ATOM 2911 C C . LYS B 1 108 ? -21.281 26.484 2.326 1 89.69 108 LYS B C 1
ATOM 2913 O O . LYS B 1 108 ? -21.078 25.484 1.626 1 89.69 108 LYS B O 1
ATOM 2918 N N . ASP B 1 109 ? -21.828 27.641 1.904 1 86.44 109 ASP B N 1
ATOM 2919 C CA . ASP B 1 109 ? -21.828 27.938 0.474 1 86.44 109 ASP B CA 1
ATOM 2920 C C . ASP B 1 109 ? -20.609 28.766 0.086 1 86.44 109 ASP B C 1
ATOM 2922 O O . ASP B 1 109 ? -20.5 29.938 0.453 1 86.44 109 ASP B O 1
ATOM 2926 N N . GLY B 1 110 ? -19.75 28.094 -0.519 1 75.69 110 GLY B N 1
ATOM 2927 C CA . GLY B 1 110 ? -18.547 28.797 -0.923 1 75.69 110 GLY B CA 1
ATOM 2928 C C . GLY B 1 110 ? -18.641 29.406 -2.311 1 75.69 110 GLY B C 1
ATOM 2929 O O . GLY B 1 110 ? -19.641 29.219 -3.006 1 75.69 110 GLY B O 1
ATOM 2930 N N . ARG B 1 111 ? -17.656 30.188 -2.697 1 75.38 111 ARG B N 1
ATOM 2931 C CA . ARG B 1 111 ? -17.578 30.859 -3.988 1 75.38 111 ARG B CA 1
ATOM 2932 C C . ARG B 1 111 ? -17.672 29.859 -5.137 1 75.38 111 ARG B C 1
ATOM 2934 O O . ARG B 1 111 ? -18.266 30.172 -6.176 1 75.38 111 ARG B O 1
ATOM 2941 N N . SER B 1 112 ? -17.172 28.656 -4.93 1 74.69 112 SER B N 1
ATOM 2942 C CA . SER B 1 112 ? -17.109 27.641 -5.98 1 74.69 112 SER B CA 1
ATOM 2943 C C . SER B 1 112 ? -18.203 26.594 -5.797 1 74.69 112 SER B C 1
ATOM 2945 O O . SER B 1 112 ? -18.188 25.547 -6.438 1 74.69 112 SER B O 1
ATOM 2947 N N . GLY B 1 113 ? -19.078 26.859 -4.805 1 81.69 113 GLY B N 1
ATOM 2948 C CA . GLY B 1 113 ? -20.156 25.922 -4.539 1 81.69 113 GLY B CA 1
ATOM 2949 C C . GLY B 1 113 ? -20.219 25.469 -3.094 1 81.69 113 GLY B C 1
ATOM 2950 O O . GLY B 1 113 ? -19.5 26 -2.24 1 81.69 113 GLY B O 1
ATOM 2951 N N . PRO B 1 114 ? -21.094 24.609 -2.893 1 88.44 114 PRO B N 1
ATOM 2952 C CA . PRO B 1 114 ? -21.25 24.125 -1.517 1 88.44 114 PRO B CA 1
ATOM 2953 C C . PRO B 1 114 ? -20 23.453 -0.984 1 88.44 114 PRO B C 1
ATOM 2955 O O . PRO B 1 114 ? -19.312 22.75 -1.728 1 88.44 114 PRO B O 1
ATOM 2958 N N . LEU B 1 115 ? -19.688 23.734 0.256 1 91 115 LEU B N 1
ATOM 2959 C CA . LEU B 1 115 ? -18.578 23.156 1.007 1 91 115 LEU B CA 1
ATOM 2960 C C . LEU B 1 115 ? -19.062 22.594 2.336 1 91 115 LEU B C 1
ATOM 2962 O O . LEU B 1 115 ? -20.016 23.109 2.926 1 91 115 LEU B O 1
ATOM 2966 N N . ALA B 1 116 ? -18.406 21.562 2.713 1 93 116 ALA B N 1
ATOM 2967 C CA . ALA B 1 116 ? -18.609 21.047 4.062 1 93 116 ALA B CA 1
ATOM 2968 C C . ALA B 1 116 ? -17.281 20.766 4.758 1 93 116 ALA B C 1
ATOM 2970 O O . ALA B 1 116 ? -16.328 20.297 4.129 1 93 116 ALA B O 1
ATOM 2971 N N . PHE B 1 117 ? -17.297 21.109 6.035 1 93.69 117 PHE B N 1
ATOM 2972 C CA . PHE B 1 117 ? -16.141 20.859 6.879 1 93.69 117 PHE B CA 1
ATOM 2973 C C . PHE B 1 117 ? -16.469 19.844 7.973 1 93.69 117 PHE B C 1
ATOM 2975 O O . PHE B 1 117 ? -17.531 19.938 8.602 1 93.69 117 PHE B O 1
ATOM 2982 N N . VAL B 1 118 ? -15.617 18.953 8.141 1 94.12 118 VAL B N 1
ATOM 2983 C CA . VAL B 1 118 ? -15.781 17.938 9.18 1 94.12 118 VAL B CA 1
ATOM 2984 C C . VAL B 1 118 ? -14.555 17.922 10.086 1 94.12 118 VAL B C 1
ATOM 2986 O O . VAL B 1 118 ? -13.422 17.812 9.602 1 94.12 118 VAL B O 1
ATOM 2989 N N . ARG B 1 119 ? -14.789 18.109 11.352 1 95.88 119 ARG B N 1
ATOM 2990 C CA . ARG B 1 119 ? -13.727 18 12.344 1 95.88 119 ARG B CA 1
ATOM 2991 C C . ARG B 1 119 ? -13.812 16.672 13.094 1 95.88 119 ARG B C 1
ATOM 2993 O O . ARG B 1 119 ? -14.82 16.391 13.75 1 95.88 119 ARG B O 1
ATOM 3000 N N . VAL B 1 120 ? -12.781 15.891 13 1 96.44 120 VAL B N 1
ATOM 3001 C CA . VAL B 1 120 ? -12.727 14.586 13.641 1 96.44 120 VAL B CA 1
ATOM 3002 C C . VAL B 1 120 ? -11.664 14.594 14.734 1 96.44 120 VAL B C 1
ATOM 3004 O O . VAL B 1 120 ? -10.547 15.062 14.516 1 96.44 120 VAL B O 1
ATOM 3007 N N . ARG B 1 121 ? -12.016 14.07 15.844 1 97.88 121 ARG B N 1
ATOM 3008 C CA . ARG B 1 121 ? -11.055 13.906 16.938 1 97.88 121 ARG B CA 1
ATOM 3009 C C . ARG B 1 121 ? -10.68 12.438 17.109 1 97.88 121 ARG B C 1
ATOM 3011 O O . ARG B 1 121 ? -11.539 11.562 17.047 1 97.88 121 ARG B O 1
ATOM 3018 N N . HIS B 1 122 ? -9.438 12.125 17.312 1 98.25 122 HIS B N 1
ATOM 3019 C CA . HIS B 1 122 ? -8.906 10.812 17.672 1 98.25 122 HIS B CA 1
ATOM 3020 C C . HIS B 1 122 ? -8.172 10.867 19 1 98.25 122 HIS B C 1
ATOM 3022 O O . HIS B 1 122 ? -7.281 11.695 19.188 1 98.25 122 HIS B O 1
ATOM 3028 N N . ASP B 1 123 ? -8.539 10.023 19.891 1 98.69 123 ASP B N 1
ATOM 3029 C CA . ASP B 1 123 ? -7.75 9.734 21.078 1 98.69 123 ASP B CA 1
ATOM 3030 C C . ASP B 1 123 ? -7.133 8.336 21 1 98.69 123 ASP B C 1
ATOM 3032 O O . ASP B 1 123 ? -7.848 7.344 20.844 1 98.69 123 ASP B O 1
ATOM 3036 N N . ILE B 1 124 ? -5.836 8.266 21.125 1 98.81 124 ILE B N 1
ATOM 3037 C CA . ILE B 1 124 ? -5.16 6.969 21.062 1 98.81 124 ILE B CA 1
ATOM 3038 C C . ILE B 1 124 ? -4.578 6.625 22.438 1 98.81 124 ILE B C 1
ATOM 3040 O O . ILE B 1 124 ? -3.812 7.402 23 1 98.81 124 ILE B O 1
ATOM 3044 N N . ARG B 1 125 ? -4.938 5.5 22.875 1 98.69 125 ARG B N 1
ATOM 3045 C CA . ARG B 1 125 ? -4.574 5.047 24.203 1 98.69 125 ARG B CA 1
ATOM 3046 C C . ARG B 1 125 ? -3.678 3.814 24.141 1 98.69 125 ARG B C 1
ATOM 3048 O O . ARG B 1 125 ? -3.861 2.951 23.281 1 98.69 125 ARG B O 1
ATOM 3055 N N . GLN B 1 126 ? -2.777 3.75 24.984 1 97.62 126 GLN B N 1
ATOM 3056 C CA . GLN B 1 126 ? -1.989 2.562 25.297 1 97.62 126 GLN B CA 1
ATOM 3057 C C . GLN B 1 126 ? -1.922 2.328 26.797 1 97.62 126 GLN B C 1
ATOM 3059 O O . GLN B 1 126 ? -1.765 3.275 27.578 1 97.62 126 GLN B O 1
ATOM 3064 N N . ARG B 1 127 ? -2.127 1.038 27.203 1 94.81 127 ARG B N 1
ATOM 3065 C CA . ARG B 1 127 ? -2.086 0.647 28.609 1 94.81 127 ARG B CA 1
ATOM 3066 C C . ARG B 1 127 ? -2.955 1.566 29.453 1 94.81 127 ARG B C 1
ATOM 3068 O O . ARG B 1 127 ? -2.516 2.057 30.5 1 94.81 127 ARG B O 1
ATOM 3075 N N . GLY B 1 128 ? -4.027 2.008 28.875 1 93.94 128 GLY B N 1
ATOM 3076 C CA . GLY B 1 128 ? -5.066 2.697 29.609 1 93.94 128 GLY B CA 1
ATOM 3077 C C . GLY B 1 128 ? -4.879 4.203 29.656 1 93.94 128 GLY B C 1
ATOM 3078 O O . GLY B 1 128 ? -5.746 4.93 30.125 1 93.94 128 GLY B O 1
ATOM 3079 N N . ALA B 1 129 ? -3.812 4.691 29.141 1 97.25 129 ALA B N 1
ATOM 3080 C CA . ALA B 1 129 ? -3.541 6.125 29.156 1 97.25 129 ALA B CA 1
ATOM 3081 C C . ALA B 1 129 ? -3.605 6.715 27.75 1 97.25 129 ALA B C 1
ATOM 3083 O O . ALA B 1 129 ? -3.164 6.086 26.781 1 97.25 129 ALA B O 1
ATOM 3084 N N . ILE B 1 130 ? -4.082 7.938 27.672 1 98.38 130 ILE B N 1
ATOM 3085 C CA . ILE B 1 130 ? -4.062 8.633 26.391 1 98.38 130 ILE B CA 1
ATOM 3086 C C . ILE B 1 130 ? -2.633 9.039 26.047 1 98.38 130 ILE B C 1
ATOM 3088 O O . ILE B 1 130 ? -1.981 9.758 26.812 1 98.38 130 ILE B O 1
ATOM 3092 N N . CYS B 1 131 ? -2.158 8.57 24.953 1 98.69 131 CYS B N 1
ATOM 3093 C CA . CYS B 1 131 ? -0.801 8.859 24.516 1 98.69 131 CYS B CA 1
ATOM 3094 C C . CYS B 1 131 ? -0.79 10.016 23.516 1 98.69 131 CYS B C 1
ATOM 3096 O O . CYS B 1 131 ? 0.18 10.773 23.453 1 98.69 131 CYS B O 1
ATOM 3098 N N . LEU B 1 132 ? -1.853 10.156 22.766 1 98.5 132 LEU B N 1
ATOM 3099 C CA . LEU B 1 132 ? -1.916 11.117 21.672 1 98.5 132 LEU B CA 1
ATOM 3100 C C . LEU B 1 132 ? -3.355 11.547 21.406 1 98.5 132 LEU B C 1
ATOM 3102 O O . LEU B 1 132 ? -4.266 10.719 21.391 1 98.5 132 LEU B O 1
ATOM 3106 N N . THR B 1 133 ? -3.588 12.859 21.266 1 98.81 133 THR B N 1
ATOM 3107 C CA . THR B 1 133 ? -4.844 13.422 20.781 1 98.81 133 THR B CA 1
ATOM 3108 C C . THR B 1 133 ? -4.637 14.141 19.438 1 98.81 133 THR B C 1
ATOM 3110 O O . THR B 1 133 ? -3.727 14.953 19.312 1 98.81 133 THR B O 1
ATOM 3113 N N . GLU B 1 134 ? -5.438 13.797 18.484 1 98.75 134 GLU B N 1
ATOM 3114 C CA . GLU B 1 134 ? -5.332 14.391 17.156 1 98.75 134 GLU B CA 1
ATOM 3115 C C . GLU B 1 134 ? -6.684 14.922 16.672 1 98.75 134 GLU B C 1
ATOM 3117 O O . GLU B 1 134 ? -7.711 14.266 16.859 1 98.75 134 GLU B O 1
ATOM 3122 N N . TRP B 1 135 ? -6.668 16.125 16.156 1 98.5 135 TRP B N 1
ATOM 3123 C CA . TRP B 1 135 ? -7.801 16.656 15.406 1 98.5 135 TRP B CA 1
ATOM 3124 C C . TRP B 1 135 ? -7.48 16.734 13.922 1 98.5 135 TRP B C 1
ATOM 3126 O O . TRP B 1 135 ? -6.391 17.156 13.531 1 98.5 135 TRP B O 1
ATOM 3136 N N . GLN B 1 136 ? -8.367 16.266 13.125 1 97.69 136 GLN B N 1
ATOM 3137 C CA . GLN B 1 136 ? -8.297 16.375 11.672 1 97.69 136 GLN B CA 1
ATOM 3138 C C . GLN B 1 136 ? -9.422 17.25 11.125 1 97.69 136 GLN B C 1
ATOM 3140 O O . GLN B 1 136 ? -10.555 17.172 11.594 1 97.69 136 GLN B O 1
ATOM 3145 N N . GLU B 1 137 ? -9.102 18.062 10.234 1 96.81 137 GLU B N 1
ATOM 3146 C CA . GLU B 1 137 ? -10.086 18.859 9.508 1 96.81 137 GLU B CA 1
ATOM 3147 C C . GLU B 1 137 ? -10.18 18.422 8.047 1 96.81 137 GLU B C 1
ATOM 3149 O O . GLU B 1 137 ? -9.195 18.5 7.305 1 96.81 137 GLU B O 1
ATOM 3154 N N . LEU B 1 138 ? -11.328 17.984 7.656 1 94.5 138 LEU B N 1
ATOM 3155 C CA . LEU B 1 138 ? -11.609 17.531 6.297 1 94.5 138 LEU B CA 1
ATOM 3156 C C . LEU B 1 138 ? -12.555 18.5 5.59 1 94.5 138 LEU B C 1
ATOM 3158 O O . LEU B 1 138 ? -13.453 19.062 6.215 1 94.5 138 LEU B O 1
ATOM 3162 N N . VAL B 1 139 ? -12.367 18.656 4.359 1 92.88 139 VAL B N 1
ATOM 3163 C CA . VAL B 1 139 ? -13.227 19.5 3.545 1 92.88 139 VAL B CA 1
ATOM 3164 C C . VAL B 1 139 ? -13.828 18.688 2.408 1 92.88 139 VAL B C 1
ATOM 3166 O O . VAL B 1 139 ? -13.148 17.859 1.788 1 92.88 139 VAL B O 1
ATOM 3169 N N . TYR B 1 140 ? -15.039 18.812 2.223 1 91.06 140 TYR B N 1
ATOM 3170 C CA . TYR B 1 140 ? -15.781 18.188 1.124 1 91.06 140 TYR B CA 1
ATOM 3171 C C . TYR B 1 140 ? -16.312 19.25 0.165 1 91.06 140 TYR B C 1
ATOM 3173 O O . TYR B 1 140 ? -16.812 20.297 0.595 1 91.06 140 TYR B O 1
ATOM 3181 N N . ARG B 1 141 ? -16.203 18.969 -1.097 1 90 141 ARG B N 1
ATOM 3182 C CA . ARG B 1 141 ? -16.656 19.953 -2.08 1 90 141 ARG B CA 1
ATOM 3183 C C . ARG B 1 141 ? -17.094 19.266 -3.373 1 90 141 ARG B C 1
ATOM 3185 O O . ARG B 1 141 ? -16.906 18.062 -3.537 1 90 141 ARG B O 1
ATOM 3192 N N . GLN B 1 142 ? -17.625 20.062 -4.238 1 85.75 142 GLN B N 1
ATOM 3193 C CA . GLN B 1 142 ? -18.062 19.562 -5.539 1 85.75 142 GLN B CA 1
ATOM 3194 C C . GLN B 1 142 ? -16.875 19.359 -6.477 1 85.75 142 GLN B C 1
ATOM 3196 O O . GLN B 1 142 ? -15.805 19.922 -6.266 1 85.75 142 GLN B O 1
ATOM 3201 N N . ASP B 1 143 ? -17.109 18.484 -7.484 1 83.19 143 ASP B N 1
ATOM 3202 C CA . ASP B 1 143 ? -16.125 18.375 -8.562 1 83.19 143 ASP B CA 1
ATOM 3203 C C . ASP B 1 143 ? -15.914 19.734 -9.242 1 83.19 143 ASP B C 1
ATOM 3205 O O . ASP B 1 143 ? -16.859 20.516 -9.367 1 83.19 143 ASP B O 1
ATOM 3209 N N . PRO B 1 144 ? -14.656 19.953 -9.586 1 75.81 144 PRO B N 1
ATOM 3210 C CA . PRO B 1 144 ? -14.445 21.25 -10.25 1 75.81 144 PRO B CA 1
ATOM 3211 C C . PRO B 1 144 ? -15.109 21.312 -11.625 1 75.81 144 PRO B C 1
ATOM 3213 O O . PRO B 1 144 ? -15.156 20.328 -12.344 1 75.81 144 PRO B O 1
ATOM 3216 N N . GLY B 1 145 ? -15.781 22.406 -11.812 1 72.44 145 GLY B N 1
ATOM 3217 C CA . GLY B 1 145 ? -16.234 22.641 -13.172 1 72.44 145 GLY B CA 1
ATOM 3218 C C . GLY B 1 145 ? -15.094 22.844 -14.156 1 72.44 145 GLY B C 1
ATOM 3219 O O . GLY B 1 145 ? -13.969 23.156 -13.75 1 72.44 145 GLY B O 1
ATOM 3220 N N . PRO B 1 146 ? -15.281 22.469 -15.406 1 69.56 146 PRO B N 1
ATOM 3221 C CA . PRO B 1 146 ? -14.234 22.609 -16.422 1 69.56 146 PRO B CA 1
ATOM 3222 C C . PRO B 1 146 ? -13.648 24.016 -16.453 1 69.56 146 PRO B C 1
ATOM 3224 O O . PRO B 1 146 ? -12.461 24.188 -16.766 1 69.56 146 PRO B O 1
ATOM 3227 N N . ASP B 1 147 ? -14.492 25.031 -16.031 1 69.44 147 ASP B N 1
ATOM 3228 C CA . ASP B 1 147 ? -14.055 26.422 -16.141 1 69.44 147 ASP B CA 1
ATOM 3229 C C . ASP B 1 147 ? -13.812 27.031 -14.766 1 69.44 147 ASP B C 1
ATOM 3231 O O . ASP B 1 147 ? -13.727 28.25 -14.633 1 69.44 147 ASP B O 1
ATOM 3235 N N . ALA B 1 148 ? -13.75 26.172 -13.781 1 71.94 148 ALA B N 1
ATOM 3236 C CA . ALA B 1 148 ? -13.602 26.734 -12.438 1 71.94 148 ALA B CA 1
ATOM 3237 C C . ALA B 1 148 ? -12.211 27.328 -12.234 1 71.94 148 ALA B C 1
ATOM 3239 O O . ALA B 1 148 ? -11.211 26.688 -12.594 1 71.94 148 ALA B O 1
ATOM 3240 N N . PRO B 1 149 ? -12.203 28.625 -11.867 1 69.88 149 PRO B N 1
ATOM 3241 C CA . PRO B 1 149 ? -10.867 29.156 -11.586 1 69.88 149 PRO B CA 1
ATOM 3242 C C . PRO B 1 149 ? -10.133 28.391 -10.492 1 69.88 149 PRO B C 1
ATOM 3244 O O . PRO B 1 149 ? -10.766 27.875 -9.57 1 69.88 149 PRO B O 1
ATOM 3247 N N . LYS B 1 150 ? -8.859 28.25 -10.742 1 74.5 150 LYS B N 1
ATOM 3248 C CA . LYS B 1 150 ? -8.031 27.672 -9.688 1 74.5 150 LYS B CA 1
ATOM 3249 C C . LYS B 1 150 ? -7.75 28.688 -8.586 1 74.5 150 LYS B C 1
ATOM 3251 O O . LYS B 1 150 ? -7.34 29.812 -8.859 1 74.5 150 LYS B O 1
ATOM 3256 N N . PRO B 1 151 ? -8.039 28.297 -7.312 1 78.12 151 PRO B N 1
ATOM 3257 C CA . PRO B 1 151 ? -7.727 29.203 -6.215 1 78.12 151 PRO B CA 1
ATOM 3258 C C . PRO B 1 151 ? -6.258 29.625 -6.199 1 78.12 151 PRO B C 1
ATOM 3260 O O . PRO B 1 151 ? -5.379 28.828 -6.523 1 78.12 151 PRO B O 1
ATOM 3263 N N . GLU B 1 152 ? -6.023 30.938 -5.895 1 86.69 152 GLU B N 1
ATOM 3264 C CA . GLU B 1 152 ? -4.656 31.438 -5.797 1 86.69 152 GLU B CA 1
ATOM 3265 C C . GLU B 1 152 ? -3.971 30.922 -4.535 1 86.69 152 GLU B C 1
ATOM 3267 O O . GLU B 1 152 ? -4.461 31.141 -3.426 1 86.69 152 GLU B O 1
ATOM 3272 N N . ALA B 1 153 ? -2.879 30.328 -4.734 1 92.69 153 ALA B N 1
ATOM 3273 C CA . ALA B 1 153 ? -2.104 29.812 -3.605 1 92.69 153 ALA B CA 1
ATOM 3274 C C . ALA B 1 153 ? -1.333 30.938 -2.918 1 92.69 153 ALA B C 1
ATOM 3276 O O . ALA B 1 153 ? -0.794 31.828 -3.584 1 92.69 153 ALA B O 1
ATOM 3277 N N . PRO B 1 154 ? -1.317 30.953 -1.621 1 96.81 154 PRO B N 1
ATOM 3278 C CA . PRO B 1 154 ? -0.49 31.953 -0.933 1 96.81 154 PRO B CA 1
ATOM 3279 C C . PRO B 1 154 ? 1.001 31.781 -1.217 1 96.81 154 PRO B C 1
ATOM 3281 O O . PRO B 1 154 ? 1.448 30.672 -1.529 1 96.81 154 PRO B O 1
ATOM 3284 N N . LYS B 1 155 ? 1.688 32.906 -1.076 1 98 155 LYS B N 1
ATOM 3285 C CA . LYS B 1 155 ? 3.141 32.844 -1.203 1 98 155 LYS B CA 1
ATOM 3286 C C . LYS B 1 155 ? 3.791 32.375 0.089 1 98 155 LYS B C 1
ATOM 3288 O O . LYS B 1 155 ? 3.387 32.781 1.183 1 98 155 LYS B O 1
ATOM 3293 N N . ALA B 1 156 ? 4.762 31.547 -0.038 1 98.56 156 ALA B N 1
ATOM 3294 C CA . ALA B 1 156 ? 5.469 31.031 1.13 1 98.56 156 ALA B CA 1
ATOM 3295 C C . ALA B 1 156 ? 6.441 32.062 1.685 1 98.56 156 ALA B C 1
ATOM 3297 O O . ALA B 1 156 ? 6.984 32.875 0.936 1 98.56 156 ALA B O 1
ATOM 3298 N N . LYS B 1 157 ? 6.66 31.953 2.941 1 97.44 157 LYS B N 1
ATOM 3299 C CA . LYS B 1 157 ? 7.715 32.719 3.582 1 97.44 157 LYS B CA 1
ATOM 3300 C C . LYS B 1 157 ? 9.086 32.344 3.043 1 97.44 157 LYS B C 1
ATOM 3302 O O . LYS B 1 157 ? 9.266 31.25 2.498 1 97.44 157 LYS B O 1
ATOM 3307 N N . THR B 1 158 ? 10.078 33.312 3.238 1 97.81 158 THR B N 1
ATOM 3308 C CA . THR B 1 158 ? 11.438 33.031 2.775 1 97.81 158 THR B CA 1
ATOM 3309 C C . THR B 1 158 ? 12.453 33.344 3.871 1 97.81 158 THR B C 1
ATOM 3311 O O . THR B 1 158 ? 13.633 33.562 3.588 1 97.81 158 THR B O 1
ATOM 3314 N N . ASP B 1 159 ? 12.062 33.438 5.055 1 98.06 159 ASP B N 1
ATOM 3315 C CA . ASP B 1 159 ? 12.93 33.844 6.164 1 98.06 159 ASP B CA 1
ATOM 3316 C C . ASP B 1 159 ? 13.297 32.625 7.02 1 98.06 159 ASP B C 1
ATOM 3318 O O . ASP B 1 159 ? 13.398 32.719 8.242 1 98.06 159 ASP B O 1
ATOM 3322 N N . GLU B 1 160 ? 13.398 31.453 6.43 1 98.19 160 GLU B N 1
ATOM 3323 C CA . GLU B 1 160 ? 13.688 30.219 7.152 1 98.19 160 GLU B CA 1
ATOM 3324 C C . GLU B 1 160 ? 15.094 30.266 7.762 1 98.19 160 GLU B C 1
ATOM 3326 O O . GLU B 1 160 ? 16 30.859 7.195 1 98.19 160 GLU B O 1
ATOM 3331 N N . ASP B 1 161 ? 15.289 29.625 8.898 1 98.5 161 ASP B N 1
ATOM 3332 C CA . ASP B 1 161 ? 16.609 29.328 9.453 1 98.5 161 ASP B CA 1
ATOM 3333 C C . ASP B 1 161 ? 17.188 28.047 8.852 1 98.5 161 ASP B C 1
ATOM 3335 O O . ASP B 1 161 ? 18.406 27.891 8.773 1 98.5 161 ASP B O 1
ATOM 3339 N N . LEU B 1 162 ? 16.297 27.188 8.477 1 97.94 162 LEU B N 1
ATOM 3340 C CA . LEU B 1 162 ? 16.656 25.891 7.887 1 97.94 162 LEU B CA 1
ATOM 3341 C C . LEU B 1 162 ? 15.633 25.484 6.836 1 97.94 162 LEU B C 1
ATOM 3343 O O . LEU B 1 162 ? 14.43 25.688 7.016 1 97.94 162 LEU B O 1
ATOM 3347 N N . CYS B 1 163 ? 16.109 24.875 5.809 1 97.75 163 CYS B N 1
ATOM 3348 C CA . CYS B 1 163 ? 15.234 24.328 4.77 1 97.75 163 CYS B CA 1
ATOM 3349 C C . CYS B 1 163 ? 15.797 23.031 4.207 1 97.75 163 CYS B C 1
ATOM 3351 O O . CYS B 1 163 ? 16.969 22.969 3.844 1 97.75 163 CYS B O 1
ATOM 3353 N N . ILE B 1 164 ? 14.984 22.016 4.148 1 98.06 164 ILE B N 1
ATOM 3354 C CA . ILE B 1 164 ? 15.375 20.719 3.623 1 98.06 164 ILE B CA 1
ATOM 3355 C C . ILE B 1 164 ? 14.531 20.375 2.395 1 98.06 164 ILE B C 1
ATOM 3357 O O . ILE B 1 164 ? 13.305 20.469 2.436 1 98.06 164 ILE B O 1
ATOM 3361 N N . THR B 1 165 ? 15.195 20.016 1.311 1 98 165 THR B N 1
ATOM 3362 C CA . THR B 1 165 ? 14.492 19.641 0.092 1 98 165 THR B CA 1
ATOM 3363 C C . THR B 1 165 ? 14.109 18.156 0.118 1 98 165 THR B C 1
ATOM 3365 O O . THR B 1 165 ? 14.93 17.312 0.465 1 98 165 THR B O 1
ATOM 3368 N N . ARG B 1 166 ? 12.891 17.875 -0.188 1 97.62 166 ARG B N 1
ATOM 3369 C CA . ARG B 1 166 ? 12.383 16.516 -0.296 1 97.62 166 ARG B CA 1
ATOM 3370 C C . ARG B 1 166 ? 11.641 16.312 -1.61 1 97.62 166 ARG B C 1
ATOM 3372 O O . ARG B 1 166 ? 10.961 17.219 -2.096 1 97.62 166 ARG B O 1
ATOM 3379 N N . ARG B 1 167 ? 11.82 15.156 -2.164 1 97.19 167 ARG B N 1
ATOM 3380 C CA . ARG B 1 167 ? 11.078 14.742 -3.35 1 97.19 167 ARG B CA 1
ATOM 3381 C C . ARG B 1 167 ? 10.219 13.516 -3.057 1 97.19 167 ARG B C 1
ATOM 3383 O O . ARG B 1 167 ? 10.648 12.609 -2.342 1 97.19 167 ARG B O 1
ATOM 3390 N N . PHE B 1 168 ? 9.047 13.539 -3.572 1 97.5 168 PHE B N 1
ATOM 3391 C CA . PHE B 1 168 ? 8.109 12.43 -3.41 1 97.5 168 PHE B CA 1
ATOM 3392 C C . PHE B 1 168 ? 7.684 11.875 -4.766 1 97.5 168 PHE B C 1
ATOM 3394 O O . PHE B 1 168 ? 6.656 12.281 -5.316 1 97.5 168 PHE B O 1
ATOM 3401 N N . ASP B 1 169 ? 8.43 10.953 -5.246 1 96.69 169 ASP B N 1
ATOM 3402 C CA . ASP B 1 169 ? 8.117 10.383 -6.551 1 96.69 169 ASP B CA 1
ATOM 3403 C C . ASP B 1 169 ? 6.973 9.375 -6.449 1 96.69 169 ASP B C 1
ATOM 3405 O O . ASP B 1 169 ? 6.375 9.211 -5.383 1 96.69 169 ASP B O 1
ATOM 3409 N N . THR B 1 170 ? 6.633 8.742 -7.562 1 97.56 170 THR B N 1
ATOM 3410 C CA . THR B 1 170 ? 5.48 7.852 -7.637 1 97.56 170 THR B CA 1
ATOM 3411 C C . THR B 1 170 ? 5.629 6.695 -6.648 1 97.56 170 THR B C 1
ATOM 3413 O O . THR B 1 170 ? 4.656 6.285 -6.012 1 97.56 170 THR B O 1
ATOM 3416 N N . THR B 1 171 ? 6.887 6.188 -6.445 1 97.5 171 THR B N 1
ATOM 3417 C CA . THR B 1 171 ? 7.117 5.082 -5.52 1 97.5 171 THR B CA 1
ATOM 3418 C C . THR B 1 171 ? 6.93 5.535 -4.078 1 97.5 171 THR B C 1
ATOM 3420 O O . THR B 1 171 ? 6.34 4.82 -3.268 1 97.5 171 THR B O 1
ATOM 3423 N N . ALA B 1 172 ? 7.402 6.73 -3.789 1 97.75 172 ALA B N 1
ATOM 3424 C CA . ALA B 1 172 ? 7.227 7.262 -2.439 1 97.75 172 ALA B CA 1
ATOM 3425 C C . ALA B 1 172 ? 5.75 7.469 -2.117 1 97.75 172 ALA B C 1
ATOM 3427 O O . ALA B 1 172 ? 5.293 7.117 -1.026 1 97.75 172 ALA B O 1
ATOM 3428 N N . LEU B 1 173 ? 5.012 8.078 -3.049 1 98.56 173 LEU B N 1
ATOM 3429 C CA . LEU B 1 173 ? 3.578 8.273 -2.855 1 98.56 173 LEU B CA 1
ATOM 3430 C C . LEU B 1 173 ? 2.861 6.941 -2.701 1 98.56 173 LEU B C 1
ATOM 3432 O O . LEU B 1 173 ? 2.008 6.785 -1.824 1 98.56 173 LEU B O 1
ATOM 3436 N N . PHE B 1 174 ? 3.23 5.969 -3.49 1 98 174 PHE B N 1
ATOM 3437 C CA . PHE B 1 174 ? 2.664 4.629 -3.391 1 98 174 PHE B CA 1
ATOM 3438 C C . PHE B 1 174 ? 2.904 4.043 -2.006 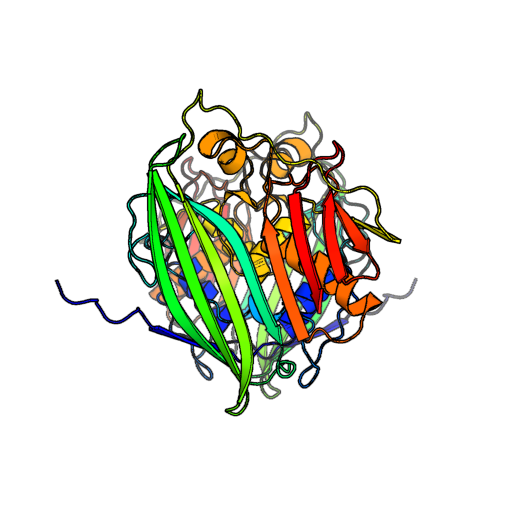1 98 174 PHE B C 1
ATOM 3440 O O . PHE B 1 174 ? 1.972 3.564 -1.357 1 98 174 PHE B O 1
ATOM 3447 N N . ARG B 1 175 ? 4.164 4.047 -1.579 1 98.44 175 ARG B N 1
ATOM 3448 C CA . ARG B 1 175 ? 4.512 3.443 -0.297 1 98.44 175 ARG B CA 1
ATOM 3449 C C . ARG B 1 175 ? 3.75 4.105 0.846 1 98.44 175 ARG B C 1
ATOM 3451 O O . ARG B 1 175 ? 3.289 3.43 1.767 1 98.44 175 ARG B O 1
ATOM 3458 N N . TYR B 1 176 ? 3.635 5.422 0.795 1 98.69 176 TYR B N 1
ATOM 3459 C CA . TYR B 1 176 ? 2.916 6.109 1.862 1 98.69 176 TYR B CA 1
ATOM 3460 C C . TYR B 1 176 ? 1.438 5.738 1.852 1 98.69 176 TYR B C 1
ATOM 3462 O O . TYR B 1 176 ? 0.852 5.473 2.902 1 98.69 176 TYR B O 1
ATOM 3470 N N . SER B 1 177 ? 0.792 5.738 0.66 1 98.5 177 SER B N 1
ATOM 3471 C CA . SER B 1 177 ? -0.584 5.266 0.538 1 98.5 177 SER B CA 1
ATOM 3472 C C . SER B 1 177 ? -0.725 3.834 1.047 1 98.5 177 SER B C 1
ATOM 3474 O O . SER B 1 177 ? -1.703 3.504 1.72 1 98.5 177 SER B O 1
ATOM 3476 N N . ALA B 1 178 ? 0.257 3.006 0.702 1 98.12 178 ALA B N 1
ATOM 3477 C CA . ALA B 1 178 ? 0.249 1.602 1.102 1 98.12 178 ALA B CA 1
ATOM 3478 C C . ALA B 1 178 ? 0.232 1.464 2.621 1 98.12 178 ALA B C 1
ATOM 3480 O O . ALA B 1 178 ? -0.609 0.754 3.178 1 98.12 178 ALA B O 1
ATOM 3481 N N . LEU B 1 179 ? 1.093 2.209 3.242 1 98.44 179 LEU B N 1
ATOM 3482 C CA . LEU B 1 179 ? 1.28 2.068 4.68 1 98.44 179 LEU B CA 1
ATOM 3483 C C . LEU B 1 179 ? 0.106 2.674 5.445 1 98.44 179 LEU B C 1
ATOM 3485 O O . LEU B 1 179 ? -0.239 2.207 6.531 1 98.44 179 LEU B O 1
ATOM 3489 N N . THR B 1 180 ? -0.554 3.639 4.914 1 97.75 180 THR B N 1
ATOM 3490 C CA . THR B 1 180 ? -1.733 4.219 5.543 1 97.75 180 THR B CA 1
ATOM 3491 C C . THR B 1 180 ? -3.004 3.529 5.055 1 97.75 180 THR B C 1
ATOM 3493 O O . THR B 1 180 ? -4.109 3.902 5.445 1 97.75 180 THR B O 1
ATOM 3496 N N . PHE B 1 181 ? -2.812 2.559 4.148 1 97.31 181 PHE B N 1
ATOM 3497 C CA . PHE B 1 181 ? -3.893 1.862 3.457 1 97.31 181 PHE B CA 1
ATOM 3498 C C . PHE B 1 181 ? -4.922 2.854 2.926 1 97.31 181 PHE B C 1
ATOM 3500 O O . PHE B 1 181 ? -6.125 2.662 3.107 1 97.31 181 PHE B O 1
ATOM 3507 N N . ASN B 1 182 ? -4.426 3.961 2.4 1 95.38 182 ASN B N 1
ATOM 3508 C CA . ASN B 1 182 ? -5.199 5.035 1.784 1 95.38 182 ASN B CA 1
ATOM 3509 C C . ASN B 1 182 ? -5.398 4.793 0.291 1 95.38 182 ASN B C 1
ATOM 3511 O O . ASN B 1 182 ? -4.484 5.012 -0.505 1 95.38 182 ASN B O 1
ATOM 3515 N N . GLY B 1 183 ? -6.59 4.465 -0.077 1 95.31 183 GLY B N 1
ATOM 3516 C CA . GLY B 1 183 ? -6.875 4.117 -1.46 1 95.31 183 GLY B CA 1
ATOM 3517 C C . GLY B 1 183 ? -7.301 5.309 -2.299 1 95.31 183 GLY B C 1
ATOM 3518 O O . GLY B 1 183 ? -7.836 5.141 -3.395 1 95.31 183 GLY B O 1
ATOM 3519 N N . HIS B 1 184 ? -7.113 6.543 -1.769 1 96.5 184 HIS B N 1
ATOM 3520 C CA . HIS B 1 184 ? -7.488 7.723 -2.541 1 96.5 184 HIS B CA 1
ATOM 3521 C C . HIS B 1 184 ? -6.691 7.812 -3.836 1 96.5 184 HIS B C 1
ATOM 3523 O O . HIS B 1 184 ? -5.477 8.031 -3.809 1 96.5 184 HIS B O 1
ATOM 3529 N N . ARG B 1 185 ? -7.379 7.789 -4.926 1 97.56 185 ARG B N 1
ATOM 3530 C CA . ARG B 1 185 ? -6.797 7.555 -6.242 1 97.56 185 ARG B CA 1
ATOM 3531 C C . ARG B 1 185 ? -5.977 8.758 -6.699 1 97.56 185 ARG B C 1
ATOM 3533 O O . ARG B 1 185 ? -5.125 8.633 -7.582 1 97.56 185 ARG B O 1
ATOM 3540 N N . ILE B 1 186 ? -6.09 9.93 -6.117 1 97.06 186 ILE B N 1
ATOM 3541 C CA . ILE B 1 186 ? -5.355 11.117 -6.559 1 97.06 186 ILE B CA 1
ATOM 3542 C C . ILE B 1 186 ? -3.877 10.961 -6.219 1 97.06 186 ILE B C 1
ATOM 3544 O O . ILE B 1 186 ? -3.037 11.719 -6.703 1 97.06 186 ILE B O 1
ATOM 3548 N N . HIS B 1 187 ? -3.523 9.953 -5.383 1 98.38 187 HIS B N 1
ATOM 3549 C CA . HIS B 1 187 ? -2.152 9.82 -4.902 1 98.38 187 HIS B CA 1
ATOM 3550 C C . HIS B 1 187 ? -1.385 8.781 -5.715 1 98.38 187 HIS B C 1
ATOM 3552 O O . HIS B 1 187 ? -0.155 8.727 -5.652 1 98.38 187 HIS B O 1
ATOM 3558 N N . TYR B 1 188 ? -2.055 7.906 -6.531 1 98.12 188 TYR B N 1
ATOM 3559 C CA . TYR B 1 188 ? -1.305 6.844 -7.195 1 98.12 188 TYR B CA 1
ATOM 3560 C C . TYR B 1 188 ? -1.859 6.578 -8.594 1 98.12 188 TYR B C 1
ATOM 3562 O O . TYR B 1 188 ? -1.214 5.914 -9.406 1 98.12 188 TYR B O 1
ATOM 3570 N N . ASP B 1 189 ? -3.033 6.996 -8.906 1 98.06 189 ASP B N 1
ATOM 3571 C CA . ASP B 1 189 ? -3.697 6.82 -10.195 1 98.06 189 ASP B CA 1
ATOM 3572 C C . ASP B 1 189 ? -3.664 8.109 -11.016 1 98.06 189 ASP B C 1
ATOM 3574 O O . ASP B 1 189 ? -4.605 8.906 -10.969 1 98.06 189 ASP B O 1
ATOM 3578 N N . GLN B 1 190 ? -2.619 8.266 -11.812 1 97.81 190 GLN B N 1
ATOM 3579 C CA . GLN B 1 190 ? -2.363 9.547 -12.469 1 97.81 190 GLN B CA 1
ATOM 3580 C C . GLN B 1 190 ? -3.475 9.898 -13.453 1 97.81 190 GLN B C 1
ATOM 3582 O O . GLN B 1 190 ? -3.932 11.039 -13.508 1 97.81 190 GLN B O 1
ATOM 3587 N N . PRO B 1 191 ? -3.947 8.922 -14.305 1 96.56 191 PRO B N 1
ATOM 3588 C CA . PRO B 1 191 ? -5.074 9.258 -15.18 1 96.56 191 PRO B CA 1
ATOM 3589 C C . PRO B 1 191 ? -6.277 9.797 -14.414 1 96.56 191 PRO B C 1
ATOM 3591 O O . PRO B 1 191 ? -6.895 10.781 -14.828 1 96.56 191 PRO B O 1
ATOM 3594 N N . TYR B 1 192 ? -6.633 9.219 -13.297 1 95.75 192 TYR B N 1
ATOM 3595 C CA . TYR B 1 192 ? -7.746 9.703 -12.484 1 95.75 192 TYR B CA 1
ATOM 3596 C C . TYR B 1 192 ? -7.465 11.102 -11.953 1 95.75 192 TYR B C 1
ATOM 3598 O O . TYR B 1 192 ? -8.312 11.992 -12.047 1 95.75 192 TYR B O 1
ATOM 3606 N N . ALA B 1 193 ? -6.254 11.312 -11.359 1 95.94 193 ALA B N 1
ATOM 3607 C CA . ALA B 1 193 ? -5.883 12.602 -10.766 1 95.94 193 ALA B CA 1
ATOM 3608 C C . ALA B 1 193 ? -5.973 13.719 -11.797 1 95.94 193 ALA B C 1
ATOM 3610 O O . ALA B 1 193 ? -6.469 14.812 -11.492 1 95.94 193 ALA B O 1
ATOM 3611 N N . ARG B 1 194 ? -5.555 13.422 -12.992 1 95.06 194 ARG B N 1
ATOM 3612 C CA . ARG B 1 194 ? -5.488 14.453 -14.023 1 95.06 194 ARG B CA 1
ATOM 3613 C C . ARG B 1 194 ? -6.832 14.609 -14.727 1 95.06 194 ARG B C 1
ATOM 3615 O O . ARG B 1 194 ? -7.352 15.727 -14.836 1 95.06 194 ARG B O 1
ATOM 3622 N N . GLU B 1 195 ? -7.445 13.508 -15.109 1 93.06 195 GLU B N 1
ATOM 3623 C CA . GLU B 1 195 ? -8.57 13.555 -16.031 1 93.06 195 GLU B CA 1
ATOM 3624 C C . GLU B 1 195 ? -9.891 13.719 -15.289 1 93.06 195 GLU B C 1
ATOM 3626 O O . GLU B 1 195 ? -10.859 14.258 -15.836 1 93.06 195 GLU B O 1
ATOM 3631 N N . VAL B 1 196 ? -9.953 13.242 -14.07 1 90.81 196 VAL B N 1
ATOM 3632 C CA . VAL B 1 196 ? -11.203 13.297 -13.32 1 90.81 196 VAL B CA 1
ATOM 3633 C C . VAL B 1 196 ? -11.156 14.445 -12.312 1 90.81 196 VAL B C 1
ATOM 3635 O O . VAL B 1 196 ? -12.078 15.258 -12.242 1 90.81 196 VAL B O 1
ATOM 3638 N N . GLU B 1 197 ? -10.023 14.625 -11.586 1 91 197 GLU B N 1
ATOM 3639 C CA . GLU B 1 197 ? -9.977 15.602 -10.5 1 91 197 GLU B CA 1
ATOM 3640 C C . GLU B 1 197 ? -9.32 16.906 -10.961 1 91 197 GLU B C 1
ATOM 3642 O O . GLU B 1 197 ? -9.367 17.906 -10.258 1 91 197 GLU B O 1
ATOM 3647 N N . GLY B 1 198 ? -8.602 16.875 -12.117 1 90.56 198 GLY B N 1
ATOM 3648 C CA . GLY B 1 198 ? -8.117 18.094 -12.734 1 90.56 198 GLY B CA 1
ATOM 3649 C C . GLY B 1 198 ? -6.766 18.547 -12.203 1 90.56 198 GLY B C 1
ATOM 3650 O O . GLY B 1 198 ? -6.359 19.688 -12.406 1 90.56 198 GLY B O 1
ATOM 3651 N N . TYR B 1 199 ? -6.027 17.688 -11.508 1 93.44 199 TYR B N 1
ATOM 3652 C CA . TYR B 1 199 ? -4.695 18.031 -11.031 1 93.44 199 TYR B CA 1
ATOM 3653 C C . TYR B 1 199 ? -3.656 17.875 -12.133 1 93.44 199 TYR B C 1
ATOM 3655 O O . TYR B 1 199 ? -3.889 17.172 -13.117 1 93.44 199 TYR B O 1
ATOM 3663 N N . ASP B 1 200 ? -2.508 18.469 -11.977 1 94.62 200 ASP B N 1
ATOM 3664 C CA . ASP B 1 200 ? -1.438 18.406 -12.961 1 94.62 200 ASP B CA 1
ATOM 3665 C C . ASP B 1 200 ? -0.663 17.094 -12.859 1 94.62 200 ASP B C 1
ATOM 3667 O O . ASP B 1 200 ? 0.161 16.781 -13.719 1 94.62 200 ASP B O 1
ATOM 3671 N N . GLY B 1 201 ? -0.845 16.344 -11.891 1 97.06 201 GLY B N 1
ATOM 3672 C CA . GLY B 1 201 ? -0.199 15.086 -11.578 1 97.06 201 GLY B CA 1
ATOM 3673 C C . GLY B 1 201 ? -0.738 14.438 -10.312 1 97.06 201 GLY B C 1
ATOM 3674 O O . GLY B 1 201 ? -1.856 14.734 -9.891 1 97.06 201 GLY B O 1
ATOM 3675 N N . LEU B 1 202 ? 0.051 13.5 -9.781 1 98.56 202 LEU B N 1
ATOM 3676 C CA . LEU B 1 202 ? -0.337 12.922 -8.5 1 98.56 202 LEU B CA 1
ATOM 3677 C C . LEU B 1 202 ? -0.149 13.922 -7.363 1 98.56 202 LEU B C 1
ATOM 3679 O O . LEU B 1 202 ? 0.857 14.633 -7.32 1 98.56 202 LEU B O 1
ATOM 3683 N N . VAL B 1 203 ? -1.106 13.992 -6.508 1 98.25 203 VAL B N 1
ATOM 3684 C CA . VAL B 1 203 ? -1.077 14.922 -5.383 1 98.25 203 VAL B CA 1
ATOM 3685 C C . VAL B 1 203 ? -0.278 14.32 -4.23 1 98.25 203 VAL B C 1
ATOM 3687 O O . VAL B 1 203 ? -0.524 13.18 -3.826 1 98.25 203 VAL B O 1
ATOM 3690 N N . VAL B 1 204 ? 0.703 15.07 -3.721 1 98.69 204 VAL B N 1
ATOM 3691 C CA . VAL B 1 204 ? 1.412 14.656 -2.516 1 98.69 204 VAL B CA 1
ATOM 3692 C C . VAL B 1 204 ? 0.469 14.711 -1.316 1 98.69 204 VAL B C 1
ATOM 3694 O O . VAL B 1 204 ? -0.278 15.68 -1.15 1 98.69 204 VAL B O 1
ATOM 3697 N N . HIS B 1 205 ? 0.512 13.688 -0.491 1 98.31 205 HIS B N 1
ATOM 3698 C CA . HIS B 1 205 ? -0.369 13.617 0.67 1 98.31 205 HIS B CA 1
ATOM 3699 C C . HIS B 1 205 ? -0.139 14.805 1.604 1 98.31 205 HIS B C 1
ATOM 3701 O O . HIS B 1 205 ? 1.002 15.102 1.965 1 98.31 205 HIS B O 1
ATOM 3707 N N . GLY B 1 206 ? -1.219 15.461 2.018 1 97.81 206 GLY B N 1
ATOM 3708 C CA . GLY B 1 206 ? -1.098 16.438 3.084 1 97.81 206 GLY B CA 1
ATOM 3709 C C . GLY B 1 206 ? -0.418 15.898 4.324 1 97.81 206 GLY B C 1
ATOM 3710 O O . GLY B 1 206 ? 0.557 16.469 4.812 1 97.81 206 GLY B O 1
ATOM 3711 N N . PRO B 1 207 ? -0.895 14.805 4.797 1 97.94 207 PRO B N 1
ATOM 3712 C CA . PRO B 1 207 ? -0.267 14.195 5.973 1 97.94 207 PRO B CA 1
ATOM 3713 C C . PRO B 1 207 ? 1.203 13.852 5.742 1 97.94 207 PRO B C 1
ATOM 3715 O O . PRO B 1 207 ? 2.004 13.891 6.68 1 97.94 207 PRO B O 1
ATOM 3718 N N . LEU B 1 208 ? 1.623 13.469 4.547 1 98.56 208 LEU B N 1
ATOM 3719 C CA . LEU B 1 208 ? 3.029 13.203 4.266 1 98.56 208 LEU B CA 1
ATOM 3720 C C . LEU B 1 208 ? 3.861 14.477 4.398 1 98.56 208 LEU B C 1
ATOM 3722 O O . LEU B 1 208 ? 4.973 14.445 4.934 1 98.56 208 LEU B O 1
ATOM 3726 N N . LEU B 1 209 ? 3.344 15.578 3.914 1 98.75 209 LEU B N 1
ATOM 3727 C CA . LEU B 1 209 ? 4.008 16.859 4.102 1 98.75 209 LEU B CA 1
ATOM 3728 C C . LEU B 1 209 ? 4.094 17.219 5.582 1 98.75 209 LEU B C 1
ATOM 3730 O O . LEU B 1 209 ? 5.148 17.641 6.062 1 98.75 209 LEU B O 1
ATOM 3734 N N . ALA B 1 210 ? 3.004 17.016 6.285 1 98.75 210 ALA B N 1
ATOM 3735 C CA . ALA B 1 210 ? 2.996 17.281 7.727 1 98.75 210 ALA B CA 1
ATOM 3736 C C . ALA B 1 210 ? 4.027 16.406 8.438 1 98.75 210 ALA B C 1
ATOM 3738 O O . ALA B 1 210 ? 4.75 16.891 9.32 1 98.75 210 ALA B O 1
ATOM 3739 N N . GLN B 1 211 ? 4.047 15.156 8.086 1 98.44 211 GLN B N 1
ATOM 3740 C CA . GLN B 1 211 ? 5.031 14.227 8.625 1 98.44 211 GLN B CA 1
ATOM 3741 C C . GLN B 1 211 ? 6.449 14.734 8.398 1 98.44 211 GLN B C 1
ATOM 3743 O O . GLN B 1 211 ? 7.285 14.695 9.305 1 98.44 211 GLN B O 1
ATOM 3748 N N . SER B 1 212 ? 6.738 15.164 7.23 1 98.5 212 SER B N 1
ATOM 3749 C CA . SER B 1 212 ? 8.062 15.68 6.895 1 98.5 212 SER B CA 1
ATOM 3750 C C . SER B 1 212 ? 8.422 16.875 7.773 1 98.5 212 SER B C 1
ATOM 3752 O O . SER B 1 212 ? 9.539 16.969 8.281 1 98.5 212 SER B O 1
ATOM 3754 N N . LEU B 1 213 ? 7.469 17.75 7.969 1 98.81 213 LEU B N 1
ATOM 3755 C CA . LEU B 1 213 ? 7.703 18.922 8.805 1 98.81 213 LEU B CA 1
ATOM 3756 C C . LEU B 1 213 ? 7.902 18.516 10.266 1 98.81 213 LEU B C 1
ATOM 3758 O O . LEU B 1 213 ? 8.758 19.062 10.953 1 98.81 213 LEU B O 1
ATOM 3762 N N . MET B 1 214 ? 7.141 17.578 10.75 1 98.62 214 MET B N 1
ATOM 3763 C CA . MET B 1 214 ? 7.266 17.141 12.141 1 98.62 214 MET B CA 1
ATOM 3764 C C . MET B 1 214 ? 8.648 16.547 12.398 1 98.62 214 MET B C 1
ATOM 3766 O O . MET B 1 214 ? 9.219 16.734 13.469 1 98.62 214 MET B O 1
ATOM 3770 N N . LEU B 1 215 ? 9.172 15.82 11.438 1 97.81 215 LEU B N 1
ATOM 3771 C CA . LEU B 1 215 ? 10.5 15.234 11.609 1 97.81 215 LEU B CA 1
ATOM 3772 C C . LEU B 1 215 ? 11.562 16.328 11.664 1 97.81 215 LEU B C 1
ATOM 3774 O O . LEU B 1 215 ? 12.523 16.219 12.43 1 97.81 215 LEU B O 1
ATOM 3778 N N . VAL B 1 216 ? 11.406 17.375 10.844 1 98.06 216 VAL B N 1
ATOM 3779 C CA . VAL B 1 216 ? 12.312 18.516 10.906 1 98.06 216 VAL B CA 1
ATOM 3780 C C . VAL B 1 216 ? 12.234 19.172 12.289 1 98.06 216 VAL B C 1
ATOM 3782 O O . VAL B 1 216 ? 13.258 19.438 12.922 1 98.06 216 VAL B O 1
ATOM 3785 N N . ALA B 1 217 ? 11.031 19.391 12.75 1 98.31 217 ALA B N 1
ATOM 3786 C CA . ALA B 1 217 ? 10.82 20.016 14.055 1 98.31 217 ALA B CA 1
ATOM 3787 C C . ALA B 1 217 ? 11.43 19.188 15.172 1 98.31 217 ALA B C 1
ATOM 3789 O O . ALA B 1 217 ? 12.102 19.719 16.062 1 98.31 217 ALA B O 1
ATOM 3790 N N . GLU B 1 218 ? 11.148 17.906 15.117 1 97.44 218 GLU B N 1
ATOM 3791 C CA . GLU B 1 218 ? 11.672 17.031 16.172 1 97.44 218 GLU B CA 1
ATOM 3792 C C . GLU B 1 218 ? 13.203 17.047 16.188 1 97.44 218 GLU B C 1
ATOM 3794 O O . GLU B 1 218 ? 13.812 17.062 17.25 1 97.44 218 GLU B O 1
ATOM 3799 N N . ALA B 1 219 ? 13.789 17.016 15.016 1 96.75 219 ALA B N 1
ATOM 3800 C CA . ALA B 1 219 ? 15.242 17.047 14.914 1 96.75 219 ALA B CA 1
ATOM 3801 C C . ALA B 1 219 ? 15.812 18.344 15.484 1 96.75 219 ALA B C 1
ATOM 3803 O O . ALA B 1 219 ? 16.906 18.359 16.0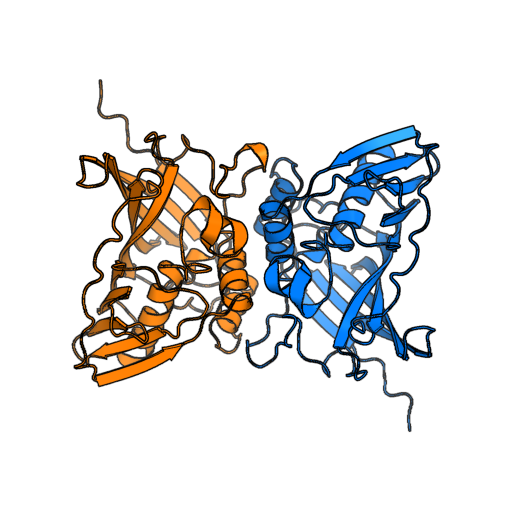31 1 96.75 219 ALA B O 1
ATOM 3804 N N . ARG B 1 220 ? 15.047 19.406 15.414 1 97.19 220 ARG B N 1
ATOM 3805 C CA . ARG B 1 220 ? 15.555 20.734 15.773 1 97.19 220 ARG B CA 1
ATOM 3806 C C . ARG B 1 220 ? 15.172 21.094 17.203 1 97.19 220 ARG B C 1
ATOM 3808 O O . ARG B 1 220 ? 15.898 21.828 17.875 1 97.19 220 ARG B O 1
ATOM 3815 N N . MET B 1 221 ? 14.062 20.578 17.672 1 97.06 221 MET B N 1
ATOM 3816 C CA . MET B 1 221 ? 13.508 21.062 18.938 1 97.06 221 MET B CA 1
ATOM 3817 C C . MET B 1 221 ? 13.469 19.953 19.984 1 97.06 221 MET B C 1
ATOM 3819 O O . MET B 1 221 ? 13.227 20.219 21.156 1 97.06 221 MET B O 1
ATOM 3823 N N . GLY B 1 222 ? 13.703 18.719 19.562 1 96.12 222 GLY B N 1
ATOM 3824 C CA . GLY B 1 222 ? 13.477 17.578 20.438 1 96.12 222 GLY B CA 1
ATOM 3825 C C . GLY B 1 222 ? 12.047 17.078 20.406 1 96.12 222 GLY B C 1
ATOM 3826 O O . GLY B 1 222 ? 11.32 17.312 19.438 1 96.12 222 GLY B O 1
ATOM 3827 N N . ARG B 1 223 ? 11.703 16.422 21.391 1 95.88 223 ARG B N 1
ATOM 3828 C CA . ARG B 1 223 ? 10.383 15.805 21.453 1 95.88 223 ARG B CA 1
ATOM 3829 C C . ARG B 1 223 ? 9.281 16.859 21.375 1 95.88 223 ARG B C 1
ATOM 3831 O O . ARG B 1 223 ? 9.297 17.828 22.109 1 95.88 223 ARG B O 1
ATOM 3838 N N . LEU B 1 224 ? 8.281 16.625 20.547 1 97.94 224 LEU B N 1
ATOM 3839 C CA . LEU B 1 224 ? 7.207 17.578 20.312 1 97.94 224 LEU B CA 1
ATOM 3840 C C . LEU B 1 224 ? 6.086 17.391 21.328 1 97.94 224 LEU B C 1
ATOM 3842 O O . LEU B 1 224 ? 5.668 16.25 21.594 1 97.94 224 LEU B O 1
ATOM 3846 N N . ALA B 1 225 ? 5.617 18.469 21.859 1 98.06 225 ALA B N 1
ATOM 3847 C CA . ALA B 1 225 ? 4.434 18.453 22.719 1 98.06 225 ALA B CA 1
ATOM 3848 C C . ALA B 1 225 ? 3.164 18.688 21.906 1 98.06 225 ALA B C 1
ATOM 3850 O O . ALA B 1 225 ? 2.088 18.219 22.281 1 98.06 225 ALA B O 1
ATOM 3851 N N . GLY B 1 226 ? 3.344 19.406 20.859 1 98.62 226 GLY B N 1
ATOM 3852 C CA . GLY B 1 226 ? 2.213 19.734 20 1 98.62 226 GLY B CA 1
ATOM 3853 C C . GLY B 1 226 ? 2.621 20.125 18.594 1 98.62 226 GLY B C 1
ATOM 3854 O O . GLY B 1 226 ? 3.768 20.516 18.359 1 98.62 226 GLY B O 1
ATOM 3855 N N . PHE B 1 227 ? 1.762 20.047 17.719 1 98.81 227 PHE B N 1
ATOM 3856 C CA . PHE B 1 227 ? 1.969 20.391 16.312 1 98.81 227 PHE B CA 1
ATOM 3857 C C . PHE B 1 227 ? 0.648 20.75 15.641 1 98.81 227 PHE B C 1
ATOM 3859 O O . PHE B 1 227 ? -0.362 20.062 15.844 1 98.81 227 PHE B O 1
ATOM 3866 N N . ARG B 1 228 ? 0.577 21.797 14.953 1 98.81 228 ARG B N 1
ATOM 3867 C CA . ARG B 1 228 ? -0.584 22.203 14.172 1 98.81 228 ARG B CA 1
ATOM 3868 C C . ARG B 1 228 ? -0.188 22.531 12.734 1 98.81 228 ARG B C 1
ATOM 3870 O O . ARG B 1 228 ? 0.875 23.109 12.492 1 98.81 228 ARG B O 1
ATOM 3877 N N . TYR B 1 229 ? -1 22.188 11.781 1 98.88 229 TYR B N 1
ATOM 3878 C CA . TYR B 1 229 ? -0.672 22.438 10.375 1 98.88 229 TYR B CA 1
ATOM 3879 C C . TYR B 1 229 ? -1.932 22.703 9.562 1 98.88 229 TYR B C 1
ATOM 3881 O O . TYR B 1 229 ? -3.029 22.297 9.953 1 98.88 229 TYR B O 1
ATOM 3889 N N . ARG B 1 230 ? -1.793 23.391 8.477 1 98.5 230 ARG B N 1
ATOM 3890 C CA . ARG B 1 230 ? -2.842 23.688 7.504 1 98.5 230 ARG B CA 1
ATOM 3891 C C . ARG B 1 230 ? -2.301 23.625 6.078 1 98.5 230 ARG B C 1
ATOM 3893 O O . ARG B 1 230 ? -1.305 24.266 5.754 1 98.5 230 ARG B O 1
ATOM 3900 N N . ALA B 1 231 ? -2.947 22.781 5.277 1 97.94 231 ALA B N 1
ATOM 3901 C CA . ALA B 1 231 ? -2.617 22.734 3.857 1 97.94 231 ALA B CA 1
ATOM 3902 C C . ALA B 1 231 ? -3.186 23.938 3.119 1 97.94 231 ALA B C 1
ATOM 3904 O O . ALA B 1 231 ? -4.312 24.359 3.385 1 97.94 231 ALA B O 1
ATOM 3905 N N . THR B 1 232 ? -2.408 24.516 2.156 1 97.31 232 THR B N 1
ATOM 3906 C CA . THR B 1 232 ? -2.85 25.75 1.527 1 97.31 232 THR B CA 1
ATOM 3907 C C . THR B 1 232 ? -2.9 25.594 0.01 1 97.31 232 THR B C 1
ATOM 3909 O O . THR B 1 232 ? -3.564 26.375 -0.675 1 97.31 232 THR B O 1
ATOM 3912 N N . SER B 1 233 ? -2.217 24.719 -0.542 1 96.62 233 SER B N 1
ATOM 3913 C CA . SER B 1 233 ? -2.242 24.406 -1.966 1 96.62 233 SER B CA 1
ATOM 3914 C C . SER B 1 233 ? -1.633 23.031 -2.234 1 96.62 233 SER B C 1
ATOM 3916 O O . SER B 1 233 ? -0.844 22.531 -1.432 1 96.62 233 SER B O 1
ATOM 3918 N N . PRO B 1 234 ? -2.035 22.406 -3.309 1 96.62 234 PRO B N 1
ATOM 3919 C CA . PRO B 1 234 ? -1.508 21.078 -3.596 1 96.62 234 PRO B CA 1
ATOM 3920 C C . PRO B 1 234 ? -0.068 21.109 -4.105 1 96.62 234 PRO B C 1
ATOM 3922 O O . PRO B 1 234 ? 0.349 22.078 -4.723 1 96.62 234 PRO B O 1
ATOM 3925 N N . LEU B 1 235 ? 0.708 20.156 -3.756 1 98.44 235 LEU B N 1
ATOM 3926 C CA . LEU B 1 235 ? 2.014 19.859 -4.332 1 98.44 235 LEU B CA 1
ATOM 3927 C C . LEU B 1 235 ? 1.942 18.609 -5.215 1 98.44 235 LEU B C 1
ATOM 3929 O O . LEU B 1 235 ? 1.345 17.609 -4.828 1 98.44 235 LEU B O 1
ATOM 3933 N N . MET B 1 236 ? 2.494 18.641 -6.422 1 98.31 236 MET B N 1
ATOM 3934 C CA . MET B 1 236 ? 2.477 17.516 -7.34 1 98.31 236 MET B CA 1
ATOM 3935 C C . MET B 1 236 ? 3.725 16.656 -7.168 1 98.31 236 MET B C 1
ATOM 3937 O O . MET B 1 236 ? 4.762 17.141 -6.707 1 98.31 236 MET B O 1
ATOM 3941 N N . HIS B 1 237 ? 3.619 15.367 -7.598 1 98.31 237 HIS B N 1
ATOM 3942 C CA . HIS B 1 237 ? 4.672 14.375 -7.387 1 98.31 237 HIS B CA 1
ATOM 3943 C C . HIS B 1 237 ? 5.945 14.766 -8.125 1 98.31 237 HIS B C 1
ATOM 3945 O O . HIS B 1 237 ? 7.031 14.273 -7.801 1 98.31 237 HIS B O 1
ATOM 3951 N N . HIS B 1 238 ? 5.871 15.578 -9.156 1 97.75 238 HIS B N 1
ATOM 3952 C CA . HIS B 1 238 ? 7.055 15.938 -9.93 1 97.75 238 HIS B CA 1
ATOM 3953 C C . HIS B 1 238 ? 7.715 17.203 -9.383 1 97.75 238 HIS B C 1
ATOM 3955 O O . HIS B 1 238 ? 8.75 17.641 -9.891 1 97.75 238 HIS B O 1
ATOM 3961 N N . GLU B 1 239 ? 7.113 17.828 -8.344 1 98.31 239 GLU B N 1
ATOM 3962 C CA . GLU B 1 239 ? 7.648 19.031 -7.727 1 98.31 239 GLU B CA 1
ATOM 3963 C C . GLU B 1 239 ? 8.438 18.703 -6.461 1 98.31 239 GLU B C 1
ATOM 3965 O O . GLU B 1 239 ? 8.047 17.828 -5.688 1 98.31 239 GLU B O 1
ATOM 3970 N N . ALA B 1 240 ? 9.539 19.422 -6.289 1 98.25 240 ALA B N 1
ATOM 3971 C CA . ALA B 1 240 ? 10.297 19.297 -5.047 1 98.25 240 ALA B CA 1
ATOM 3972 C C . ALA B 1 240 ? 9.664 20.125 -3.93 1 98.25 240 ALA B C 1
ATOM 3974 O O . ALA B 1 240 ? 9.195 21.234 -4.164 1 98.25 240 ALA B O 1
ATOM 3975 N N . ALA B 1 241 ? 9.656 19.578 -2.744 1 98.56 241 ALA B N 1
ATOM 3976 C CA . ALA B 1 241 ? 9.18 20.297 -1.56 1 98.56 241 ALA B CA 1
ATOM 3977 C C . ALA B 1 241 ? 10.336 20.875 -0.763 1 98.56 241 ALA B C 1
ATOM 3979 O O . ALA B 1 241 ? 11.273 20.172 -0.399 1 98.56 241 ALA B O 1
ATOM 3980 N N . SER B 1 242 ? 10.289 22.141 -0.516 1 98.75 242 SER B N 1
ATOM 3981 C CA . SER B 1 242 ? 11.172 22.719 0.486 1 98.75 242 SER B CA 1
ATOM 3982 C C . SER B 1 242 ? 10.508 22.766 1.857 1 98.75 242 SER B C 1
ATOM 3984 O O . SER B 1 242 ? 9.555 23.516 2.072 1 98.75 242 SER B O 1
ATOM 3986 N N . CYS B 1 243 ? 10.977 21.969 2.781 1 98.81 243 CYS B N 1
ATOM 3987 C CA . CYS B 1 243 ? 10.492 21.953 4.156 1 98.81 243 CYS B CA 1
ATOM 3988 C C . CYS B 1 243 ? 11.289 22.906 5.031 1 98.81 243 CYS B C 1
ATOM 3990 O O . CYS B 1 243 ? 12.43 22.609 5.398 1 98.81 243 CYS B O 1
ATOM 3992 N N . CYS B 1 244 ? 10.633 23.984 5.402 1 98.88 244 CYS B N 1
ATOM 3993 C CA . CYS B 1 244 ? 11.336 25.094 6.031 1 98.88 244 CYS B CA 1
ATOM 3994 C C . CYS B 1 244 ? 10.945 25.219 7.5 1 98.88 244 CYS B C 1
ATOM 3996 O O . CYS B 1 244 ? 9.867 24.781 7.898 1 98.88 244 CYS B O 1
ATOM 3998 N N . TRP B 1 245 ? 11.875 25.703 8.289 1 98.69 245 TRP B N 1
ATOM 3999 C CA . TRP B 1 245 ? 11.695 25.844 9.727 1 98.69 245 TRP B CA 1
ATOM 4000 C C . TRP B 1 245 ? 12.398 27.094 10.25 1 98.69 245 TRP B C 1
ATOM 4002 O O . TRP B 1 245 ? 13.477 27.453 9.773 1 98.69 245 TRP B O 1
ATOM 4012 N N . THR B 1 246 ? 11.766 27.781 11.211 1 98.31 246 THR B N 1
ATOM 4013 C CA . THR B 1 246 ? 12.422 28.844 11.969 1 98.31 246 THR B CA 1
ATOM 4014 C C . THR B 1 246 ? 12.609 28.422 13.43 1 98.31 246 THR B C 1
ATOM 4016 O O . THR B 1 246 ? 11.875 27.562 13.93 1 98.31 246 THR B O 1
ATOM 4019 N N . LYS B 1 247 ? 13.516 29.016 14.102 1 96.5 247 LYS B N 1
ATOM 4020 C CA . LYS B 1 247 ? 13.82 28.734 15.5 1 96.5 247 LYS B CA 1
ATOM 4021 C C . LYS B 1 247 ? 12.594 28.938 16.375 1 96.5 247 LYS B C 1
ATOM 4023 O O . LYS B 1 247 ? 12.453 28.312 17.438 1 96.5 247 LYS B O 1
ATOM 4028 N N . GLY B 1 248 ? 11.664 29.719 15.977 1 93.69 248 GLY B N 1
ATOM 4029 C CA . GLY B 1 248 ? 10.453 29.984 16.75 1 93.69 248 GLY B CA 1
ATOM 4030 C C . GLY B 1 248 ? 9.43 28.875 16.641 1 93.69 248 GLY B C 1
ATOM 4031 O O . GLY B 1 248 ? 8.398 28.906 17.328 1 93.69 248 GLY B O 1
ATOM 4032 N N . GLY B 1 249 ? 9.672 27.844 15.805 1 97.31 249 GLY B N 1
ATOM 4033 C CA . GLY B 1 249 ? 8.789 26.703 15.727 1 97.31 249 GLY B CA 1
ATOM 4034 C C . GLY B 1 249 ? 7.812 26.781 14.57 1 97.31 249 GLY B C 1
ATOM 4035 O O . GLY B 1 249 ? 6.938 25.922 14.43 1 97.31 249 GLY B O 1
ATOM 4036 N N . THR B 1 250 ? 7.957 27.875 13.789 1 98.62 250 THR B N 1
ATOM 4037 C CA . THR B 1 250 ? 7.145 27.984 12.586 1 98.62 250 THR B CA 1
ATOM 4038 C C . THR B 1 250 ? 7.742 27.172 11.445 1 98.62 250 THR B C 1
ATOM 4040 O O . THR B 1 250 ? 8.961 27.188 11.234 1 98.62 250 THR B O 1
ATOM 4043 N N . LEU B 1 251 ? 6.914 26.422 10.773 1 98.88 251 LEU B N 1
ATOM 4044 C CA . LEU B 1 251 ? 7.352 25.609 9.641 1 98.88 251 LEU B CA 1
ATOM 4045 C C . LEU B 1 251 ? 6.434 25.812 8.438 1 98.88 251 LEU B C 1
ATOM 4047 O O . LEU B 1 251 ? 5.273 26.203 8.594 1 98.88 251 LEU B O 1
ATOM 4051 N N . TRP B 1 252 ? 6.953 25.562 7.25 1 98.94 252 TRP B N 1
ATOM 4052 C CA . TRP B 1 252 ? 6.129 25.594 6.047 1 98.94 252 TRP B CA 1
ATOM 4053 C C . TRP B 1 252 ? 6.766 24.781 4.926 1 98.94 252 TRP B C 1
ATOM 4055 O O . TRP B 1 252 ? 7.941 24.406 5.012 1 98.94 252 TRP B O 1
ATOM 4065 N N . VAL B 1 253 ? 5.949 24.344 3.979 1 98.94 253 VAL B N 1
ATOM 4066 C CA . VAL B 1 253 ? 6.406 23.734 2.734 1 98.94 253 VAL B CA 1
ATOM 4067 C C . VAL B 1 253 ? 6.285 24.734 1.589 1 98.94 253 VAL B C 1
ATOM 4069 O O . VAL B 1 253 ? 5.246 25.375 1.428 1 98.94 253 VAL B O 1
ATOM 4072 N N . ARG B 1 254 ? 7.312 24.875 0.839 1 98.88 254 ARG B N 1
ATOM 4073 C CA . ARG B 1 254 ? 7.359 25.781 -0.312 1 98.88 254 ARG B CA 1
ATOM 4074 C C . ARG B 1 254 ? 7.633 25 -1.598 1 98.88 254 ARG B C 1
ATOM 4076 O O . ARG B 1 254 ? 8.562 24.188 -1.656 1 98.88 254 ARG B O 1
ATOM 4083 N N . ALA B 1 255 ? 6.836 25.234 -2.586 1 98.62 255 ALA B N 1
ATOM 4084 C CA . ALA B 1 255 ? 7.031 24.656 -3.91 1 98.62 255 ALA B CA 1
ATOM 4085 C C . ALA B 1 255 ? 8.117 25.391 -4.684 1 98.62 255 ALA B C 1
ATOM 4087 O O . ALA B 1 255 ? 8.555 26.469 -4.27 1 98.62 255 ALA B O 1
ATOM 4088 N N . PRO B 1 256 ? 8.539 24.828 -5.809 1 98.12 256 PRO B N 1
ATOM 4089 C CA . PRO B 1 256 ? 9.594 25.469 -6.598 1 98.12 256 PRO B CA 1
ATOM 4090 C C . PRO B 1 256 ? 9.195 26.844 -7.121 1 98.12 256 PRO B C 1
ATOM 4092 O O . PRO B 1 256 ? 10.047 27.719 -7.285 1 98.12 256 PRO B O 1
ATOM 4095 N N . ASP B 1 257 ? 7.961 27.062 -7.32 1 97.56 257 ASP B N 1
ATOM 4096 C CA . ASP B 1 257 ? 7.512 28.328 -7.883 1 97.56 257 ASP B CA 1
ATOM 4097 C C . ASP B 1 257 ? 7.219 29.344 -6.777 1 97.56 257 ASP B C 1
ATOM 4099 O O . ASP B 1 257 ? 6.691 30.422 -7.043 1 97.56 257 ASP B O 1
ATOM 4103 N N . GLY B 1 258 ? 7.402 28.969 -5.539 1 98.06 258 GLY B N 1
ATOM 4104 C CA . GLY B 1 258 ? 7.312 29.906 -4.43 1 98.06 258 GLY B CA 1
ATOM 4105 C C . GLY B 1 258 ? 5.992 29.812 -3.689 1 98.06 258 GLY B C 1
ATOM 4106 O O . GLY B 1 258 ? 5.82 30.438 -2.641 1 98.06 258 GLY B O 1
ATOM 4107 N N . ARG B 1 259 ? 5.082 29.094 -4.156 1 98.06 259 ARG B N 1
ATOM 4108 C CA . ARG B 1 259 ? 3.791 29.016 -3.477 1 98.06 259 ARG B CA 1
ATOM 4109 C C . ARG B 1 259 ? 3.902 28.203 -2.182 1 98.06 259 ARG B C 1
ATOM 4111 O O . ARG B 1 259 ? 4.73 27.297 -2.076 1 98.06 259 ARG B O 1
ATOM 4118 N N . GLN B 1 260 ? 3.084 28.578 -1.205 1 98.69 260 GLN B N 1
ATOM 4119 C CA . GLN B 1 260 ? 2.986 27.828 0.046 1 98.69 260 GLN B CA 1
ATOM 4120 C C . GLN B 1 260 ? 2.062 26.625 -0.1 1 98.69 260 GLN B C 1
ATOM 4122 O O . GLN B 1 260 ? 0.926 26.766 -0.561 1 98.69 260 GLN B O 1
ATOM 4127 N N . ASN B 1 261 ? 2.59 25.5 0.24 1 98.75 261 ASN B N 1
ATOM 4128 C CA . ASN B 1 261 ? 1.769 24.297 0.18 1 98.75 261 ASN B CA 1
ATOM 4129 C C . ASN B 1 261 ? 1.203 23.938 1.55 1 98.75 261 ASN B C 1
ATOM 4131 O O . ASN B 1 261 ? 0.145 23.312 1.645 1 98.75 261 ASN B O 1
ATOM 4135 N N . MET B 1 262 ? 1.917 24.344 2.633 1 98.81 262 MET B N 1
ATOM 4136 C CA . MET B 1 262 ? 1.493 24.094 4.004 1 98.81 262 MET B CA 1
ATOM 4137 C C . MET B 1 262 ? 2.168 25.047 4.977 1 98.81 262 MET B C 1
ATOM 4139 O O . MET B 1 262 ? 3.309 25.453 4.758 1 98.81 262 MET B O 1
ATOM 4143 N N . ILE B 1 263 ? 1.478 25.375 6 1 98.81 263 ILE B N 1
ATOM 4144 C CA . ILE B 1 263 ? 2.031 26.109 7.133 1 98.81 263 ILE B CA 1
ATOM 4145 C C . ILE B 1 263 ? 1.782 25.328 8.422 1 98.81 263 ILE B C 1
ATOM 4147 O O . ILE B 1 263 ? 0.764 24.641 8.555 1 98.81 263 ILE B O 1
ATOM 4151 N N . ALA B 1 264 ? 2.74 25.391 9.336 1 98.88 264 ALA B N 1
ATOM 4152 C CA . ALA B 1 264 ? 2.633 24.609 10.562 1 98.88 264 ALA B CA 1
ATOM 4153 C C . ALA B 1 264 ? 3.34 25.297 11.727 1 98.88 264 ALA B C 1
ATOM 4155 O O . ALA B 1 264 ? 4.082 26.266 11.523 1 98.88 264 ALA B O 1
ATOM 4156 N N . GLU B 1 265 ? 3.02 24.875 12.891 1 98.88 265 GLU B N 1
ATOM 4157 C CA . GLU B 1 265 ? 3.65 25.312 14.125 1 98.88 265 GLU B CA 1
ATOM 4158 C C . GLU B 1 265 ? 3.945 24.141 15.047 1 98.88 265 GLU B C 1
ATOM 4160 O O . GLU B 1 265 ? 3.092 23.266 15.242 1 98.88 265 GLU B O 1
ATOM 4165 N N . ALA B 1 266 ? 5.094 24.125 15.539 1 98.62 266 ALA B N 1
ATOM 4166 C CA . ALA B 1 266 ? 5.512 23.094 16.469 1 98.62 266 ALA B CA 1
ATOM 4167 C C . ALA B 1 266 ? 5.746 23.672 17.859 1 98.62 266 ALA B C 1
ATOM 4169 O O . ALA B 1 266 ? 6.184 24.812 18 1 98.62 266 ALA B O 1
ATOM 4170 N N . ARG B 1 267 ? 5.512 22.906 18.891 1 96.56 267 ARG B N 1
ATOM 4171 C CA . ARG B 1 267 ? 5.812 23.25 20.281 1 96.56 267 ARG B CA 1
ATOM 4172 C C . ARG B 1 267 ? 6.379 22.047 21.031 1 96.56 267 ARG B C 1
ATOM 4174 O O . ARG B 1 267 ? 6.094 20.906 20.672 1 96.56 267 ARG B O 1
#

Nearest PDB structures (foldseek):
  8khg-assembly1_B  TM=9.065E-01  e=7.532E-31  Pseudomonas aeruginosa
  8huc-assembly2_B  TM=9.146E-01  e=5.599E-30  Pseudomonas aeruginosa UCBPP-PA14
  3khp-assembly1_A  TM=6.916E-01  e=1.212E-15  Mycobacterium tuberculosis H37Rv
  3kh8-assembly1_B  TM=6.719E-01  e=3.848E-15  Phytophthora capsici
  3kh8-assembly1_A  TM=6.522E-01  e=2.384E-14  Phytophthora capsici

InterPro domains:
  IPR029069 HotDog domain superfamily [SSF54637] (37-155)
  IPR029069 HotDog domain superfamily [SSF54637] (163-258)
  IPR052741 Mitochondrial Hydroxyacyl-thioester Dehydratase [PTHR28152] (8-265)

Secondary structure (DSSP, 8-state):
-------EEEEEE---HHHHHHHHHHTTPPP---TTPBPPTTGGGGS------GGGB-TTSSBPSSSSSPP-S--EEEEEEEEEEESS--BTTS-EEEEEEEEEEEEEEETTEEEEEEEEEEEEEETTEEEEEEEEEEEEEPPPPTTPPPPPPPBPP---SEEEEE---HHHHHHHHHHTT---GGGT-HHHHHHTT--SSPBPPHHHHHHHHHHHHHHHHSS-SEEEEEE-S--BTTSPEEEEE-TTSEEEEE-TTSBEEEEEEE-/-------EEEEEE---HHHHHHHHHHTTPPP---TTPBPPTTGGGGS------GGGB-TTSSBPSSSSS---S--EEEEEEEEEEESS--BTTS-EEEEEEEEEEEEEEETTEEEEEEEEEEEEEETTEEEEEEEEEEEEEPPPPTTPPPPPPPBPP---SEEEEEE--HHHHHHHHHHTT---GGGT-HHHHHHTT--SSPBPPHHHHHHHHHHHHHHHHSS-SEEEEEE-S--BTTSEEEEEE-TTSEEEEE-TTSBEEEEEEE-

Solvent-accessible surface area (backbone atoms only — not comparable to full-atom values): 28386 Å² total; per-residue (Å²): 127,81,82,69,75,62,53,70,49,76,43,65,36,51,40,59,27,67,61,54,21,38,49,29,5,66,73,66,36,81,62,72,59,40,70,68,36,68,50,62,85,72,56,70,60,53,48,62,81,77,68,57,38,67,88,47,34,36,98,50,40,38,72,38,77,55,59,84,55,71,61,80,87,43,83,36,76,43,73,39,34,38,36,38,38,46,71,42,75,53,38,22,52,39,58,33,38,38,40,34,34,49,76,43,76,47,76,44,80,44,98,92,38,57,33,34,38,38,34,36,38,37,41,31,28,43,92,88,37,72,21,36,40,36,38,39,32,35,38,27,24,62,75,77,54,97,80,53,78,77,82,84,53,48,74,39,84,84,81,57,76,42,72,46,80,47,73,43,42,72,59,48,38,40,52,53,30,32,48,45,69,47,46,46,34,41,37,48,35,46,67,52,11,33,75,73,69,62,39,97,35,26,43,54,54,57,66,56,53,51,41,55,45,49,54,54,45,33,74,74,70,38,84,58,45,30,38,37,41,37,55,58,37,89,45,42,33,91,46,51,37,33,42,30,32,34,94,86,30,45,33,36,31,27,40,85,88,42,36,19,29,30,43,34,40,48,75,127,80,83,67,75,64,50,71,49,76,43,66,36,50,41,57,26,69,61,53,20,37,48,29,6,67,73,65,36,82,62,72,61,39,69,67,36,67,50,62,86,72,56,69,59,53,49,63,80,77,68,57,39,67,87,48,36,36,98,51,39,38,72,38,77,54,59,84,58,70,60,80,89,42,82,36,75,44,73,38,33,38,36,38,38,47,69,42,75,52,40,22,52,40,57,32,37,38,40,34,33,49,77,44,76,46,76,43,80,46,98,91,39,57,32,35,38,38,33,36,37,36,41,31,26,42,93,88,36,72,21,37,41,36,39,40,32,35,36,29,25,62,76,76,53,96,80,54,78,76,80,83,55,50,74,39,85,85,79,56,77,42,71,45,79,45,74,45,42,72,59,47,39,39,52,52,29,30,49,45,68,48,46,46,33,41,38,49,36,45,68,51,11,32,75,72,71,64,38,97,34,26,43,55,53,56,67,56,54,50,42,54,46,50,53,52,46,32,76,74,71,38,84,57,45,29,40,37,39,36,54,57,36,89,46,41,34,90,45,50,37,33,42,30,31,34,94,86,30,43,32,36,32,27,39,85,86,41,34,19,30,28,45,33,40,48,76

Sequence (534 aa):
MPDAAPATQTLVDPLDPARARALQATLGLTPSIEAGDPLPPFFHHIYFWEPLLPADLGRDGHPAKGGFIPDLGLPRRMWAAGELTFHTPLRAGSRAEKTSSVEQVTRKDGRSGPLAFVRVRHDIRQRGAICLTEWQELVYRQDPGPDAPKPEAPKAKTDEDLCITRRFDTTALFRYSALTFNGHRIHYDQPYAREVEGYDGLVVHGPLLAQSLMLVAEARMGRLAGFRYRATSPLMHHEAASCCWTKGGTLWVRAPDGRQNMIAEARMPDAAPATQTLVDPLDPARARALQATLGLTPSIEAGDPLPPFFHHIYFWEPLLPADLGRDGHPAKGGFIPDLGLPRRMWAAGELTFHTPLRAGSRAEKTSSVEQVTRKDGRSGPLAFVRVRHDIRQRGAICLTEWQELVYRQDPGPDAPKPEAPKAKTDEDLCITRRFDTTALFRYSALTFNGHRIHYDQPYAREVEGYDGLVVHGPLLAQSLMLVAEARMGRLAGFRYRATSPLMHHEAASCCWTKGGTLWVRAPDGRQNMIAEAR

Radius of gyration: 24.01 Å; Cα contacts (8 Å, |Δi|>4): 1239; chains: 2; bounding box: 70×67×62 Å